Protein AF-A0A9N9R8H6-F1 (afdb_monomer_lite)

pLDDT: mean 84.89, std 12.15, range [28.02, 97.56]

Secondary structure (DSSP, 8-state):
-HHHHHHTHHHHHHHHHHTT-THHHHHT-HHHHHHHHHHHHHHHHHHHHHHHTT-TT--HHHHHHHHHHHHHHHHHHHHHHTSSS---TTSHHHHHHHTSGGGHHHHH-HHHHHHHHHHHHHHHHHHHHHS-S-TT-HHHHHHH-TTS--GGGS-HHHHHHHHHHHH-HHHHHHHHHS-HHHHTS-SS------S-GGG-SSSTT-HHHHHHHHHHHHT-HHHH-GGGPPPPPSS--SEESEEEE--BHHHHHHHHHHHTSTT--EEEE-SSBSPPGGGSSGGGTTTTTT-TTTB--EEPPP-SS-GGGTTS--EE--B-BTBGGGGGS--B--PPPHHHHHHHHHTT-TT-SHHHHHHHHHHHEEES-BTTTB-TTT--S-SSEEEE--S---HHHHHHHHHHHHTT--B-S-TT-TTS-SSB-PPPEE---S---TTT-TTEEEE-S-EEEEEEEETTEEEEEEEE-TTS-EEEEEESS-EE---------------STTSPTTSHHHHHHHHHHS----S----TT-BTTTB-TTSBBTT-BTEE--SGGG-SSPPSS-THHHHHHHHHHHHHHHHHHH-

Structure (mmCIF, N/CA/C/O backbone):
data_AF-A0A9N9R8H6-F1
#
_entry.id   AF-A0A9N9R8H6-F1
#
loop_
_atom_site.group_PDB
_atom_site.id
_atom_site.type_symbol
_atom_site.label_atom_id
_atom_site.label_alt_id
_atom_site.label_comp_id
_atom_site.label_asym_id
_atom_site.label_entity_id
_atom_site.label_seq_id
_atom_site.pdbx_PDB_ins_code
_atom_site.Cartn_x
_atom_site.Cartn_y
_atom_site.Cartn_z
_atom_site.occupancy
_atom_site.B_iso_or_equiv
_atom_site.auth_seq_id
_atom_site.auth_comp_id
_atom_site.auth_asym_id
_atom_site.auth_atom_id
_atom_site.pdbx_PDB_model_num
ATOM 1 N N . MET A 1 1 ? 1.503 6.471 40.725 1.00 71.81 1 MET A N 1
ATOM 2 C CA . MET A 1 1 ? 2.178 5.646 41.760 1.00 71.81 1 MET A CA 1
ATOM 3 C C . MET A 1 1 ? 2.589 6.494 42.964 1.00 71.81 1 MET A C 1
ATOM 5 O O . MET A 1 1 ? 2.166 6.166 44.062 1.00 71.81 1 MET A O 1
ATOM 9 N N . LEU A 1 2 ? 3.323 7.601 42.773 1.00 79.44 2 LEU A N 1
ATOM 10 C CA . LEU A 1 2 ? 3.749 8.506 43.859 1.00 79.44 2 LEU A CA 1
ATOM 11 C C . LEU A 1 2 ? 2.586 9.116 44.660 1.00 79.44 2 LEU A C 1
ATOM 13 O O . LEU A 1 2 ? 2.641 9.131 45.886 1.00 79.44 2 LEU A O 1
ATOM 17 N N . THR A 1 3 ? 1.502 9.520 43.989 1.00 86.31 3 THR A N 1
ATOM 18 C CA . THR A 1 3 ? 0.266 10.006 44.633 1.00 86.31 3 THR A CA 1
ATOM 19 C C . THR A 1 3 ? -0.274 9.005 45.637 1.00 86.31 3 THR A C 1
ATOM 21 O O . THR A 1 3 ? -0.453 9.317 46.811 1.00 86.31 3 THR A O 1
ATOM 24 N N . ARG A 1 4 ? -0.415 7.754 45.192 1.00 87.06 4 ARG A N 1
ATOM 25 C CA . ARG A 1 4 ? -0.934 6.674 46.020 1.00 87.06 4 ARG A CA 1
ATOM 26 C C . ARG A 1 4 ? 0.000 6.315 47.175 1.00 87.06 4 ARG A C 1
ATOM 28 O O . ARG A 1 4 ? -0.475 5.980 48.252 1.00 87.06 4 ARG A O 1
ATOM 35 N N . LEU A 1 5 ? 1.313 6.403 46.955 1.00 87.94 5 LEU A N 1
ATOM 36 C CA . LEU A 1 5 ? 2.320 6.163 47.988 1.00 87.94 5 LEU A CA 1
ATOM 37 C C . LEU A 1 5 ? 2.247 7.211 49.110 1.00 87.94 5 LEU A C 1
ATOM 39 O O . LEU A 1 5 ? 2.384 6.857 50.275 1.00 87.94 5 LEU A O 1
ATOM 43 N N . PHE A 1 6 ? 2.004 8.481 48.774 1.00 91.38 6 PHE A N 1
ATOM 44 C CA . PHE A 1 6 ? 1.828 9.543 49.768 1.00 91.38 6 PHE A CA 1
ATOM 45 C C . PHE A 1 6 ? 0.499 9.437 50.530 1.00 91.38 6 PHE A C 1
ATOM 47 O O . PHE A 1 6 ? 0.455 9.665 51.740 1.00 91.38 6 PHE A O 1
ATOM 54 N N . GLU A 1 7 ? -0.589 9.103 49.831 1.00 90.88 7 GLU A N 1
ATOM 55 C CA . GLU A 1 7 ? -1.904 8.892 50.450 1.00 90.88 7 GLU A CA 1
ATOM 56 C C . GLU A 1 7 ? -1.880 7.752 51.466 1.00 90.88 7 GLU A C 1
ATOM 58 O O . GLU A 1 7 ? -2.464 7.886 52.533 1.00 90.88 7 GLU A O 1
ATOM 63 N N . LEU A 1 8 ? -1.181 6.661 51.139 1.00 92.31 8 LEU A N 1
ATOM 64 C CA . LEU A 1 8 ? -1.062 5.472 51.983 1.00 92.31 8 LEU A CA 1
ATOM 65 C C . LEU A 1 8 ? 0.174 5.502 52.893 1.00 92.31 8 LEU A C 1
ATOM 67 O O . LEU A 1 8 ? 0.662 4.453 53.310 1.00 92.31 8 LEU A O 1
ATOM 71 N N . ARG A 1 9 ? 0.763 6.676 53.148 1.00 90.31 9 ARG A N 1
ATOM 72 C CA . ARG A 1 9 ? 2.044 6.775 53.869 1.00 90.31 9 ARG A CA 1
ATOM 73 C C . ARG A 1 9 ? 1.982 6.171 55.273 1.00 90.31 9 ARG A C 1
ATOM 75 O O . ARG A 1 9 ? 2.971 5.595 55.724 1.00 90.31 9 ARG A O 1
ATOM 82 N N . ASP A 1 10 ? 0.843 6.260 55.949 1.00 90.44 10 ASP A N 1
ATOM 83 C CA . ASP A 1 10 ? 0.690 5.740 57.306 1.00 90.44 10 ASP A CA 1
ATOM 84 C C . ASP A 1 10 ? 0.573 4.210 57.281 1.00 90.44 10 ASP A C 1
ATOM 86 O O . ASP A 1 10 ? 1.257 3.517 58.037 1.00 90.44 10 ASP A O 1
ATOM 90 N N . GLU A 1 11 ? -0.189 3.659 56.334 1.00 93.56 11 GLU A N 1
ATOM 91 C CA . GLU A 1 11 ? -0.302 2.218 56.103 1.00 93.56 11 GLU A CA 1
ATOM 92 C C . GLU A 1 11 ? 1.021 1.605 55.630 1.00 93.56 11 GLU A C 1
ATOM 94 O O . GLU A 1 11 ? 1.398 0.519 56.073 1.00 93.56 11 GLU A O 1
ATOM 99 N N . VAL A 1 12 ? 1.757 2.301 54.760 1.00 91.50 12 VAL A N 1
ATOM 100 C CA . VAL A 1 12 ? 3.089 1.890 54.295 1.00 91.50 12 VAL A CA 1
ATOM 101 C C . VAL A 1 12 ? 4.084 1.919 55.448 1.00 91.50 12 VAL A C 1
ATOM 103 O O . VAL A 1 12 ? 4.871 0.987 55.597 1.00 91.50 12 VAL A O 1
ATOM 106 N N . THR A 1 13 ? 4.020 2.937 56.308 1.00 91.19 13 THR A N 1
ATOM 107 C CA . THR A 1 13 ? 4.851 3.001 57.515 1.00 91.19 13 THR A CA 1
ATOM 108 C C . THR A 1 13 ? 4.564 1.812 58.431 1.00 91.19 13 THR A C 1
ATOM 110 O O . THR A 1 13 ? 5.495 1.101 58.805 1.00 91.19 13 THR A O 1
ATOM 113 N N . LEU A 1 14 ? 3.290 1.536 58.722 1.00 92.00 14 LEU A N 1
ATOM 114 C CA . LEU A 1 14 ? 2.869 0.398 59.545 1.00 92.00 14 LEU A CA 1
ATOM 115 C C . LEU A 1 14 ? 3.304 -0.946 58.938 1.00 92.00 14 LEU A C 1
ATOM 117 O O . LEU A 1 14 ? 3.723 -1.866 59.642 1.00 92.00 14 LEU A O 1
ATOM 121 N N . PHE A 1 15 ? 3.230 -1.071 57.613 1.00 94.06 15 PHE A N 1
ATOM 122 C CA . PHE A 1 15 ? 3.723 -2.244 56.903 1.00 94.06 15 PHE A CA 1
ATOM 123 C C . PHE A 1 15 ? 5.238 -2.418 57.083 1.00 94.06 15 PHE A C 1
ATOM 125 O O . PHE A 1 15 ? 5.680 -3.506 57.453 1.00 94.06 15 PHE A O 1
ATOM 132 N N . LEU A 1 16 ? 6.033 -1.363 56.876 1.00 93.62 16 LEU A N 1
ATOM 133 C CA . LEU A 1 16 ? 7.493 -1.410 57.024 1.00 93.62 16 LEU A CA 1
ATOM 134 C C . LEU A 1 16 ? 7.923 -1.722 58.465 1.00 93.62 16 LEU A C 1
ATOM 136 O O . LEU A 1 16 ? 8.882 -2.474 58.659 1.00 93.62 16 LEU A O 1
ATOM 140 N N . GLU A 1 17 ? 7.196 -1.206 59.460 1.00 92.69 17 GLU A N 1
ATOM 141 C CA . GLU A 1 17 ? 7.375 -1.556 60.874 1.00 92.69 17 GLU A CA 1
ATOM 142 C C . GLU A 1 17 ? 7.153 -3.053 61.111 1.00 92.69 17 GLU A C 1
ATOM 144 O O . GLU A 1 17 ? 8.009 -3.728 61.689 1.00 92.69 17 GLU A O 1
ATOM 149 N N . ASN A 1 18 ? 6.037 -3.593 60.613 1.00 93.25 18 ASN A N 1
ATOM 150 C CA . ASN A 1 18 ? 5.702 -5.010 60.755 1.00 93.25 18 ASN A CA 1
ATOM 151 C C . ASN A 1 18 ? 6.715 -5.925 60.052 1.00 93.25 18 ASN A C 1
ATOM 153 O O . ASN A 1 18 ? 7.017 -7.009 60.554 1.00 93.25 18 ASN A O 1
ATOM 157 N N . GLN A 1 19 ? 7.270 -5.487 58.920 1.00 94.19 19 GLN A N 1
ATOM 158 C CA . GLN A 1 19 ? 8.320 -6.211 58.197 1.00 94.19 19 GLN A CA 1
ATOM 159 C C . GLN A 1 19 ? 9.720 -6.036 58.804 1.00 94.19 19 GLN A C 1
ATOM 161 O O . GLN A 1 19 ? 10.665 -6.651 58.315 1.00 94.19 19 GLN A O 1
ATOM 166 N N . LYS A 1 20 ? 9.881 -5.211 59.852 1.00 92.50 20 LYS A N 1
ATOM 167 C CA . LYS A 1 20 ? 11.186 -4.844 60.434 1.00 92.50 20 LYS A CA 1
ATOM 168 C C . LYS A 1 20 ? 12.176 -4.337 59.375 1.00 92.50 20 LYS A C 1
ATOM 170 O O . LYS A 1 20 ? 13.367 -4.633 59.437 1.00 92.50 20 LYS A O 1
ATOM 175 N N . SER A 1 21 ? 11.671 -3.604 58.384 1.00 91.94 21 SER A N 1
ATOM 176 C CA . SER A 1 21 ? 12.486 -3.092 57.284 1.00 91.94 21 SER A CA 1
ATOM 177 C C . SER A 1 21 ? 13.377 -1.944 57.756 1.00 91.94 21 SER A C 1
ATOM 179 O O . SER A 1 21 ? 12.913 -1.029 58.438 1.00 91.94 21 SER A O 1
ATOM 181 N N . GLU A 1 22 ? 14.638 -1.940 57.323 1.00 89.38 22 GLU A N 1
ATOM 182 C CA . GLU A 1 22 ? 15.577 -0.835 57.569 1.00 89.38 22 GLU A CA 1
ATOM 183 C C . GLU A 1 22 ? 15.087 0.492 56.956 1.00 89.38 22 GLU A C 1
ATOM 185 O O . GLU A 1 22 ? 15.358 1.566 57.493 1.00 89.38 22 GLU A O 1
ATOM 190 N N . LEU A 1 23 ? 14.256 0.417 55.908 1.00 88.94 23 LEU A N 1
ATOM 191 C CA . LEU A 1 23 ? 13.640 1.569 55.242 1.00 88.94 23 LEU A CA 1
ATOM 192 C C . LEU A 1 23 ? 12.591 2.281 56.108 1.00 88.94 23 LEU A C 1
ATOM 194 O O . LEU A 1 23 ? 12.215 3.410 55.805 1.00 88.94 23 LEU A O 1
ATOM 198 N N . CYS A 1 24 ? 12.105 1.659 57.190 1.00 90.69 24 CYS A N 1
ATOM 199 C CA . CYS A 1 24 ? 11.072 2.249 58.044 1.00 90.69 24 CYS A CA 1
ATOM 200 C C . CYS A 1 24 ? 11.520 3.583 58.663 1.00 90.69 24 CYS A C 1
ATOM 202 O O . CYS A 1 24 ? 10.729 4.523 58.755 1.00 90.69 24 CYS A O 1
ATOM 204 N N . ASN A 1 25 ? 12.778 3.672 59.104 1.00 88.25 25 ASN A N 1
ATOM 205 C CA . ASN A 1 25 ? 13.303 4.884 59.735 1.00 88.25 25 ASN A CA 1
ATOM 206 C C . ASN A 1 25 ? 13.496 6.007 58.712 1.00 88.25 25 ASN A C 1
ATOM 208 O O . ASN A 1 25 ? 13.176 7.160 58.995 1.00 88.25 25 ASN A O 1
ATOM 212 N N . GLU A 1 26 ? 13.962 5.657 57.513 1.00 89.25 26 GLU A N 1
ATOM 213 C CA . GLU A 1 26 ? 14.124 6.596 56.407 1.00 89.25 26 GLU A CA 1
ATOM 214 C C . GLU A 1 26 ? 12.766 7.123 55.931 1.00 89.25 26 GLU A C 1
ATOM 216 O O . GLU A 1 26 ? 12.573 8.334 55.844 1.00 89.25 26 GLU A O 1
ATOM 221 N N . PHE A 1 27 ? 11.781 6.242 55.735 1.00 90.62 27 PHE A N 1
ATOM 222 C CA . PHE A 1 27 ? 10.443 6.629 55.292 1.00 90.62 27 PHE A CA 1
ATOM 223 C C . PHE A 1 27 ? 9.730 7.543 56.300 1.00 90.62 27 PHE A C 1
ATOM 225 O O . PHE A 1 27 ? 9.033 8.471 55.905 1.00 90.62 27 PHE A O 1
ATOM 232 N N . LYS A 1 28 ? 9.943 7.352 57.609 1.00 88.75 28 LYS A N 1
ATOM 233 C CA . LYS A 1 28 ? 9.403 8.233 58.665 1.00 88.75 28 LYS A CA 1
ATOM 234 C C . LYS A 1 28 ? 10.091 9.595 58.764 1.00 88.75 28 LYS A C 1
ATOM 236 O O . LYS A 1 28 ? 9.591 10.461 59.494 1.00 88.75 28 LYS A O 1
ATOM 241 N N . SER A 1 29 ? 11.232 9.784 58.105 1.00 91.38 29 SER A N 1
ATOM 242 C CA . SER A 1 29 ? 11.991 11.026 58.190 1.00 91.38 29 SER A CA 1
ATOM 243 C C . SER A 1 29 ? 11.143 12.215 57.718 1.00 91.38 29 SER A C 1
ATOM 245 O O . SER A 1 29 ? 10.580 12.156 56.619 1.00 91.38 29 SER A O 1
ATOM 247 N N . PRO A 1 30 ? 11.081 13.324 58.486 1.00 91.31 30 PRO A N 1
ATOM 248 C CA . PRO A 1 30 ? 10.398 14.542 58.061 1.00 91.31 30 PRO A CA 1
ATOM 249 C C . PRO A 1 30 ? 10.830 15.032 56.673 1.00 91.31 30 PRO A C 1
ATOM 251 O O . PRO A 1 30 ? 9.989 15.431 55.873 1.00 91.31 30 PRO A O 1
ATOM 254 N N . SER A 1 31 ? 12.122 14.924 56.344 1.00 89.62 31 SER A N 1
ATOM 255 C CA . SER A 1 31 ? 12.652 15.324 55.034 1.00 89.62 31 SER A CA 1
ATOM 256 C C . SER A 1 31 ? 12.155 14.442 53.884 1.00 89.62 31 SER A C 1
ATOM 258 O O . SER A 1 31 ? 11.850 14.953 52.807 1.00 89.62 31 SER A O 1
ATOM 260 N N . VAL A 1 32 ? 12.025 13.130 54.109 1.00 90.69 32 VAL A N 1
ATOM 261 C CA . VAL A 1 32 ? 11.535 12.172 53.103 1.00 90.69 32 VAL A CA 1
ATOM 262 C C . VAL A 1 32 ? 10.042 12.366 52.860 1.00 90.69 32 VAL A C 1
ATOM 264 O O . VAL A 1 32 ? 9.606 12.364 51.713 1.00 90.69 32 VAL A O 1
ATOM 267 N N . GLN A 1 33 ? 9.265 12.614 53.914 1.00 92.75 33 GLN A N 1
ATOM 268 C CA . GLN A 1 33 ? 7.831 12.893 53.805 1.00 92.75 33 GLN A CA 1
ATOM 269 C C . GLN A 1 33 ? 7.548 14.201 53.054 1.00 92.75 33 GLN A C 1
ATOM 271 O O . GLN A 1 33 ? 6.690 14.230 52.172 1.00 92.75 33 GLN A O 1
ATOM 276 N N . VAL A 1 34 ? 8.320 15.259 53.329 1.00 93.56 34 VAL A N 1
ATOM 277 C CA . VAL A 1 34 ? 8.248 16.535 52.595 1.00 93.56 34 VAL A CA 1
ATOM 278 C C . VAL A 1 34 ? 8.619 16.350 51.119 1.00 93.56 34 VAL A C 1
ATOM 280 O O . VAL A 1 34 ? 7.901 16.828 50.238 1.00 93.56 34 VAL A O 1
ATOM 283 N N . ALA A 1 35 ? 9.690 15.605 50.820 1.00 92.25 35 ALA A N 1
ATOM 284 C CA . ALA A 1 35 ? 10.080 15.302 49.443 1.00 92.25 35 ALA A CA 1
ATOM 285 C C . ALA A 1 35 ? 9.014 14.473 48.705 1.00 92.25 35 ALA A C 1
ATOM 287 O O . ALA A 1 35 ? 8.682 14.775 47.558 1.00 92.25 35 ALA A O 1
ATOM 288 N N . LEU A 1 36 ? 8.441 13.462 49.365 1.00 93.38 36 LEU A N 1
ATOM 289 C CA . LEU A 1 36 ? 7.380 12.626 48.808 1.00 93.38 36 LEU A CA 1
ATOM 290 C C . LEU A 1 36 ? 6.115 13.444 48.511 1.00 93.38 36 LEU A C 1
ATOM 292 O O . LEU A 1 36 ? 5.527 13.274 47.443 1.00 93.38 36 LEU A O 1
ATOM 296 N N . ALA A 1 37 ? 5.725 14.355 49.409 1.00 94.94 37 ALA A N 1
ATOM 297 C CA . ALA A 1 37 ? 4.593 15.258 49.205 1.00 94.94 37 ALA A CA 1
ATOM 298 C C . ALA A 1 37 ? 4.795 16.150 47.972 1.00 94.94 37 ALA A C 1
ATOM 300 O O . ALA A 1 37 ? 3.940 16.200 47.088 1.00 94.94 37 ALA A O 1
ATOM 301 N N . TYR A 1 38 ? 5.964 16.789 47.874 1.00 95.81 38 TYR A N 1
ATOM 302 C CA . TYR A 1 38 ? 6.322 17.642 46.744 1.00 95.81 38 TYR A CA 1
ATOM 303 C C . TYR A 1 38 ? 6.338 16.878 45.410 1.00 95.81 38 TYR A C 1
ATOM 305 O O . TYR A 1 38 ? 5.698 17.298 44.444 1.00 95.81 38 TYR A O 1
ATOM 313 N N . LEU A 1 39 ? 7.031 15.735 45.347 1.00 95.19 39 LEU A N 1
ATOM 314 C CA . LEU A 1 39 ? 7.111 14.923 44.127 1.00 95.19 39 LEU A CA 1
ATOM 315 C C . LEU A 1 39 ? 5.740 14.385 43.707 1.00 95.19 39 LEU A C 1
ATOM 317 O O . LEU A 1 39 ? 5.453 14.283 42.517 1.00 95.19 39 LEU A O 1
ATOM 321 N N . SER A 1 40 ? 4.881 14.080 44.677 1.00 95.38 40 SER A N 1
ATOM 322 C CA . SER A 1 40 ? 3.497 13.680 44.443 1.00 95.38 40 SER A CA 1
ATOM 323 C C . SER A 1 40 ? 2.656 14.807 43.826 1.00 95.38 40 SER A C 1
ATOM 325 O O . SER A 1 40 ? 1.884 14.559 42.901 1.00 95.38 40 SER A O 1
ATOM 327 N N . ASP A 1 41 ? 2.817 16.056 44.269 1.00 97.06 41 ASP A N 1
ATOM 328 C CA . ASP A 1 41 ? 2.126 17.209 43.667 1.00 97.06 41 ASP A CA 1
ATOM 329 C C . ASP A 1 41 ? 2.635 17.540 42.252 1.00 97.06 41 ASP A C 1
ATOM 331 O O . ASP A 1 41 ? 1.841 17.855 41.358 1.00 97.06 41 ASP A O 1
ATOM 335 N N . ILE A 1 42 ? 3.945 17.412 42.010 1.00 96.00 42 ILE A N 1
ATOM 336 C CA . ILE A 1 42 ? 4.517 17.532 40.660 1.00 96.00 42 ILE A CA 1
ATOM 337 C C . ILE A 1 42 ? 3.976 16.432 39.743 1.00 96.00 42 ILE A C 1
ATOM 339 O O . ILE A 1 42 ? 3.574 16.720 38.615 1.00 96.00 42 ILE A O 1
ATOM 343 N N . PHE A 1 43 ? 3.918 15.190 40.228 1.00 93.12 43 PHE A N 1
ATOM 344 C CA . PHE A 1 43 ? 3.390 14.061 39.466 1.00 93.12 43 PHE A CA 1
ATOM 345 C C . PHE A 1 43 ? 1.928 14.283 39.052 1.00 93.12 43 PHE A C 1
ATOM 347 O O . PHE A 1 43 ? 1.592 14.096 37.884 1.00 93.12 43 PHE A O 1
ATOM 354 N N . ASP A 1 44 ? 1.070 14.746 39.964 1.00 93.69 44 ASP A N 1
ATOM 355 C CA . ASP A 1 44 ? -0.334 15.044 39.647 1.00 93.69 44 ASP A CA 1
ATOM 356 C C . ASP A 1 44 ? -0.473 16.170 38.616 1.00 93.69 44 ASP A C 1
ATOM 358 O O . ASP A 1 44 ? -1.324 16.114 37.722 1.00 93.69 44 ASP A O 1
ATOM 362 N N . SER A 1 45 ? 0.391 17.180 38.709 1.00 94.62 45 SER A N 1
ATOM 363 C CA . SER A 1 45 ? 0.417 18.301 37.771 1.00 94.62 45 SER A CA 1
ATOM 364 C C . SER A 1 45 ? 0.845 17.856 36.366 1.00 94.62 45 SER A C 1
ATOM 366 O O . SER A 1 45 ? 0.221 18.256 35.381 1.00 94.62 45 SER A O 1
ATOM 368 N N . LEU A 1 46 ? 1.852 16.980 36.268 1.00 91.38 46 LEU A N 1
ATOM 369 C CA . LEU A 1 46 ? 2.289 16.367 35.008 1.00 91.38 46 LEU A CA 1
ATOM 370 C C . LEU A 1 46 ? 1.220 15.439 34.424 1.00 91.38 46 LEU A C 1
ATOM 372 O O . LEU A 1 46 ? 0.949 15.495 33.228 1.00 91.38 46 LEU A O 1
ATOM 376 N N . ASN A 1 47 ? 0.562 14.631 35.256 1.00 88.38 47 ASN A N 1
ATOM 377 C CA . ASN A 1 47 ? -0.525 13.765 34.807 1.00 88.38 47 ASN A CA 1
ATOM 378 C C . ASN A 1 47 ? -1.719 14.581 34.285 1.00 88.38 47 ASN A C 1
ATOM 380 O O . ASN A 1 47 ? -2.309 14.244 33.262 1.00 88.38 47 ASN A O 1
ATOM 384 N N . SER A 1 48 ? -2.039 15.697 34.943 1.00 89.50 48 SER A N 1
ATOM 385 C CA . SER A 1 48 ? -3.084 16.623 34.493 1.00 89.50 48 SER A CA 1
ATOM 386 C C . SER A 1 48 ? -2.742 17.277 33.155 1.00 89.50 48 SER A C 1
ATOM 388 O O . SER A 1 48 ? -3.626 17.454 32.319 1.00 89.50 48 SER A O 1
ATOM 390 N N . LEU A 1 49 ? -1.472 17.638 32.934 1.00 89.06 49 LEU A N 1
ATOM 391 C CA . LEU A 1 49 ? -1.009 18.096 31.625 1.00 89.06 49 LEU A CA 1
ATOM 392 C C . LEU A 1 49 ? -1.156 16.979 30.586 1.00 89.06 49 LEU A C 1
ATOM 394 O O . LEU A 1 49 ? -1.753 17.211 29.543 1.00 89.06 49 LEU A O 1
ATOM 398 N N . ASN A 1 50 ? -0.692 15.767 30.889 1.00 84.00 50 ASN A N 1
ATOM 399 C CA . ASN A 1 50 ? -0.789 14.624 29.985 1.00 84.00 50 ASN A CA 1
ATOM 400 C C . ASN A 1 50 ? -2.240 14.329 29.562 1.00 84.00 50 ASN A C 1
ATOM 402 O O . ASN A 1 50 ? -2.503 14.169 28.378 1.00 84.00 50 ASN A O 1
ATOM 406 N N . LEU A 1 51 ? -3.197 14.341 30.497 1.00 81.06 51 LEU A N 1
ATOM 407 C CA . LEU A 1 51 ? -4.617 14.145 30.179 1.00 81.06 51 LEU A CA 1
ATOM 408 C C . LEU A 1 51 ? -5.172 15.233 29.252 1.00 81.06 51 LEU A C 1
ATOM 410 O O . LEU A 1 51 ? -5.955 14.930 28.356 1.00 81.06 51 LEU A O 1
ATOM 414 N N . LYS A 1 52 ? -4.749 16.492 29.428 1.00 79.00 52 LYS A N 1
ATOM 415 C CA . LYS A 1 52 ? -5.121 17.576 28.506 1.00 79.00 52 LYS A CA 1
ATOM 416 C C . LYS A 1 52 ? -4.592 17.318 27.097 1.00 79.00 52 LYS A C 1
ATOM 418 O O . LYS A 1 52 ? -5.313 17.548 26.138 1.00 79.00 52 LYS A O 1
ATOM 423 N N . LEU A 1 53 ? -3.373 16.801 26.976 1.00 76.56 53 LEU A N 1
ATOM 424 C CA . LEU A 1 53 ? -2.745 16.498 25.686 1.00 76.56 53 LEU A CA 1
ATOM 425 C C . LEU A 1 53 ? -3.329 15.254 24.980 1.00 76.56 53 LEU A C 1
ATOM 427 O O . LEU A 1 53 ? -2.924 14.951 23.864 1.00 76.56 53 LEU A O 1
ATOM 431 N N . GLN A 1 54 ? -4.253 14.521 25.608 1.00 72.69 54 GLN A N 1
ATOM 432 C CA . GLN A 1 54 ? -4.842 13.281 25.077 1.00 72.69 54 GLN A CA 1
ATOM 433 C C . GLN A 1 54 ? -6.341 13.406 24.729 1.00 72.69 54 GLN A C 1
ATOM 435 O O . GLN A 1 54 ? -6.974 12.407 24.391 1.00 72.69 54 GLN A O 1
ATOM 440 N N . GLY A 1 55 ? -6.941 14.598 24.844 1.00 69.19 55 GLY A N 1
ATOM 441 C CA . GLY A 1 55 ? -8.376 14.803 24.597 1.00 69.19 55 GLY A CA 1
ATOM 442 C C . GLY A 1 55 ? -8.787 14.639 23.125 1.00 69.19 55 GLY A C 1
ATOM 443 O O . GLY A 1 55 ? -7.993 14.889 22.225 1.00 69.19 55 GLY A O 1
ATOM 444 N N . GLY A 1 56 ? -10.049 14.271 22.872 1.00 50.81 56 GLY A N 1
ATOM 445 C CA . GLY A 1 56 ? -10.587 14.110 21.508 1.00 50.81 56 GLY A CA 1
ATOM 446 C C . GLY A 1 56 ? -10.603 15.397 20.669 1.00 50.81 56 GLY A C 1
ATOM 447 O O . GLY A 1 56 ? -10.487 15.324 19.453 1.00 50.81 56 GLY A O 1
ATOM 448 N N . ASP A 1 57 ? -10.655 16.565 21.320 1.00 57.59 57 ASP A N 1
ATOM 449 C CA . ASP A 1 57 ? -10.586 17.889 20.675 1.00 57.59 57 ASP A CA 1
ATOM 450 C C . ASP A 1 57 ? -9.153 18.464 20.637 1.00 57.59 57 ASP A C 1
ATOM 452 O O . ASP A 1 57 ? -8.945 19.653 20.375 1.00 57.59 57 ASP A O 1
ATOM 456 N N . SER A 1 58 ? -8.146 17.651 20.974 1.00 58.75 58 SER A N 1
ATOM 457 C CA . SER A 1 58 ? -6.776 18.123 21.148 1.00 58.75 58 SER A CA 1
ATOM 458 C C . SER A 1 58 ? -6.087 18.372 19.807 1.00 58.75 58 SER A C 1
ATOM 460 O O . SER A 1 58 ? -6.055 17.516 18.927 1.00 58.75 58 SER A O 1
ATOM 462 N N . ASN A 1 59 ? -5.502 19.558 19.650 1.00 64.44 59 ASN A N 1
ATOM 463 C CA . ASN A 1 59 ? -4.775 19.962 18.449 1.00 64.44 59 ASN A CA 1
ATOM 464 C C . ASN A 1 59 ? -3.478 20.694 18.820 1.00 64.44 59 ASN A C 1
ATOM 466 O O . ASN A 1 59 ? -3.236 21.017 19.985 1.00 64.44 59 ASN A O 1
ATOM 470 N N . ILE A 1 60 ? -2.638 20.980 17.823 1.00 63.50 60 ILE A N 1
ATOM 471 C CA . ILE A 1 60 ? -1.331 21.621 18.033 1.00 63.50 60 ILE A CA 1
ATOM 472 C C . ILE A 1 60 ? -1.431 22.983 18.741 1.00 63.50 60 ILE A C 1
ATOM 474 O O . ILE A 1 60 ? -0.538 23.347 19.507 1.00 63.50 60 ILE A O 1
ATOM 478 N N . ILE A 1 61 ? -2.533 23.714 18.537 1.00 68.38 61 ILE A N 1
ATOM 479 C CA . ILE A 1 61 ? -2.776 25.006 19.184 1.00 68.38 61 ILE A CA 1
ATOM 480 C C . ILE A 1 61 ? -3.007 24.797 20.675 1.00 68.38 61 ILE A C 1
ATOM 482 O O . ILE A 1 61 ? -2.305 25.372 21.507 1.00 68.38 61 ILE A O 1
ATOM 486 N N . TYR A 1 62 ? -3.919 23.886 21.000 1.00 72.06 62 TYR A N 1
ATOM 487 C CA . TYR A 1 62 ? -4.230 23.520 22.371 1.00 72.06 62 TYR A CA 1
ATOM 488 C C . TYR A 1 62 ? -3.019 22.930 23.110 1.00 72.06 62 TYR A C 1
ATOM 490 O O . TYR A 1 62 ? -2.746 23.306 24.251 1.00 72.06 62 TYR A O 1
ATOM 498 N N . HIS A 1 63 ? -2.251 22.051 22.456 1.00 75.94 63 HIS A N 1
ATOM 499 C CA . HIS A 1 63 ? -1.031 21.467 23.018 1.00 75.94 63 HIS A CA 1
ATOM 500 C C . HIS A 1 63 ? -0.009 22.537 23.389 1.00 75.94 63 HIS A C 1
ATOM 502 O O . HIS A 1 63 ? 0.489 22.549 24.517 1.00 75.94 63 HIS A O 1
ATOM 508 N N . ARG A 1 64 ? 0.276 23.457 22.459 1.00 77.06 64 ARG A N 1
ATOM 509 C CA . ARG A 1 64 ? 1.209 24.559 22.693 1.00 77.06 64 ARG A CA 1
ATOM 510 C C . ARG A 1 64 ? 0.769 25.393 23.888 1.00 77.06 64 ARG A C 1
ATOM 512 O O . ARG A 1 64 ? 1.574 25.647 24.781 1.00 77.06 64 ARG A O 1
ATOM 519 N N . ASP A 1 65 ? -0.495 25.799 23.921 1.00 80.88 65 ASP A N 1
ATOM 520 C CA . ASP A 1 65 ? -1.013 26.660 24.982 1.00 80.88 65 ASP A CA 1
ATOM 521 C C . ASP A 1 65 ? -0.964 25.954 26.344 1.00 80.88 65 ASP A C 1
ATOM 523 O O . ASP A 1 65 ? -0.568 26.559 27.346 1.00 80.88 65 ASP A O 1
ATOM 527 N N . ALA A 1 66 ? -1.284 24.657 26.390 1.00 84.50 66 ALA A N 1
ATOM 528 C CA . ALA A 1 66 ? -1.204 23.847 27.601 1.00 84.50 66 ALA A CA 1
ATOM 529 C C . ALA A 1 66 ? 0.239 23.695 28.114 1.00 84.50 66 ALA A C 1
ATOM 531 O O . ALA A 1 66 ? 0.477 23.878 29.312 1.00 84.50 66 ALA A O 1
ATOM 532 N N . ILE A 1 67 ? 1.195 23.409 27.222 1.00 86.94 67 ILE A N 1
ATOM 533 C CA . ILE A 1 67 ? 2.622 23.268 27.550 1.00 86.94 67 ILE A CA 1
ATOM 534 C C . ILE A 1 67 ? 3.200 24.612 27.997 1.00 86.94 67 ILE A C 1
ATOM 536 O O . ILE A 1 67 ? 3.792 24.686 29.071 1.00 86.94 67 ILE A O 1
ATOM 540 N N . LYS A 1 68 ? 2.959 25.693 27.243 1.00 86.12 68 LYS A N 1
ATOM 541 C CA . LYS A 1 68 ? 3.399 27.051 27.595 1.00 86.12 68 LYS A CA 1
ATOM 542 C C . LYS A 1 68 ? 2.877 27.463 28.969 1.00 86.12 68 LYS A C 1
ATOM 544 O O . LYS A 1 68 ? 3.650 27.876 29.831 1.00 86.12 68 LYS A O 1
ATOM 549 N N . THR A 1 69 ? 1.579 27.271 29.204 1.00 89.69 69 THR A N 1
ATOM 550 C CA . THR A 1 69 ? 0.950 27.556 30.500 1.00 89.69 69 THR A CA 1
ATOM 551 C C . THR A 1 69 ? 1.597 26.747 31.626 1.00 89.69 69 THR A C 1
ATOM 553 O O . THR A 1 69 ? 1.755 27.246 32.739 1.00 89.69 69 THR A O 1
ATOM 556 N N . PHE A 1 70 ? 1.954 25.485 31.377 1.00 94.12 70 PHE A N 1
ATOM 557 C CA . PHE A 1 70 ? 2.617 24.644 32.371 1.00 94.12 70 PHE A CA 1
ATOM 558 C C . PHE A 1 70 ? 4.042 25.122 32.677 1.00 94.12 70 PHE A C 1
ATOM 560 O O . PHE A 1 70 ? 4.395 25.257 33.847 1.00 94.12 70 PHE A O 1
ATOM 567 N N . THR A 1 71 ? 4.828 25.465 31.657 1.00 92.81 71 THR A N 1
ATOM 568 C CA . THR A 1 71 ? 6.177 26.027 31.821 1.00 92.81 71 THR A CA 1
ATOM 569 C C . THR A 1 71 ? 6.146 27.339 32.614 1.00 92.81 71 THR A C 1
ATOM 571 O O . THR A 1 71 ? 6.918 27.517 33.557 1.00 92.81 71 THR A O 1
ATOM 574 N N . GLU A 1 72 ? 5.201 28.237 32.318 1.00 92.94 72 GLU A N 1
ATOM 575 C CA . GLU A 1 72 ? 5.013 29.485 33.075 1.00 92.94 72 GLU A CA 1
ATOM 576 C C . GLU A 1 72 ? 4.595 29.230 34.535 1.00 92.94 72 GLU A C 1
ATOM 578 O O . GLU A 1 72 ? 5.015 29.955 35.446 1.00 92.94 72 GLU A O 1
ATOM 583 N N . LYS A 1 73 ? 3.812 28.171 34.791 1.00 95.31 73 LYS A N 1
ATOM 584 C CA . LYS A 1 73 ? 3.473 27.736 36.154 1.00 95.31 73 LYS A CA 1
ATOM 585 C C . LYS A 1 73 ? 4.696 27.249 36.924 1.00 95.31 73 LYS A C 1
ATOM 587 O O . LYS A 1 73 ? 4.846 27.658 38.070 1.00 95.31 73 LYS A O 1
ATOM 592 N N . LEU A 1 74 ? 5.586 26.457 36.320 1.00 96.12 74 LEU A N 1
ATOM 593 C CA . LEU A 1 74 ? 6.829 26.015 36.973 1.00 96.12 74 LEU A CA 1
ATOM 594 C C . LEU A 1 74 ? 7.679 27.212 37.424 1.00 96.12 74 LEU A C 1
ATOM 596 O O . LEU A 1 74 ? 8.107 27.276 38.578 1.00 96.12 74 LEU A O 1
ATOM 600 N N . GLN A 1 75 ? 7.836 28.210 36.549 1.00 94.81 75 GLN A N 1
ATOM 601 C CA . GLN A 1 75 ? 8.544 29.453 36.865 1.00 94.81 75 GLN A CA 1
ATOM 602 C C . GLN A 1 75 ? 7.852 30.257 37.972 1.00 94.81 75 GLN A C 1
ATOM 604 O O . GLN A 1 75 ? 8.512 30.847 38.831 1.00 94.81 75 GLN A O 1
ATOM 609 N N . LEU A 1 76 ? 6.516 30.318 37.959 1.00 96.00 76 LEU A N 1
ATOM 610 C CA . LEU A 1 76 ? 5.748 30.953 39.026 1.00 96.00 76 LEU A CA 1
ATOM 611 C C . LEU A 1 76 ? 5.971 30.242 40.363 1.00 96.00 76 LEU A C 1
ATOM 613 O O . LEU A 1 76 ? 6.207 30.914 41.366 1.00 96.00 76 LEU A O 1
ATOM 617 N N . TRP A 1 77 ? 5.913 28.912 40.381 1.00 97.31 77 TRP A N 1
ATOM 618 C CA . TRP A 1 77 ? 6.104 28.113 41.586 1.00 97.31 77 TRP A CA 1
ATOM 619 C C . TRP A 1 77 ? 7.510 28.282 42.164 1.00 97.31 77 TRP A C 1
ATOM 621 O O . TRP A 1 77 ? 7.627 28.452 43.375 1.00 97.31 77 TRP A O 1
ATOM 631 N N . ASP A 1 78 ? 8.550 28.352 41.324 1.00 96.25 78 ASP A N 1
ATOM 632 C CA . ASP A 1 78 ? 9.927 28.634 41.765 1.00 96.25 78 ASP A CA 1
ATOM 633 C C . ASP A 1 78 ? 10.004 29.959 42.538 1.00 96.25 78 ASP A C 1
ATOM 635 O O . ASP A 1 78 ? 10.479 30.016 43.676 1.00 96.25 78 ASP A O 1
ATOM 639 N N . ARG A 1 79 ? 9.423 31.026 41.970 1.00 95.88 79 ARG A N 1
ATOM 640 C CA . ARG A 1 79 ? 9.359 32.345 42.623 1.00 95.88 79 ARG A CA 1
ATOM 641 C C . ARG A 1 79 ? 8.585 32.320 43.941 1.00 95.88 79 ARG A C 1
ATOM 643 O O . ARG A 1 79 ? 8.912 33.084 44.843 1.00 95.88 79 ARG A O 1
ATOM 650 N N . LYS A 1 80 ? 7.541 31.493 44.056 1.00 94.94 80 LYS A N 1
ATOM 651 C CA . LYS A 1 80 ? 6.708 31.396 45.269 1.00 94.94 80 LYS A CA 1
ATOM 652 C C . LYS A 1 80 ? 7.379 30.602 46.387 1.00 94.94 80 LYS A C 1
ATOM 654 O O . LYS A 1 80 ? 7.258 30.995 47.544 1.00 94.94 80 LYS A O 1
ATOM 659 N N . VAL A 1 81 ? 8.124 29.550 46.052 1.00 92.81 81 VAL A N 1
ATOM 660 C CA . VAL A 1 81 ? 8.917 28.777 47.020 1.00 92.81 81 VAL A CA 1
ATOM 661 C C . VAL A 1 81 ? 10.038 29.635 47.616 1.00 92.81 81 VAL A C 1
ATOM 663 O O . VAL A 1 81 ? 10.261 29.601 48.825 1.00 92.81 81 VAL A O 1
ATOM 666 N N . LEU A 1 82 ? 10.696 30.453 46.789 1.00 91.19 82 LEU A N 1
ATOM 667 C CA . LEU A 1 82 ? 11.790 31.339 47.207 1.00 91.19 82 LEU A CA 1
ATOM 668 C C . LEU A 1 82 ? 11.344 32.658 47.865 1.00 91.19 82 LEU A C 1
ATOM 670 O O . LEU A 1 82 ? 12.196 33.429 48.300 1.00 91.19 82 LEU A O 1
ATOM 674 N N . ALA A 1 83 ? 10.043 32.952 47.911 1.00 89.94 83 ALA A N 1
ATOM 675 C CA . ALA A 1 83 ? 9.535 34.156 48.565 1.00 89.94 83 ALA A CA 1
ATOM 676 C C . ALA A 1 83 ? 9.727 34.096 50.091 1.00 89.94 83 ALA A C 1
ATOM 678 O O . ALA A 1 83 ? 9.863 33.017 50.661 1.00 89.94 83 ALA A O 1
ATOM 679 N N . GLU A 1 84 ? 9.686 35.255 50.755 1.00 87.88 84 GLU A N 1
ATOM 680 C CA . GLU A 1 84 ? 9.681 35.347 52.219 1.00 87.88 84 GLU A CA 1
ATOM 681 C C . GLU A 1 84 ? 8.415 36.095 52.694 1.00 87.88 84 GLU A C 1
ATOM 683 O O . GLU A 1 84 ? 8.286 37.293 52.420 1.00 87.88 84 GLU A O 1
ATOM 688 N N . PRO A 1 85 ? 7.461 35.414 53.369 1.00 85.88 85 PRO A N 1
ATOM 689 C CA . PRO A 1 85 ? 7.463 33.978 53.679 1.00 85.88 85 PRO A CA 1
ATOM 690 C C . PRO A 1 85 ? 7.231 33.098 52.433 1.00 85.88 85 PRO A C 1
ATOM 692 O O . PRO A 1 85 ? 6.537 33.501 51.494 1.00 85.88 85 PRO A O 1
ATOM 695 N N . SER A 1 86 ? 7.792 31.883 52.439 1.00 88.69 86 SER A N 1
ATOM 696 C CA . SER A 1 86 ? 7.614 30.901 51.356 1.00 88.69 86 SER A CA 1
ATOM 697 C C . SER A 1 86 ? 6.148 30.505 51.208 1.00 88.69 86 SER A C 1
ATOM 699 O O . SER A 1 86 ? 5.441 30.335 52.199 1.00 88.69 86 SER A O 1
ATOM 701 N N . ASN A 1 87 ? 5.691 30.320 49.968 1.00 90.50 87 ASN A N 1
ATOM 702 C CA . ASN A 1 87 ? 4.304 29.969 49.679 1.00 90.50 87 ASN A CA 1
ATOM 703 C C . ASN A 1 87 ? 4.207 28.654 48.896 1.00 90.50 87 ASN A C 1
ATOM 705 O O . ASN A 1 87 ? 4.597 28.582 47.729 1.00 90.50 87 ASN A O 1
ATOM 709 N N . TYR A 1 88 ? 3.625 27.640 49.541 1.00 92.81 88 TYR A N 1
ATOM 710 C CA . TYR A 1 88 ? 3.447 26.295 48.992 1.00 92.81 88 TYR A CA 1
ATOM 711 C C . TYR A 1 88 ? 2.011 25.993 48.540 1.00 92.81 88 TYR A C 1
ATOM 713 O O . TYR A 1 88 ? 1.729 24.853 48.204 1.00 92.81 88 TYR A O 1
ATOM 721 N N . VAL A 1 89 ? 1.106 26.981 48.467 1.00 93.50 89 VAL A N 1
ATOM 722 C CA . VAL A 1 89 ? -0.330 26.772 48.157 1.00 93.50 89 VAL A CA 1
ATOM 723 C C . VAL A 1 89 ? -0.584 26.039 46.832 1.00 93.50 89 VAL A C 1
ATOM 725 O O . VAL A 1 89 ? -1.628 25.427 46.631 1.00 93.50 89 VAL A O 1
ATOM 728 N N . HIS A 1 90 ? 0.377 26.096 45.908 1.00 93.50 90 HIS A N 1
ATOM 729 C CA . HIS A 1 90 ? 0.319 25.415 44.614 1.00 93.50 90 HIS A CA 1
ATOM 730 C C . HIS A 1 90 ? 0.662 23.918 44.682 1.00 93.50 90 HIS A C 1
ATOM 732 O O . HIS A 1 90 ? 0.522 23.221 43.681 1.00 93.50 90 HIS A O 1
ATOM 738 N N . PHE A 1 91 ? 1.080 23.436 45.850 1.00 96.31 91 PHE A N 1
ATOM 739 C CA . PHE A 1 91 ? 1.434 22.056 46.147 1.00 96.31 91 PHE A CA 1
ATOM 740 C C . PHE A 1 91 ? 0.546 21.578 47.307 1.00 96.31 91 PHE A C 1
ATOM 742 O O . PHE A 1 91 ? 0.944 21.703 48.462 1.00 96.31 91 PHE A O 1
ATOM 749 N N . PRO A 1 92 ? -0.689 21.105 47.055 1.00 95.81 92 PRO A N 1
ATOM 750 C CA . PRO A 1 92 ? -1.665 20.847 48.117 1.00 95.81 92 PRO A CA 1
ATOM 751 C C . PRO A 1 92 ? -1.183 19.876 49.202 1.00 95.81 92 PRO A C 1
ATOM 753 O O . PRO A 1 92 ? -1.445 20.095 50.386 1.00 95.81 92 PRO A O 1
ATOM 756 N N . LYS A 1 93 ? -0.453 18.821 48.822 1.00 95.31 93 LYS A N 1
ATOM 757 C CA . LYS A 1 93 ? 0.073 17.833 49.771 1.00 95.31 93 LYS A CA 1
ATOM 758 C C . LYS A 1 93 ? 1.231 18.422 50.558 1.00 95.31 93 LYS A C 1
ATOM 760 O O . LYS A 1 93 ? 1.249 18.316 51.780 1.00 95.31 93 LYS A O 1
ATOM 765 N N . LEU A 1 94 ? 2.158 19.101 49.889 1.00 94.69 94 LEU A N 1
ATOM 766 C CA . LEU A 1 94 ? 3.260 19.788 50.563 1.00 94.69 94 LEU A CA 1
ATOM 767 C C . LEU A 1 94 ? 2.749 20.880 51.519 1.00 94.69 94 LEU A C 1
ATOM 769 O O . LEU A 1 94 ? 3.230 20.990 52.643 1.00 94.69 94 LEU A O 1
ATOM 773 N N . TYR A 1 95 ? 1.743 21.645 51.092 1.00 94.25 95 TYR A N 1
ATOM 774 C CA . TYR A 1 95 ? 1.097 22.684 51.885 1.00 94.25 95 TYR A CA 1
ATOM 775 C C . TYR A 1 95 ? 0.451 22.103 53.144 1.00 94.25 95 TYR A C 1
ATOM 777 O O . TYR A 1 95 ? 0.659 22.645 54.226 1.00 94.25 95 TYR A O 1
ATOM 785 N N . SER A 1 96 ? -0.232 20.955 53.045 1.00 92.69 96 SER A N 1
ATOM 786 C CA . SER A 1 96 ? -0.792 20.292 54.232 1.00 92.69 96 SER A CA 1
ATOM 787 C C . SER A 1 96 ? 0.266 19.926 55.278 1.00 92.69 96 SER A C 1
ATOM 789 O O . SER A 1 96 ? 0.028 20.127 56.465 1.00 92.69 96 SER A O 1
ATOM 791 N N . LEU A 1 97 ? 1.461 19.489 54.855 1.00 92.38 97 LEU A N 1
ATOM 792 C CA . LEU A 1 97 ? 2.554 19.191 55.785 1.00 92.38 97 LEU A CA 1
ATOM 793 C C . LEU A 1 97 ? 3.176 20.457 56.387 1.00 92.38 97 LEU A C 1
ATOM 795 O O . LEU A 1 97 ? 3.733 20.398 57.480 1.00 92.38 97 LEU A O 1
ATOM 799 N N . SER A 1 98 ? 3.100 21.599 55.695 1.00 87.38 98 SER A N 1
ATOM 800 C CA . SER A 1 98 ? 3.655 22.868 56.191 1.00 87.38 98 SER A CA 1
ATOM 801 C C . SER A 1 98 ? 2.892 23.455 57.381 1.00 87.38 98 SER A C 1
ATOM 803 O O . SER A 1 98 ? 3.454 24.243 58.134 1.00 87.38 98 SER A O 1
ATOM 805 N N . GLU A 1 99 ? 1.647 23.021 57.590 1.00 86.12 99 GLU A N 1
ATOM 806 C CA . GLU A 1 99 ? 0.807 23.409 58.730 1.00 86.12 99 GLU A CA 1
ATOM 807 C C . GLU A 1 99 ? 1.027 22.498 59.959 1.00 86.12 99 GLU A C 1
ATOM 809 O O . GLU A 1 99 ? 0.562 22.786 61.063 1.00 86.12 99 GLU A O 1
ATOM 814 N N . GLU A 1 100 ? 1.750 21.386 59.798 1.00 89.12 100 GLU A N 1
ATOM 815 C CA . GLU A 1 100 ? 2.008 20.417 60.860 1.00 89.12 100 GLU A CA 1
ATOM 816 C C . GLU A 1 100 ? 3.313 20.736 61.613 1.00 89.12 100 GLU A C 1
ATOM 818 O O . GLU A 1 100 ? 4.406 20.771 61.041 1.00 89.12 100 GLU A O 1
ATOM 823 N N . THR A 1 101 ? 3.238 20.871 62.945 1.00 86.75 101 THR A N 1
ATOM 824 C CA . THR A 1 101 ? 4.388 21.243 63.799 1.00 86.75 101 THR A CA 1
ATOM 825 C C . THR A 1 101 ? 5.599 20.319 63.624 1.00 86.75 101 THR A C 1
ATOM 827 O O . THR A 1 101 ? 6.737 20.768 63.733 1.00 86.75 101 THR A O 1
ATOM 830 N N . ARG A 1 102 ? 5.370 19.038 63.304 1.00 87.50 102 ARG A N 1
ATOM 831 C CA . ARG A 1 102 ? 6.416 18.022 63.094 1.00 87.50 102 ARG A CA 1
ATOM 832 C C . ARG A 1 102 ? 7.361 18.341 61.926 1.00 87.50 102 ARG A C 1
ATOM 834 O O . ARG A 1 102 ? 8.488 17.851 61.934 1.00 87.50 102 ARG A O 1
ATOM 841 N N . PHE A 1 103 ? 6.927 19.115 60.932 1.00 89.69 103 PHE A N 1
ATOM 842 C CA . PHE A 1 103 ? 7.721 19.399 59.730 1.00 89.69 103 PHE A CA 1
ATOM 843 C C . PHE A 1 103 ? 8.270 20.831 59.687 1.00 89.69 103 PHE A C 1
ATOM 845 O O . PHE A 1 103 ? 9.015 21.158 58.765 1.00 89.69 103 PHE A O 1
ATOM 852 N N . MET A 1 104 ? 7.960 21.672 60.683 1.00 84.81 104 MET A N 1
ATOM 853 C CA . MET A 1 104 ? 8.342 23.093 60.710 1.00 84.81 104 MET A CA 1
ATOM 854 C C . MET A 1 104 ? 9.844 23.323 60.505 1.00 84.81 104 MET A C 1
ATOM 856 O O . MET A 1 104 ? 10.222 24.187 59.716 1.00 84.81 104 MET A O 1
ATOM 860 N N . ASP A 1 105 ? 10.693 22.512 61.138 1.00 86.00 105 ASP A N 1
ATOM 861 C CA . ASP A 1 105 ? 12.153 22.621 61.012 1.00 86.00 105 ASP A CA 1
ATOM 862 C C . ASP A 1 105 ? 12.633 22.365 59.572 1.00 86.00 105 ASP A C 1
ATOM 864 O O . ASP A 1 105 ? 13.576 22.997 59.102 1.00 86.00 105 ASP A O 1
ATOM 868 N N . VAL A 1 106 ? 11.947 21.484 58.834 1.00 88.12 106 VAL A N 1
ATOM 869 C CA . VAL A 1 106 ? 12.257 21.172 57.429 1.00 88.12 106 VAL A CA 1
ATOM 870 C C . VAL A 1 106 ? 11.847 22.321 56.505 1.00 88.12 106 VAL A C 1
ATOM 872 O O . VAL A 1 106 ? 12.536 22.611 55.533 1.00 88.12 106 VAL A O 1
ATOM 875 N N . PHE A 1 107 ? 10.747 23.014 56.807 1.00 85.81 107 PHE A N 1
ATOM 876 C CA . PHE A 1 107 ? 10.312 24.180 56.030 1.00 85.81 107 PHE A CA 1
ATOM 877 C C . PHE A 1 107 ? 11.112 25.454 56.344 1.00 85.81 107 PHE A C 1
ATOM 879 O O . PHE A 1 107 ? 11.178 26.357 55.504 1.00 85.81 107 PHE A O 1
ATOM 886 N N . GLN A 1 108 ? 11.732 25.527 57.527 1.00 82.75 108 GLN A N 1
ATOM 887 C CA . GLN A 1 108 ? 12.678 26.583 57.902 1.00 82.75 108 GLN A CA 1
ATOM 888 C C . GLN A 1 108 ? 14.093 26.339 57.351 1.00 82.75 108 GLN A C 1
ATOM 890 O O . GLN A 1 108 ? 14.875 27.284 57.240 1.00 82.75 108 GLN A O 1
ATOM 895 N N . ASP A 1 109 ? 14.416 25.103 56.961 1.00 84.00 109 ASP A N 1
ATOM 896 C CA . ASP A 1 109 ? 15.689 24.750 56.341 1.00 84.00 109 ASP A CA 1
ATOM 897 C C . ASP A 1 109 ? 15.834 25.354 54.929 1.00 84.00 109 ASP A C 1
ATOM 899 O O . ASP A 1 109 ? 15.093 25.048 53.988 1.00 84.00 109 ASP A O 1
ATOM 903 N N . ALA A 1 110 ? 16.852 26.202 54.768 1.00 84.06 110 ALA A N 1
ATOM 904 C CA . ALA A 1 110 ? 17.178 26.846 53.500 1.00 84.06 110 ALA A CA 1
ATOM 905 C C . ALA A 1 110 ? 17.558 25.835 52.400 1.00 84.06 110 ALA A C 1
ATOM 907 O O . ALA A 1 110 ? 17.325 26.097 51.216 1.00 84.06 110 ALA A O 1
ATOM 908 N N . GLU A 1 111 ? 18.114 24.677 52.768 1.00 87.38 111 GLU A N 1
ATOM 909 C CA . GLU A 1 111 ? 18.530 23.652 51.809 1.00 87.38 111 GLU A CA 1
ATOM 910 C C . GLU A 1 111 ? 17.322 22.956 51.163 1.00 87.38 111 GLU A C 1
ATOM 912 O O . GLU A 1 111 ? 17.317 22.696 49.957 1.00 87.38 111 GLU A O 1
ATOM 917 N N . THR A 1 112 ? 16.249 22.731 51.923 1.00 85.94 112 THR A N 1
ATOM 918 C CA . THR A 1 112 ? 14.990 22.183 51.400 1.00 85.94 112 THR A CA 1
ATOM 919 C C . THR A 1 112 ? 14.354 23.114 50.363 1.00 85.94 112 THR A C 1
ATOM 921 O O . THR A 1 112 ? 14.021 22.665 49.259 1.00 85.94 112 THR A O 1
ATOM 924 N N . LYS A 1 113 ? 14.271 24.424 50.649 1.00 88.62 113 LYS A N 1
ATOM 925 C CA . LYS A 1 113 ? 13.774 25.428 49.684 1.00 88.62 113 LYS A CA 1
ATOM 926 C C . LYS A 1 113 ? 14.589 25.406 48.386 1.00 88.62 113 LYS A C 1
ATOM 928 O O . LYS A 1 113 ? 14.032 25.415 47.285 1.00 88.62 113 LYS A O 1
ATOM 933 N N . LYS A 1 114 ? 15.917 25.326 48.512 1.00 90.88 114 LYS A N 1
ATOM 934 C CA . LYS A 1 114 ? 16.853 25.296 47.382 1.00 90.88 114 LYS A CA 1
ATOM 935 C C . LYS A 1 114 ? 16.699 24.039 46.523 1.00 90.88 114 LYS A C 1
ATOM 937 O O . LYS A 1 114 ? 16.738 24.143 45.300 1.00 90.88 114 LYS A O 1
ATOM 942 N N . LYS A 1 115 ? 16.481 22.866 47.125 1.00 92.88 115 LYS A N 1
ATOM 943 C CA . LYS A 1 115 ? 16.246 21.609 46.389 1.00 92.88 115 LYS A CA 1
ATOM 944 C C . LYS A 1 115 ? 14.969 21.654 45.552 1.00 92.88 115 LYS A C 1
ATOM 946 O O . LYS A 1 115 ? 15.005 21.283 44.381 1.00 92.88 115 LYS A O 1
ATOM 951 N N . ILE A 1 116 ? 13.873 22.154 46.126 1.00 94.38 116 ILE A N 1
ATOM 952 C CA . ILE A 1 116 ? 12.600 22.324 45.410 1.00 94.38 116 ILE A CA 1
ATOM 953 C C . ILE A 1 116 ? 12.774 23.311 44.248 1.00 94.38 116 ILE A C 1
ATOM 955 O O . ILE A 1 116 ? 12.398 23.002 43.119 1.00 94.38 116 ILE A O 1
ATOM 959 N N . SER A 1 117 ? 13.400 24.463 44.508 1.00 94.94 117 SER A N 1
ATOM 960 C CA . SER A 1 117 ? 13.697 25.474 43.485 1.00 94.94 117 SER A CA 1
ATOM 961 C C . SER A 1 117 ? 14.543 24.912 42.334 1.00 94.94 117 SER A C 1
ATOM 963 O O . SER A 1 117 ? 14.181 25.045 41.165 1.00 94.94 117 SER A O 1
ATOM 965 N N . ASN A 1 118 ? 15.628 24.200 42.647 1.00 96.19 118 ASN A N 1
ATOM 966 C CA . ASN A 1 118 ? 16.489 23.579 41.640 1.00 96.19 118 ASN A CA 1
ATOM 967 C C . ASN A 1 118 ? 15.737 22.559 40.776 1.00 96.19 118 ASN A C 1
ATOM 969 O O . ASN A 1 118 ? 15.933 22.534 39.563 1.00 96.19 118 ASN A O 1
ATOM 973 N N . HIS A 1 119 ? 14.863 21.742 41.371 1.00 96.94 119 HIS A N 1
ATOM 974 C CA . HIS A 1 119 ? 14.058 20.790 40.609 1.00 96.94 119 HIS A CA 1
ATOM 975 C C . HIS A 1 119 ? 13.048 21.495 39.690 1.00 96.94 119 HIS A C 1
ATOM 977 O O . HIS A 1 119 ? 12.938 21.133 38.522 1.00 96.94 119 HIS A O 1
ATOM 983 N N . LEU A 1 120 ? 12.366 22.546 40.166 1.00 97.19 120 LEU A N 1
ATOM 984 C CA . LEU A 1 120 ? 11.448 23.346 39.341 1.00 97.19 120 LEU A CA 1
ATOM 985 C C . LEU A 1 120 ? 12.157 24.012 38.157 1.00 97.19 120 LEU A C 1
ATOM 987 O O . LEU A 1 120 ? 11.609 24.040 37.053 1.00 97.19 120 LEU A O 1
ATOM 991 N N . ARG A 1 121 ? 13.379 24.512 38.362 1.00 96.00 121 ARG A N 1
ATOM 992 C CA . ARG A 1 121 ? 14.206 25.063 37.279 1.00 96.00 121 ARG A CA 1
ATOM 993 C C . ARG A 1 121 ? 14.637 23.994 36.291 1.00 96.00 121 ARG A C 1
ATOM 995 O O . ARG A 1 121 ? 14.442 24.190 35.104 1.00 96.00 121 ARG A O 1
ATOM 1002 N N . CYS A 1 122 ? 15.105 22.844 36.770 1.00 96.31 122 CYS A N 1
ATOM 1003 C CA . CYS A 1 122 ? 15.459 21.721 35.904 1.00 96.31 122 CYS A CA 1
ATOM 1004 C C . CYS A 1 122 ? 14.270 21.279 35.038 1.00 96.31 122 CYS A C 1
ATOM 1006 O O . CYS A 1 122 ? 14.421 21.116 33.833 1.00 96.31 122 CYS A O 1
ATOM 1008 N N . LEU A 1 123 ? 13.068 21.179 35.616 1.00 93.62 123 LEU A N 1
ATOM 1009 C CA . LEU A 1 123 ? 11.852 20.907 34.848 1.00 93.62 123 LEU A CA 1
ATOM 1010 C C . LEU A 1 123 ? 11.549 22.022 33.840 1.00 93.62 123 LEU A C 1
ATOM 1012 O O . LEU A 1 123 ? 11.208 21.733 32.700 1.00 93.62 123 LEU A O 1
ATOM 1016 N N . THR A 1 124 ? 11.682 23.288 34.235 1.00 93.94 124 THR A N 1
ATOM 1017 C CA . THR A 1 124 ? 11.476 24.430 33.329 1.00 93.94 124 THR A CA 1
ATOM 1018 C C . THR A 1 124 ? 12.440 24.374 32.143 1.00 93.94 124 THR A C 1
ATOM 1020 O O . THR A 1 124 ? 12.018 24.597 31.008 1.00 93.94 124 THR A O 1
ATOM 1023 N N . ASP A 1 125 ? 13.708 24.055 32.393 1.00 89.62 125 ASP A N 1
ATOM 1024 C CA . ASP A 1 125 ? 14.758 23.962 31.381 1.00 89.62 125 ASP A CA 1
ATOM 1025 C C . ASP A 1 125 ? 14.520 2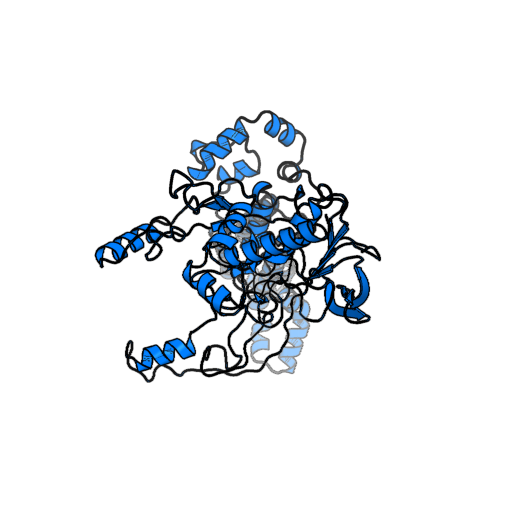2.773 30.445 1.00 89.62 125 ASP A C 1
ATOM 1027 O O . ASP A 1 125 ? 14.599 22.936 29.231 1.00 89.62 125 ASP A O 1
ATOM 1031 N N . GLU A 1 126 ? 14.147 21.604 30.975 1.00 88.12 126 GLU A N 1
ATOM 1032 C CA . GLU A 1 126 ? 13.781 20.433 30.168 1.00 88.12 126 GLU A CA 1
ATOM 1033 C C . GLU A 1 126 ? 12.567 20.730 29.278 1.00 88.12 126 GLU A C 1
ATOM 1035 O O . GLU A 1 126 ? 12.606 20.491 28.071 1.00 88.12 126 GLU A O 1
ATOM 1040 N N . PHE A 1 127 ? 11.511 21.335 29.831 1.00 86.25 127 PHE A N 1
ATOM 1041 C CA . PHE A 1 127 ? 10.353 21.753 29.039 1.00 86.25 127 PHE A CA 1
ATOM 1042 C C . PHE A 1 127 ? 10.735 22.791 27.981 1.00 86.25 127 PHE A C 1
ATOM 1044 O O . PHE A 1 127 ? 10.306 22.675 26.841 1.00 86.25 127 PHE A O 1
ATOM 1051 N N . SER A 1 128 ? 11.578 23.766 28.317 1.00 82.50 128 SER A N 1
ATOM 1052 C CA . SER A 1 128 ? 12.051 24.773 27.358 1.00 82.50 128 SER A CA 1
ATOM 1053 C C . SER A 1 128 ? 12.972 24.174 26.291 1.00 82.50 128 SER A C 1
ATOM 1055 O O . SER A 1 128 ? 13.048 24.694 25.185 1.00 82.50 128 SER A O 1
ATOM 1057 N N . ARG A 1 129 ? 13.673 23.079 26.594 1.00 80.31 129 ARG A N 1
ATOM 1058 C CA . ARG A 1 129 ? 14.538 22.368 25.651 1.00 80.31 129 ARG A CA 1
ATOM 1059 C C . ARG A 1 129 ? 13.737 21.531 24.658 1.00 80.31 129 ARG A C 1
ATOM 1061 O O . ARG A 1 129 ? 14.033 21.570 23.469 1.00 80.31 129 ARG A O 1
ATOM 1068 N N . TYR A 1 130 ? 12.750 20.775 25.136 1.00 76.56 130 TYR A N 1
ATOM 1069 C CA . TYR A 1 130 ? 11.886 19.962 24.271 1.00 76.56 130 TYR A CA 1
ATOM 1070 C C . TYR A 1 130 ? 10.818 20.791 23.554 1.00 76.56 130 TYR A C 1
ATOM 1072 O O . TYR A 1 130 ? 10.376 20.417 22.470 1.00 76.56 130 TYR A O 1
ATOM 1080 N N . PHE A 1 131 ? 10.422 21.920 24.142 1.00 75.12 131 PHE A N 1
ATOM 1081 C CA . PHE A 1 131 ? 9.396 22.822 23.627 1.00 75.12 131 PHE A CA 1
ATOM 1082 C C . PHE A 1 131 ? 9.915 24.269 23.652 1.00 75.12 131 PHE A C 1
ATOM 1084 O O . PHE A 1 131 ? 9.459 25.074 24.471 1.00 75.12 131 PHE A O 1
ATOM 1091 N N . PRO A 1 132 ? 10.888 24.616 22.791 1.00 67.50 132 PRO A N 1
ATOM 1092 C CA . PRO A 1 132 ? 11.486 25.946 22.780 1.00 67.50 132 PRO A CA 1
ATOM 1093 C C . PRO A 1 132 ? 10.439 27.045 22.606 1.00 67.50 132 PRO A C 1
ATOM 1095 O O . PRO A 1 132 ? 9.510 26.927 21.814 1.00 67.50 132 PRO A O 1
ATOM 1098 N N . ASN A 1 133 ? 10.628 28.158 23.324 1.00 57.59 133 ASN A N 1
ATOM 1099 C CA . ASN A 1 133 ? 9.811 29.378 23.235 1.00 57.59 133 ASN A CA 1
ATOM 1100 C C . ASN A 1 133 ? 9.870 30.071 21.859 1.00 57.59 133 ASN A C 1
ATOM 1102 O O . ASN A 1 133 ? 9.340 31.170 21.713 1.00 57.59 133 ASN A O 1
ATOM 1106 N N . SER A 1 134 ? 10.456 29.441 20.840 1.00 51.12 134 SER A N 1
ATOM 1107 C CA . SER A 1 134 ? 10.432 29.902 19.453 1.00 51.12 134 SER A CA 1
ATOM 1108 C C . SER A 1 134 ? 9.032 29.880 18.831 1.00 51.12 134 SER A C 1
ATOM 1110 O O . SER A 1 134 ? 8.917 30.102 17.643 1.00 51.12 134 SER A O 1
ATOM 1112 N N . TYR A 1 135 ? 7.950 29.705 19.597 1.00 50.97 135 TYR A N 1
ATOM 1113 C CA . TYR A 1 135 ? 6.554 29.842 19.154 1.00 50.97 135 TYR A CA 1
ATOM 1114 C C . TYR A 1 135 ? 6.108 31.285 18.832 1.00 50.97 135 TYR A C 1
ATOM 1116 O O . TYR A 1 135 ? 4.918 31.595 18.918 1.00 50.97 135 TYR A O 1
ATOM 1124 N N . ASP A 1 136 ? 7.046 32.153 18.456 1.00 53.09 136 ASP A N 1
ATOM 1125 C CA . ASP A 1 136 ? 6.778 33.261 17.533 1.00 53.09 136 ASP A CA 1
ATOM 1126 C C . ASP A 1 136 ? 7.288 32.916 16.120 1.00 53.09 136 ASP A C 1
ATOM 1128 O O . ASP A 1 136 ? 7.542 33.798 15.308 1.00 53.09 136 ASP A O 1
ATOM 1132 N N . ASP A 1 137 ? 7.466 31.618 15.842 1.00 64.94 137 ASP A N 1
ATOM 1133 C CA . ASP A 1 137 ? 7.776 31.089 14.524 1.00 64.94 137 ASP A CA 1
ATOM 1134 C C . ASP A 1 137 ? 6.628 31.459 13.597 1.00 64.94 137 ASP A C 1
ATOM 1136 O O . ASP A 1 137 ? 5.465 31.094 13.826 1.00 64.94 137 ASP A O 1
ATOM 1140 N N . ASP A 1 138 ? 6.952 32.167 12.526 1.00 63.16 138 ASP A N 1
ATOM 1141 C CA . ASP A 1 138 ? 5.996 32.493 11.481 1.00 63.16 138 ASP A CA 1
ATOM 1142 C C . ASP A 1 138 ? 5.358 31.215 10.895 1.00 63.16 138 ASP A C 1
ATOM 1144 O O . ASP A 1 138 ? 4.216 31.249 10.450 1.00 63.16 138 ASP A O 1
ATOM 1148 N N . ILE A 1 139 ? 6.003 30.047 11.031 1.00 65.06 139 ILE A N 1
ATOM 1149 C CA . ILE A 1 139 ? 5.433 28.724 10.710 1.00 65.06 139 ILE A CA 1
ATOM 1150 C C . ILE A 1 139 ? 4.168 28.430 11.528 1.00 65.06 139 ILE A C 1
ATOM 1152 O O . ILE A 1 139 ? 3.189 27.895 11.011 1.00 65.06 139 ILE A O 1
ATOM 1156 N N . TYR A 1 140 ? 4.160 28.772 12.815 1.00 67.25 140 TYR A N 1
ATOM 1157 C CA . TYR A 1 140 ? 2.980 28.580 13.650 1.00 67.25 140 TYR A CA 1
ATOM 1158 C C . TYR A 1 140 ? 1.909 29.624 13.325 1.00 67.25 140 TYR A C 1
ATOM 1160 O O . TYR A 1 140 ? 0.726 29.288 13.252 1.00 67.25 140 TYR A O 1
ATOM 1168 N N . ARG A 1 141 ? 2.314 30.876 13.062 1.00 71.50 141 ARG A N 1
ATOM 1169 C CA . ARG A 1 141 ? 1.384 31.903 12.568 1.00 71.50 141 ARG A CA 1
ATOM 1170 C C . ARG A 1 141 ? 0.756 31.503 11.242 1.00 71.50 141 ARG A C 1
ATOM 1172 O O . ARG A 1 141 ? -0.423 31.759 11.066 1.00 71.50 141 ARG A O 1
ATOM 1179 N N . LEU A 1 142 ? 1.464 30.790 10.372 1.00 71.94 142 LEU A N 1
ATOM 1180 C CA . LEU A 1 142 ? 0.891 30.236 9.147 1.00 71.94 142 LEU A CA 1
ATOM 1181 C C . LEU A 1 142 ? -0.302 29.304 9.435 1.00 71.94 142 LEU A C 1
ATOM 1183 O O . LEU A 1 142 ? -1.259 29.282 8.672 1.00 71.94 142 LEU A O 1
ATOM 1187 N N . ALA A 1 143 ? -0.296 28.578 10.557 1.00 67.38 143 ALA A N 1
ATOM 1188 C CA . ALA A 1 143 ? -1.406 27.712 10.958 1.00 67.38 143 ALA A CA 1
ATOM 1189 C C . ALA A 1 143 ? -2.526 28.448 11.722 1.00 67.38 143 ALA A C 1
ATOM 1191 O O . ALA A 1 143 ? -3.674 28.003 11.708 1.00 67.38 143 ALA A O 1
ATOM 1192 N N . THR A 1 144 ? -2.224 29.549 12.417 1.00 68.56 144 THR A N 1
ATOM 1193 C CA . THR A 1 144 ? -3.203 30.236 13.284 1.00 68.56 144 THR A CA 1
ATOM 1194 C C . THR A 1 144 ? -3.710 31.571 12.770 1.00 68.56 144 THR A C 1
ATOM 1196 O O . THR A 1 144 ? -4.723 32.039 13.271 1.00 68.56 144 THR A O 1
ATOM 1199 N N . ASP A 1 145 ? -2.993 32.201 11.848 1.00 75.44 145 ASP A N 1
ATOM 1200 C CA . ASP A 1 145 ? -3.334 33.454 11.172 1.00 75.44 145 ASP A CA 1
ATOM 1201 C C . ASP A 1 145 ? -2.449 33.626 9.912 1.00 75.44 145 ASP A C 1
ATOM 1203 O O . ASP A 1 145 ? -1.531 34.459 9.884 1.00 75.44 145 ASP A O 1
ATOM 1207 N N . PRO A 1 146 ? -2.680 32.818 8.858 1.00 76.69 146 PRO A N 1
ATOM 1208 C CA . PRO A 1 146 ? -1.834 32.825 7.663 1.00 76.69 146 PRO A CA 1
ATOM 1209 C C . PRO A 1 146 ? -1.823 34.166 6.915 1.00 76.69 146 PRO A C 1
ATOM 1211 O O . PRO A 1 146 ? -0.947 34.403 6.087 1.00 76.69 146 PRO A O 1
ATOM 1214 N N . PHE A 1 147 ? -2.765 35.069 7.198 1.00 84.31 147 PHE A N 1
ATOM 1215 C CA . PHE A 1 147 ? -2.899 36.346 6.494 1.00 84.31 147 PHE A CA 1
ATOM 1216 C C . PHE A 1 147 ? -1.998 37.450 7.064 1.00 84.31 147 PHE A C 1
ATOM 1218 O O . PHE A 1 147 ? -1.729 38.436 6.372 1.00 84.31 147 PHE A O 1
ATOM 1225 N N . HIS A 1 148 ? -1.491 37.279 8.289 1.00 83.62 148 HIS A N 1
ATOM 1226 C CA . HIS A 1 148 ? -0.605 38.242 8.956 1.00 83.62 148 HIS A CA 1
ATOM 1227 C C . HIS A 1 148 ? 0.816 37.712 9.185 1.00 83.62 148 HIS A C 1
ATOM 1229 O O . HIS A 1 148 ? 1.622 38.372 9.840 1.00 83.62 148 HIS A O 1
ATOM 1235 N N . VAL A 1 149 ? 1.147 36.553 8.610 1.00 80.69 149 VAL A N 1
ATOM 1236 C CA . VAL A 1 149 ? 2.493 35.980 8.662 1.00 80.69 149 VAL A CA 1
ATOM 1237 C C . VAL A 1 149 ? 3.505 36.853 7.905 1.00 80.69 149 VAL A C 1
ATOM 1239 O O . VAL A 1 149 ? 3.207 37.404 6.827 1.00 80.69 149 VAL A O 1
ATOM 1242 N N . ASN A 1 150 ? 4.708 36.991 8.467 1.00 85.31 150 ASN A N 1
ATOM 1243 C CA . ASN A 1 150 ? 5.845 37.506 7.717 1.00 85.31 150 ASN A CA 1
ATOM 1244 C C . ASN A 1 150 ? 6.403 36.365 6.855 1.00 85.31 150 ASN A C 1
ATOM 1246 O O . ASN A 1 150 ? 6.794 35.329 7.374 1.00 85.31 150 ASN A O 1
ATOM 1250 N N . VAL A 1 151 ? 6.372 36.520 5.531 1.00 83.19 151 VAL A N 1
ATOM 1251 C CA . VAL A 1 151 ? 6.777 35.443 4.612 1.00 83.19 151 VAL A CA 1
ATOM 1252 C C . VAL A 1 151 ? 8.296 35.277 4.613 1.00 83.19 151 VAL A C 1
ATOM 1254 O O . VAL A 1 151 ? 8.781 34.154 4.565 1.00 83.19 151 VAL A O 1
ATOM 1257 N N . ASP A 1 152 ? 9.048 36.371 4.752 1.00 85.94 152 ASP A N 1
ATOM 1258 C CA . ASP A 1 152 ? 10.515 36.374 4.636 1.00 85.94 152 ASP A CA 1
ATOM 1259 C C . ASP A 1 152 ? 11.220 35.612 5.773 1.00 85.94 152 ASP A C 1
ATOM 1261 O O . ASP A 1 152 ? 12.406 35.300 5.695 1.00 85.94 152 ASP A O 1
ATOM 1265 N N . THR A 1 153 ? 10.499 35.331 6.853 1.00 80.88 153 THR A N 1
ATOM 1266 C CA . THR A 1 153 ? 10.968 34.590 8.029 1.00 80.88 153 THR A CA 1
ATOM 1267 C C . THR A 1 153 ? 10.567 33.114 7.995 1.00 80.88 153 THR A C 1
ATOM 1269 O O . THR A 1 153 ? 11.016 32.348 8.847 1.00 80.88 153 THR A O 1
ATOM 1272 N N . LEU A 1 154 ? 9.759 32.689 7.015 1.00 74.06 154 LEU A N 1
ATOM 1273 C CA . LEU A 1 154 ? 9.425 31.283 6.793 1.00 74.06 154 LEU A CA 1
ATOM 1274 C C . LEU A 1 154 ? 10.577 30.543 6.091 1.00 74.06 154 LEU A C 1
ATOM 1276 O O . LEU A 1 154 ? 11.323 31.156 5.322 1.00 74.06 154 LEU A O 1
ATOM 1280 N N . PRO A 1 155 ? 10.699 29.213 6.276 1.00 72.75 155 PRO A N 1
ATOM 1281 C CA . PRO A 1 155 ? 11.558 28.378 5.437 1.00 72.75 155 PRO A CA 1
ATOM 1282 C C . PRO A 1 155 ? 11.271 28.615 3.950 1.00 72.75 155 PRO A C 1
ATOM 1284 O O . PRO A 1 155 ? 10.102 28.673 3.573 1.00 72.75 155 PRO A O 1
ATOM 1287 N N . GLU A 1 156 ? 12.310 28.695 3.110 1.00 74.50 156 GLU A N 1
ATOM 1288 C CA . GLU A 1 156 ? 12.183 28.974 1.664 1.00 74.50 156 GLU A CA 1
ATOM 1289 C C . GLU A 1 156 ? 11.143 28.074 0.975 1.00 74.50 156 GLU A C 1
ATOM 1291 O O . GLU A 1 156 ? 10.367 28.539 0.147 1.00 74.50 156 GLU A O 1
ATOM 1296 N N . THR A 1 157 ? 11.043 26.809 1.396 1.00 65.88 157 THR A N 1
ATOM 1297 C CA . THR A 1 157 ? 10.087 25.823 0.866 1.00 65.88 157 THR A CA 1
ATOM 1298 C C . THR A 1 157 ? 8.614 26.145 1.132 1.00 65.88 157 THR A C 1
ATOM 1300 O O . THR A 1 157 ? 7.747 25.516 0.536 1.00 65.88 157 THR A O 1
ATOM 1303 N N . LEU A 1 158 ? 8.310 27.072 2.043 1.00 66.19 158 LEU A N 1
ATOM 1304 C CA . LEU A 1 158 ? 6.946 27.455 2.423 1.00 66.19 158 LEU A CA 1
ATOM 1305 C C . LEU A 1 158 ? 6.572 28.870 1.970 1.00 66.19 158 LEU A C 1
ATOM 1307 O O . LEU A 1 158 ? 5.410 29.251 2.094 1.00 66.19 158 LEU A O 1
ATOM 1311 N N . GLN A 1 159 ? 7.528 29.661 1.475 1.00 82.06 159 GLN A N 1
ATOM 1312 C CA . GLN A 1 159 ? 7.307 31.081 1.190 1.00 82.06 159 GLN A CA 1
ATOM 1313 C C . GLN A 1 159 ? 6.298 31.301 0.055 1.00 82.06 159 GLN A C 1
ATOM 1315 O O . GLN A 1 159 ? 5.417 32.151 0.179 1.00 82.06 159 GLN A O 1
ATOM 1320 N N . GLU A 1 160 ? 6.379 30.506 -1.015 1.00 78.88 160 GLU A N 1
ATOM 1321 C CA . GLU A 1 160 ? 5.442 30.585 -2.144 1.00 78.88 160 GLU A CA 1
ATOM 1322 C C . GLU A 1 160 ? 4.019 30.177 -1.729 1.00 78.88 160 GLU A C 1
ATOM 1324 O O . GLU A 1 160 ? 3.080 30.947 -1.929 1.00 78.88 160 GLU A O 1
ATOM 1329 N N . GLU A 1 161 ? 3.859 29.037 -1.041 1.00 72.44 161 GLU A N 1
ATOM 1330 C CA . GLU A 1 161 ? 2.551 28.599 -0.521 1.00 72.44 161 GLU A CA 1
ATOM 1331 C C . GLU A 1 161 ? 1.946 29.636 0.442 1.00 72.44 161 GLU A C 1
ATOM 1333 O O . GLU A 1 161 ? 0.743 29.905 0.417 1.00 72.44 161 GLU A O 1
ATOM 1338 N N . ALA A 1 162 ? 2.775 30.252 1.290 1.00 78.44 162 ALA A N 1
ATOM 1339 C CA . ALA A 1 162 ? 2.329 31.289 2.210 1.00 78.44 162 ALA A CA 1
ATOM 1340 C C . ALA A 1 162 ? 1.863 32.557 1.479 1.00 78.44 162 ALA A C 1
ATOM 1342 O O . ALA A 1 162 ? 0.886 33.174 1.907 1.00 78.44 162 ALA A O 1
ATOM 1343 N N . LEU A 1 163 ? 2.510 32.940 0.371 1.00 82.00 163 LEU A N 1
ATOM 1344 C CA . LEU A 1 163 ? 2.067 34.057 -0.472 1.00 82.00 163 LEU A CA 1
ATOM 1345 C C . LEU A 1 163 ? 0.730 33.766 -1.154 1.00 82.00 163 LEU A C 1
ATOM 1347 O O . LEU A 1 163 ? -0.123 34.657 -1.203 1.00 82.00 163 LEU A O 1
ATOM 1351 N N . ASP A 1 164 ? 0.528 32.540 -1.633 1.00 78.94 164 ASP A N 1
ATOM 1352 C CA . ASP A 1 164 ? -0.729 32.119 -2.254 1.00 78.94 164 ASP A CA 1
ATOM 1353 C C . ASP A 1 164 ? -1.893 32.182 -1.259 1.00 78.94 164 ASP A C 1
ATOM 1355 O O . ASP A 1 164 ? -2.944 32.762 -1.552 1.00 78.94 164 ASP A O 1
ATOM 1359 N N . ILE A 1 165 ? -1.695 31.654 -0.046 1.00 76.31 165 ILE A N 1
ATOM 1360 C CA . ILE A 1 165 ? -2.715 31.698 1.010 1.00 76.31 165 ILE A CA 1
ATOM 1361 C C . ILE A 1 165 ? -2.974 33.148 1.433 1.00 76.31 165 ILE A C 1
ATOM 1363 O O . ILE A 1 165 ? -4.127 33.578 1.454 1.00 76.31 165 ILE A O 1
ATOM 1367 N N . LYS A 1 166 ? -1.921 33.928 1.710 1.00 81.94 166 LYS A N 1
ATOM 1368 C CA . LYS A 1 166 ? -2.021 35.321 2.179 1.00 81.94 166 LYS A CA 1
ATOM 1369 C C . LYS A 1 166 ? -2.789 36.225 1.213 1.00 81.94 166 LYS A C 1
ATOM 1371 O O . LYS A 1 166 ? -3.499 37.127 1.658 1.00 81.94 166 LYS A O 1
ATOM 1376 N N . ASN A 1 167 ? -2.665 35.986 -0.094 1.00 83.06 167 ASN A N 1
ATOM 1377 C CA . ASN A 1 167 ? -3.339 36.773 -1.129 1.00 83.06 167 ASN A CA 1
ATOM 1378 C C . ASN A 1 167 ? -4.694 36.187 -1.575 1.00 83.06 167 ASN A C 1
ATOM 1380 O O . ASN A 1 167 ? -5.412 36.820 -2.357 1.00 83.06 167 ASN A O 1
ATOM 1384 N N . SER A 1 168 ? -5.094 35.018 -1.068 1.00 83.31 168 SER A N 1
ATOM 1385 C CA . SER A 1 168 ? -6.380 34.404 -1.398 1.00 83.31 168 SER A CA 1
ATOM 1386 C C . SER A 1 168 ? -7.535 35.093 -0.667 1.00 83.31 168 SER A C 1
ATOM 1388 O O . SER A 1 168 ? -7.773 34.902 0.526 1.00 83.31 168 SER A O 1
ATOM 1390 N N . SER A 1 169 ? -8.310 35.886 -1.412 1.00 80.94 169 SER A N 1
ATOM 1391 C CA . SER A 1 169 ? -9.495 36.576 -0.878 1.00 80.94 169 SER A CA 1
ATOM 1392 C C . SER A 1 169 ? -10.598 35.605 -0.436 1.00 80.94 169 SER A C 1
ATOM 1394 O O . SER A 1 169 ? -11.323 35.899 0.511 1.00 80.94 169 SER A O 1
ATOM 1396 N N . ALA A 1 170 ? -10.711 34.448 -1.099 1.00 72.81 170 ALA A N 1
ATOM 1397 C CA . ALA A 1 170 ? -11.653 33.394 -0.726 1.00 72.81 170 ALA A CA 1
ATOM 1398 C C . ALA A 1 170 ? -11.242 32.727 0.595 1.00 72.81 170 ALA A C 1
ATOM 1400 O O . ALA A 1 170 ? -12.043 32.670 1.523 1.00 72.81 170 ALA A O 1
ATOM 1401 N N . ALA A 1 171 ? -9.967 32.342 0.723 1.00 71.50 171 ALA A N 1
ATOM 1402 C CA . ALA A 1 171 ? -9.454 31.753 1.957 1.00 71.50 171 ALA A CA 1
ATOM 1403 C C . ALA A 1 171 ? -9.592 32.723 3.141 1.00 71.50 171 ALA A C 1
ATOM 1405 O O . ALA A 1 171 ? -9.984 32.318 4.230 1.00 71.50 171 ALA A O 1
ATOM 1406 N N . LYS A 1 172 ? -9.336 34.021 2.93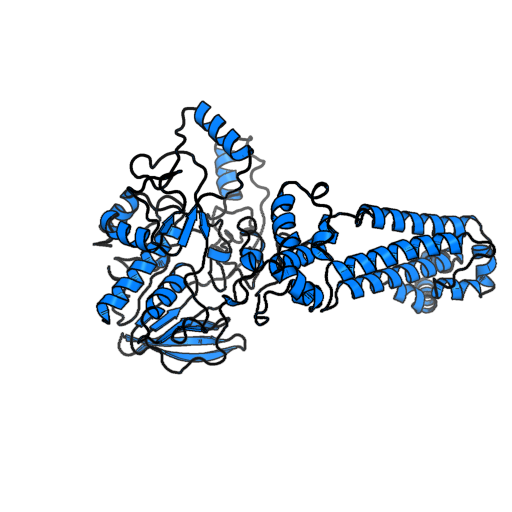2 1.00 80.75 172 LYS A N 1
ATOM 1407 C CA . LYS A 1 172 ? -9.507 35.031 3.985 1.00 80.75 172 LYS A CA 1
ATOM 1408 C C . LYS A 1 172 ? -10.953 35.130 4.470 1.00 80.75 172 LYS A C 1
ATOM 1410 O O . LYS A 1 172 ? -11.197 35.186 5.671 1.00 80.75 172 LYS A O 1
ATOM 1415 N N . TYR A 1 173 ? -11.907 35.121 3.541 1.00 77.56 173 TYR A N 1
ATOM 1416 C CA . TYR A 1 173 ? -13.332 35.156 3.862 1.00 77.56 173 TYR A CA 1
ATOM 1417 C C . TYR A 1 173 ? -13.779 33.932 4.672 1.00 77.56 173 TYR A C 1
ATOM 1419 O O . TYR A 1 173 ? -14.527 34.082 5.639 1.00 77.56 173 TYR A O 1
ATOM 1427 N N . ASP A 1 174 ? -13.314 32.739 4.297 1.00 72.12 174 ASP A N 1
ATOM 1428 C CA . ASP A 1 174 ? -13.647 31.503 5.006 1.00 72.12 174 ASP A CA 1
ATOM 1429 C C . ASP A 1 174 ? -13.006 31.474 6.400 1.00 72.12 174 ASP A C 1
ATOM 1431 O O . ASP A 1 174 ? -13.681 31.168 7.383 1.00 72.12 174 ASP A O 1
ATOM 1435 N N . PHE A 1 175 ? -11.744 31.899 6.517 1.00 77.69 175 PHE A N 1
ATOM 1436 C CA . PHE A 1 175 ? -11.029 31.983 7.793 1.00 77.69 175 PHE A CA 1
ATOM 1437 C C . PHE A 1 175 ? -11.704 32.932 8.794 1.00 77.69 175 PHE A C 1
ATOM 1439 O O . PHE A 1 175 ? -11.795 32.624 9.977 1.00 77.69 175 PHE A O 1
ATOM 1446 N N . GLU A 1 176 ? -12.230 34.072 8.333 1.00 80.25 176 GLU A N 1
ATOM 1447 C CA . GLU A 1 176 ? -12.941 35.038 9.187 1.00 80.25 176 GLU A CA 1
ATOM 1448 C C . GLU A 1 176 ? -14.310 34.528 9.681 1.00 80.25 176 GLU A C 1
ATOM 1450 O O . GLU A 1 176 ? -14.870 35.075 10.636 1.00 80.25 176 GLU A O 1
ATOM 1455 N N . LYS A 1 177 ? -14.874 33.496 9.041 1.00 76.81 177 LYS A N 1
ATOM 1456 C CA . LYS A 1 177 ? -16.223 32.975 9.326 1.00 76.81 177 LYS A CA 1
ATOM 1457 C C . LYS A 1 177 ? -16.248 31.607 9.991 1.00 76.81 177 LYS A C 1
ATOM 1459 O O . LYS A 1 177 ? -17.296 31.204 10.498 1.00 76.81 177 LYS A O 1
ATOM 1464 N N . MET A 1 178 ? -15.130 30.899 9.971 1.00 71.88 178 MET A N 1
ATOM 1465 C CA . MET A 1 178 ? -14.991 29.545 10.485 1.00 71.88 178 MET A CA 1
ATOM 1466 C C . MET A 1 178 ? -14.061 29.546 11.700 1.00 71.88 178 MET A C 1
ATOM 1468 O O . MET A 1 178 ? -13.220 30.427 11.862 1.00 71.88 178 MET A O 1
ATOM 1472 N N . SER A 1 179 ? -14.192 28.557 12.585 1.00 64.88 179 SER A N 1
ATOM 1473 C CA . SER A 1 179 ? -13.124 28.320 13.558 1.00 64.88 179 SER A CA 1
ATOM 1474 C C . SER A 1 179 ? -11.860 27.874 12.810 1.00 64.88 179 SER A C 1
ATOM 1476 O O . SER A 1 179 ? -11.986 27.218 11.775 1.00 64.88 179 SER A O 1
ATOM 1478 N N . PRO A 1 180 ? -10.644 28.128 13.330 1.00 62.72 180 PRO A N 1
ATOM 1479 C CA . PRO A 1 180 ? -9.415 27.640 12.701 1.00 62.72 180 PRO A CA 1
ATOM 1480 C C . PRO A 1 180 ? -9.454 26.133 12.413 1.00 62.72 180 PRO A C 1
ATOM 1482 O O . PRO A 1 180 ? -9.019 25.693 11.360 1.00 62.72 180 PRO A O 1
ATOM 1485 N N . SER A 1 181 ? -10.061 25.341 13.303 1.00 58.28 181 SER A N 1
ATOM 1486 C CA . SER A 1 181 ? -10.259 23.900 13.098 1.00 58.28 181 SER A CA 1
ATOM 1487 C C . SER A 1 181 ? -11.123 23.550 11.883 1.00 58.28 181 SER A C 1
ATOM 1489 O O . SER A 1 181 ? -10.860 22.542 11.247 1.00 58.28 181 SER A O 1
ATOM 1491 N N . LEU A 1 182 ? -12.135 24.364 11.572 1.00 62.59 182 LEU A N 1
ATOM 1492 C CA . LEU A 1 182 ? -13.068 24.147 10.465 1.00 62.59 182 LEU A CA 1
ATOM 1493 C C . LEU A 1 182 ? -12.544 24.760 9.155 1.00 62.59 182 LEU A C 1
ATOM 1495 O O . LEU A 1 182 ? -12.861 24.279 8.078 1.00 62.59 182 LEU A O 1
ATOM 1499 N N . PHE A 1 183 ? -11.713 25.800 9.241 1.00 66.19 183 PHE A N 1
ATOM 1500 C CA . PHE A 1 183 ? -11.019 26.368 8.084 1.00 66.19 183 PHE A CA 1
ATOM 1501 C C . PHE A 1 183 ? -9.991 25.396 7.487 1.00 66.19 183 PHE A C 1
ATOM 1503 O O . PHE A 1 183 ? -9.860 25.299 6.271 1.00 66.19 183 PHE A O 1
ATOM 1510 N N . TRP A 1 184 ? -9.274 24.666 8.345 1.00 64.38 184 TRP A N 1
ATOM 1511 C CA . TRP A 1 184 ? -8.347 23.612 7.922 1.00 64.38 184 TRP A CA 1
ATOM 1512 C C . TRP A 1 184 ? -9.043 22.273 7.626 1.00 64.38 184 TRP A C 1
ATOM 1514 O O . TRP A 1 184 ? -8.371 21.305 7.274 1.00 64.38 184 TRP A O 1
ATOM 1524 N N . ASP A 1 185 ? -10.368 22.209 7.777 1.00 63.12 185 ASP A N 1
ATOM 1525 C CA . ASP A 1 185 ? -11.172 21.033 7.459 1.00 63.12 185 ASP A CA 1
ATOM 1526 C C . ASP A 1 185 ? -11.520 21.020 5.962 1.00 63.12 185 ASP A C 1
ATOM 1528 O O . ASP A 1 185 ? -11.848 22.041 5.359 1.00 63.12 185 ASP A O 1
ATOM 1532 N N . CYS A 1 186 ? -11.479 19.845 5.342 1.00 63.66 186 CYS A N 1
ATOM 1533 C CA . CYS A 1 186 ? -11.661 19.679 3.899 1.00 63.66 186 CYS A CA 1
ATOM 1534 C C . CYS A 1 186 ? -13.130 19.758 3.445 1.00 63.66 186 CYS A C 1
ATOM 1536 O O . CYS A 1 186 ? -13.425 19.434 2.296 1.00 63.66 186 CYS A O 1
ATOM 1538 N N . GLN A 1 187 ? -14.046 20.155 4.339 1.00 66.38 187 GLN A N 1
ATOM 1539 C CA . GLN A 1 187 ? -15.495 20.255 4.114 1.00 66.38 187 GLN A CA 1
ATOM 1540 C C . GLN A 1 187 ? -16.142 18.966 3.578 1.00 66.38 187 GLN A C 1
ATOM 1542 O O . GLN A 1 187 ? -17.119 19.008 2.829 1.00 66.38 187 GLN A O 1
ATOM 1547 N N . CYS A 1 188 ? -15.617 17.811 3.982 1.00 66.94 188 CYS A N 1
ATOM 1548 C CA . CYS A 1 188 ? -16.150 16.498 3.632 1.00 66.94 188 CYS A CA 1
ATOM 1549 C C . CYS A 1 188 ? -16.476 15.703 4.900 1.00 66.94 188 CYS A C 1
ATOM 1551 O O . CYS A 1 188 ? -15.945 16.016 5.966 1.00 66.94 188 CYS A O 1
ATOM 1553 N N . PRO A 1 189 ? -17.381 14.710 4.827 1.00 64.19 189 PRO A N 1
ATOM 1554 C CA . PRO A 1 189 ? -17.729 13.907 5.990 1.00 64.19 189 PRO A CA 1
ATOM 1555 C C . PRO A 1 189 ? -16.477 13.277 6.604 1.00 64.19 189 PRO A C 1
ATOM 1557 O O . PRO A 1 189 ? -15.609 12.784 5.882 1.00 64.19 189 PRO A O 1
ATOM 1560 N N . LEU A 1 190 ? -16.402 13.267 7.936 1.00 60.31 190 LEU A N 1
ATOM 1561 C CA . LEU A 1 190 ? -15.432 12.439 8.643 1.00 60.31 190 LEU A CA 1
ATOM 1562 C C . LEU A 1 190 ? -15.759 10.974 8.333 1.00 60.31 190 LEU A C 1
ATOM 1564 O O . LEU A 1 190 ? -16.780 10.448 8.776 1.00 60.31 190 LEU A O 1
ATOM 1568 N N . VAL A 1 191 ? -14.903 10.343 7.542 1.00 68.25 191 VAL A N 1
ATOM 1569 C CA . VAL A 1 191 ? -14.980 8.932 7.149 1.00 68.25 191 VAL A CA 1
ATOM 1570 C C . VAL A 1 191 ? -13.985 8.109 7.963 1.00 68.25 191 VAL A C 1
ATOM 1572 O O . VAL A 1 191 ? -13.084 8.665 8.581 1.00 68.25 191 VAL A O 1
ATOM 1575 N N . ASP A 1 192 ? -14.124 6.782 7.977 1.00 66.12 192 ASP A N 1
ATOM 1576 C CA . ASP A 1 192 ? -13.140 5.915 8.634 1.00 66.12 192 ASP A CA 1
ATOM 1577 C C . ASP A 1 192 ? -11.766 6.035 7.940 1.00 66.12 192 ASP A C 1
ATOM 1579 O O . ASP A 1 192 ? -11.574 5.716 6.757 1.00 66.12 192 ASP A O 1
ATOM 1583 N N . GLU A 1 193 ? -10.793 6.544 8.693 1.00 70.00 193 GLU A N 1
ATOM 1584 C CA . GLU A 1 193 ? -9.444 6.845 8.216 1.00 70.00 193 GLU A CA 1
ATOM 1585 C C . GLU A 1 193 ? -8.479 5.665 8.359 1.00 70.00 193 GLU A C 1
ATOM 1587 O O . GLU A 1 193 ? -7.304 5.781 8.004 1.00 70.00 193 GLU A O 1
ATOM 1592 N N . GLY A 1 194 ? -8.970 4.521 8.843 1.00 81.06 194 GLY A N 1
ATOM 1593 C CA . GLY A 1 194 ? -8.171 3.331 9.073 1.00 81.06 194 GLY A CA 1
ATOM 1594 C C . GLY A 1 194 ? -7.301 3.462 10.318 1.00 81.06 194 GLY A C 1
ATOM 1595 O O . GLY A 1 194 ? -7.654 4.096 11.312 1.00 81.06 194 GLY A O 1
ATOM 1596 N N . ILE A 1 195 ? -6.149 2.799 10.305 1.00 84.44 195 ILE A N 1
ATOM 1597 C CA . ILE A 1 195 ? -5.299 2.714 11.493 1.00 84.44 195 ILE A CA 1
ATOM 1598 C C . ILE A 1 195 ? -4.508 4.001 11.692 1.00 84.44 195 ILE A C 1
ATOM 1600 O O . ILE A 1 195 ? -3.770 4.434 10.811 1.00 84.44 195 ILE A O 1
ATOM 1604 N N . SER A 1 196 ? -4.590 4.548 12.904 1.00 84.19 196 SER A N 1
ATOM 1605 C CA . SER A 1 196 ? -3.772 5.687 13.317 1.00 84.19 196 SER A CA 1
ATOM 1606 C C . SER A 1 196 ? -2.272 5.367 13.269 1.00 84.19 196 SER A C 1
ATOM 1608 O O . SER A 1 196 ? -1.834 4.277 13.657 1.00 84.19 196 SER A O 1
ATOM 1610 N N . LEU A 1 197 ? -1.483 6.361 12.857 1.00 81.31 197 LEU A N 1
ATOM 1611 C CA . LEU A 1 197 ? -0.026 6.312 12.725 1.00 81.31 197 LEU A CA 1
ATOM 1612 C C . LEU A 1 197 ? 0.670 5.964 14.049 1.00 81.31 197 LEU A C 1
ATOM 1614 O O . LEU A 1 197 ? 1.737 5.352 14.055 1.00 81.31 197 LEU A O 1
ATOM 1618 N N . VAL A 1 198 ? 0.035 6.282 15.183 1.00 77.50 198 VAL A N 1
ATOM 1619 C CA . VAL A 1 198 ? 0.533 5.941 16.527 1.00 77.50 198 VAL A CA 1
ATOM 1620 C C . VAL A 1 198 ? 0.633 4.435 16.765 1.00 77.50 198 VAL A C 1
ATOM 1622 O O . VAL A 1 198 ? 1.381 4.005 17.637 1.00 77.50 198 VAL A O 1
ATOM 1625 N N . ASN A 1 199 ? -0.095 3.628 15.988 1.00 80.19 199 ASN A N 1
ATOM 1626 C CA . ASN A 1 199 ? -0.048 2.170 16.066 1.00 80.19 199 ASN A CA 1
ATOM 1627 C C . ASN A 1 199 ? 1.048 1.572 15.167 1.00 80.19 199 ASN A C 1
ATOM 1629 O O . ASN A 1 199 ? 1.017 0.374 14.880 1.00 80.19 199 ASN A O 1
ATOM 1633 N N . SER A 1 200 ? 1.998 2.383 14.687 1.00 81.75 200 SER A N 1
ATOM 1634 C CA . SER A 1 200 ? 3.174 1.885 13.976 1.00 81.75 200 SER A CA 1
ATOM 1635 C C . SER A 1 200 ? 4.026 0.996 14.893 1.00 81.75 200 SER A C 1
ATOM 1637 O O . SER A 1 200 ? 4.519 1.475 15.920 1.00 81.75 200 SER A O 1
ATOM 1639 N N . PRO A 1 201 ? 4.284 -0.270 14.519 1.00 76.94 201 PRO A N 1
ATOM 1640 C CA . PRO A 1 201 ? 5.177 -1.139 15.283 1.00 76.94 201 PRO A CA 1
ATOM 1641 C C . PRO A 1 201 ? 6.646 -0.696 15.215 1.00 76.94 201 PRO A C 1
ATOM 1643 O O . PRO A 1 201 ? 7.424 -1.001 16.116 1.00 76.94 201 PRO A O 1
ATOM 1646 N N . ILE A 1 202 ? 7.025 0.034 14.161 1.00 73.62 202 ILE A N 1
ATOM 1647 C CA . ILE A 1 202 ? 8.407 0.464 13.906 1.00 73.62 202 ILE A CA 1
ATOM 1648 C C . ILE A 1 202 ? 8.757 1.740 14.682 1.00 73.62 202 ILE A C 1
ATOM 1650 O O . ILE A 1 202 ? 9.894 1.913 15.114 1.00 73.62 202 ILE A O 1
ATOM 1654 N N . CYS A 1 203 ? 7.787 2.631 14.893 1.00 64.81 203 CYS A N 1
ATOM 1655 C CA . CYS A 1 203 ? 8.012 3.948 15.498 1.00 64.81 203 CYS A CA 1
ATOM 1656 C C . CYS A 1 203 ? 7.442 4.090 16.920 1.00 64.81 203 CYS A C 1
ATOM 1658 O O . CYS A 1 203 ? 7.092 5.187 17.352 1.00 64.81 203 CYS A O 1
ATOM 1660 N N . SER A 1 204 ? 7.375 2.994 17.674 1.00 55.25 204 SER A N 1
ATOM 1661 C CA . SER A 1 204 ? 6.657 2.877 18.954 1.00 55.25 204 SER A CA 1
ATOM 1662 C C . SER A 1 204 ? 7.154 3.774 20.108 1.00 55.25 204 SER A C 1
ATOM 1664 O O . SER A 1 204 ? 6.523 3.819 21.163 1.00 55.25 204 SER A O 1
ATOM 1666 N N . GLY A 1 205 ? 8.241 4.534 19.922 1.00 56.47 205 GLY A N 1
ATOM 1667 C CA . GLY A 1 205 ? 8.784 5.490 20.898 1.00 56.47 205 GLY A CA 1
ATOM 1668 C C . GLY A 1 205 ? 8.428 6.968 20.672 1.00 56.47 205 GLY A C 1
ATOM 1669 O O . GLY A 1 205 ? 8.828 7.806 21.476 1.00 56.47 205 GLY A O 1
ATOM 1670 N N . THR A 1 206 ? 7.706 7.323 19.601 1.00 65.31 206 THR A N 1
ATOM 1671 C CA . THR A 1 206 ? 7.486 8.727 19.191 1.00 65.31 206 THR A CA 1
ATOM 1672 C C . THR A 1 206 ? 6.006 9.109 19.107 1.00 65.31 206 THR A C 1
ATOM 1674 O O . THR A 1 206 ? 5.597 9.855 18.221 1.00 65.31 206 THR A O 1
ATOM 1677 N N . ILE A 1 207 ? 5.189 8.640 20.058 1.00 64.69 207 ILE A N 1
ATOM 1678 C CA . ILE A 1 207 ? 3.720 8.803 20.055 1.00 64.69 207 ILE A CA 1
ATOM 1679 C C . ILE A 1 207 ? 3.292 10.252 19.782 1.00 64.69 207 ILE A C 1
ATOM 1681 O O . ILE A 1 207 ? 2.486 10.486 18.890 1.00 64.69 207 ILE A O 1
ATOM 1685 N N . TYR A 1 208 ? 3.857 11.233 20.494 1.00 58.69 208 TYR A N 1
ATOM 1686 C CA . TYR A 1 208 ? 3.488 12.642 20.311 1.00 58.69 208 TYR A CA 1
ATOM 1687 C C . TYR A 1 208 ? 3.796 13.152 18.896 1.00 58.69 208 TYR A C 1
ATOM 1689 O O . TYR A 1 208 ? 2.961 13.805 18.276 1.00 58.69 208 TYR A O 1
ATOM 1697 N N . PHE A 1 209 ? 4.970 12.810 18.361 1.00 71.38 209 PHE A N 1
ATOM 1698 C CA . PHE A 1 209 ? 5.328 13.149 16.986 1.00 71.38 209 PHE A CA 1
ATOM 1699 C C . PHE A 1 209 ? 4.387 12.470 15.989 1.00 71.38 209 PHE A C 1
ATOM 1701 O O . PHE A 1 209 ? 3.935 13.127 15.061 1.00 71.38 209 PHE A O 1
ATOM 1708 N N . MET A 1 210 ? 4.033 11.199 16.205 1.00 75.19 210 MET A N 1
ATOM 1709 C CA . MET A 1 210 ? 3.116 10.475 15.323 1.00 75.19 210 MET A CA 1
ATOM 1710 C C . MET A 1 210 ? 1.696 11.039 15.357 1.00 75.19 210 MET A C 1
ATOM 1712 O O . MET A 1 210 ? 1.078 11.143 14.304 1.00 75.19 210 MET A O 1
ATOM 1716 N N . VAL A 1 211 ? 1.209 11.489 16.517 1.00 69.31 211 VAL A N 1
ATOM 1717 C CA . VAL A 1 211 ? -0.068 12.216 16.622 1.00 69.31 211 VAL A CA 1
ATOM 1718 C C . VAL A 1 211 ? -0.011 13.533 15.847 1.00 69.31 211 VAL A C 1
ATOM 1720 O O . VAL A 1 211 ? -0.918 13.830 15.074 1.00 69.31 211 VAL A O 1
ATOM 1723 N N . LEU A 1 212 ? 1.053 14.324 16.028 1.00 66.25 212 LEU A N 1
ATOM 1724 C CA . LEU A 1 212 ? 1.211 15.599 15.323 1.00 66.25 212 LEU A CA 1
ATOM 1725 C C . LEU A 1 212 ? 1.334 15.412 13.810 1.00 66.25 212 LEU A C 1
ATOM 1727 O O . LEU A 1 212 ? 0.731 16.159 13.047 1.00 66.25 212 LEU A O 1
ATOM 1731 N N . LEU A 1 213 ? 2.107 14.418 13.385 1.00 76.00 213 LEU A N 1
ATOM 1732 C CA . LEU A 1 213 ? 2.306 14.081 11.986 1.00 76.00 213 LEU A CA 1
ATOM 1733 C C . LEU A 1 213 ? 1.009 13.577 11.358 1.00 76.00 213 LEU A C 1
ATOM 1735 O O . LEU A 1 213 ? 0.654 14.011 10.271 1.00 76.00 213 LEU A O 1
ATOM 1739 N N . GLU A 1 214 ? 0.261 12.721 12.049 1.00 79.88 214 GLU A N 1
ATOM 1740 C CA . GLU A 1 214 ? -1.054 12.283 11.593 1.00 79.88 214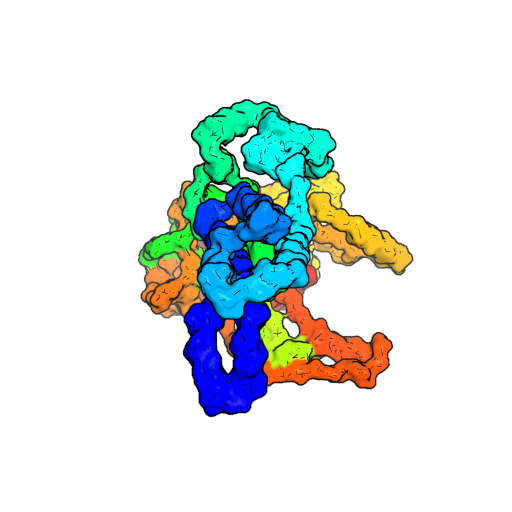 GLU A CA 1
ATOM 1741 C C . GLU A 1 214 ? -2.027 13.462 11.455 1.00 79.88 214 GLU A C 1
ATOM 1743 O O . GLU A 1 214 ? -2.664 13.598 10.414 1.00 79.88 214 GLU A O 1
ATOM 1748 N N . ALA A 1 215 ? -2.094 14.359 12.445 1.00 71.50 215 ALA A N 1
ATOM 1749 C CA . ALA A 1 215 ? -2.909 15.571 12.360 1.00 71.50 215 ALA A CA 1
ATOM 1750 C C . ALA A 1 215 ? -2.477 16.477 11.192 1.00 71.50 215 ALA A C 1
ATOM 1752 O O . ALA A 1 215 ? -3.324 17.008 10.475 1.00 71.50 215 ALA A O 1
ATOM 1753 N N . PHE A 1 216 ? -1.168 16.613 10.961 1.00 78.31 216 PHE A N 1
ATOM 1754 C CA . PHE A 1 216 ? -0.623 17.350 9.823 1.00 78.31 216 PHE A CA 1
ATOM 1755 C C . PHE A 1 216 ? -1.042 16.731 8.485 1.00 78.31 216 PHE A C 1
ATOM 1757 O O . PHE A 1 216 ? -1.488 17.454 7.598 1.00 78.31 216 PHE A O 1
ATOM 1764 N N . LEU A 1 217 ? -0.935 15.406 8.335 1.00 80.81 217 LEU A N 1
ATOM 1765 C CA . LEU A 1 217 ? -1.342 14.708 7.112 1.00 80.81 217 LEU A CA 1
ATOM 1766 C C . LEU A 1 217 ? -2.852 14.842 6.867 1.00 80.81 217 LEU A C 1
ATOM 1768 O O . LEU A 1 217 ? -3.261 15.066 5.730 1.00 80.81 217 LEU A O 1
ATOM 1772 N N . LYS A 1 218 ? -3.668 14.768 7.927 1.00 76.25 218 LYS A N 1
ATOM 1773 C CA . LYS A 1 218 ? -5.128 14.944 7.854 1.00 76.25 218 LYS A CA 1
ATOM 1774 C C . LYS A 1 218 ? -5.536 16.356 7.446 1.00 76.25 218 LYS A C 1
ATOM 1776 O O . LYS A 1 218 ? -6.410 16.510 6.604 1.00 76.25 218 LYS A O 1
ATOM 1781 N N . GLY A 1 219 ? -4.853 17.378 7.962 1.00 72.75 219 GLY A N 1
ATOM 1782 C CA . GLY A 1 219 ? -5.099 18.776 7.585 1.00 72.75 219 GLY A CA 1
ATOM 1783 C C . GLY A 1 219 ? -4.708 19.126 6.141 1.00 72.75 219 GLY A C 1
ATOM 1784 O O . GLY A 1 219 ? -4.950 20.241 5.687 1.00 72.75 219 GLY A O 1
ATOM 1785 N N . ARG A 1 220 ? -4.083 18.207 5.392 1.00 77.50 220 ARG A N 1
ATOM 1786 C CA . ARG A 1 220 ? -3.696 18.414 3.990 1.00 77.50 220 ARG A CA 1
ATOM 1787 C C . ARG A 1 220 ? -4.659 17.658 3.078 1.00 77.50 220 ARG A C 1
ATOM 1789 O O . ARG A 1 220 ? -4.427 16.497 2.762 1.00 77.50 220 ARG A O 1
ATOM 1796 N N . CYS A 1 221 ? -5.688 18.331 2.563 1.00 76.06 221 CYS A N 1
ATOM 1797 C CA . CYS A 1 221 ? -6.724 17.696 1.731 1.00 76.06 221 CYS A CA 1
ATOM 1798 C C . CYS A 1 221 ? -6.185 16.950 0.500 1.00 76.06 221 CYS A C 1
ATOM 1800 O O . CYS A 1 221 ? -6.731 15.914 0.138 1.00 76.06 221 CYS A O 1
ATOM 1802 N N . LYS A 1 222 ? -5.080 17.413 -0.105 1.00 75.81 222 LYS A N 1
ATOM 1803 C CA . LYS A 1 222 ? -4.408 16.702 -1.211 1.00 75.81 222 LYS A CA 1
ATOM 1804 C C . LYS A 1 222 ? -3.823 15.345 -0.795 1.00 75.81 222 LYS A C 1
ATOM 1806 O O . LYS A 1 222 ? -3.699 14.462 -1.629 1.00 75.81 222 LYS A O 1
ATOM 1811 N N . ILE A 1 223 ? -3.445 15.193 0.476 1.00 78.44 223 ILE A N 1
ATOM 1812 C CA . ILE A 1 223 ? -2.908 13.947 1.036 1.00 78.44 223 ILE A CA 1
ATOM 1813 C C . ILE A 1 223 ? -4.031 13.114 1.640 1.00 78.44 223 ILE A C 1
ATOM 1815 O O . ILE A 1 223 ? -4.025 11.907 1.452 1.00 78.44 223 ILE A O 1
ATOM 1819 N N . ALA A 1 224 ? -4.981 13.722 2.355 1.00 78.88 224 ALA A N 1
ATOM 1820 C CA . ALA A 1 224 ? -6.066 13.020 3.044 1.00 78.88 224 ALA A CA 1
ATOM 1821 C C . ALA A 1 224 ? -7.232 12.611 2.135 1.00 78.88 224 ALA A C 1
ATOM 1823 O O . ALA A 1 224 ? -7.912 11.627 2.425 1.00 78.88 224 ALA A O 1
ATOM 1824 N N . THR A 1 225 ? -7.432 13.339 1.031 1.00 81.75 225 THR A N 1
ATOM 1825 C CA . THR A 1 225 ? -8.488 13.154 0.018 1.00 81.75 225 THR A CA 1
ATOM 1826 C C . THR A 1 225 ? -9.834 12.694 0.610 1.00 81.75 225 THR A C 1
ATOM 1828 O O . THR A 1 225 ? -10.403 11.712 0.128 1.00 81.75 225 THR A O 1
ATOM 1831 N N . PRO A 1 226 ? -10.355 13.334 1.678 1.00 78.62 226 PRO A N 1
ATOM 1832 C CA . PRO A 1 226 ? -11.439 12.762 2.485 1.00 78.62 226 PRO A CA 1
ATOM 1833 C C . PRO A 1 226 ? -12.721 12.512 1.684 1.00 78.62 226 PRO A C 1
ATOM 1835 O O . PRO A 1 226 ? -13.425 11.545 1.941 1.00 78.62 226 PRO A O 1
ATOM 1838 N N . CYS A 1 227 ? -12.976 13.323 0.657 1.00 79.50 227 CYS A N 1
ATOM 1839 C CA . CYS A 1 227 ? -14.128 13.196 -0.238 1.00 79.50 227 CYS A CA 1
ATOM 1840 C C . CYS A 1 227 ? -14.018 12.019 -1.227 1.00 79.50 227 CYS A C 1
ATOM 1842 O O . CYS A 1 227 ? -15.019 11.589 -1.791 1.00 79.50 227 CYS A O 1
ATOM 1844 N N . GLU A 1 228 ? -12.802 11.522 -1.460 1.00 83.44 228 GLU A N 1
ATOM 1845 C CA . GLU A 1 228 ? -12.499 10.449 -2.416 1.00 83.44 228 GLU A CA 1
ATOM 1846 C C . GLU A 1 228 ? -12.288 9.097 -1.720 1.00 83.44 228 GLU A C 1
ATOM 1848 O O . GLU A 1 228 ? -12.000 8.089 -2.368 1.00 83.44 228 GLU A O 1
ATOM 1853 N N . ARG A 1 229 ? -12.400 9.056 -0.386 1.00 85.38 229 ARG A N 1
ATOM 1854 C CA . ARG A 1 229 ? -12.199 7.827 0.379 1.00 85.38 229 ARG A CA 1
ATOM 1855 C C . ARG A 1 229 ? -13.339 6.846 0.124 1.00 85.38 229 ARG A C 1
ATOM 1857 O O . ARG A 1 229 ? -14.511 7.203 0.045 1.00 85.38 229 ARG A O 1
ATOM 1864 N N . ILE A 1 230 ? -12.968 5.577 0.008 1.00 89.00 230 ILE A N 1
ATOM 1865 C CA . ILE A 1 230 ? -13.916 4.483 -0.169 1.00 89.00 230 ILE A CA 1
ATOM 1866 C C . ILE A 1 230 ? -14.513 4.111 1.184 1.00 89.00 230 ILE A C 1
ATOM 1868 O O . ILE A 1 230 ? -13.790 3.748 2.112 1.00 89.00 230 ILE A O 1
ATOM 1872 N N . GLU A 1 231 ? -15.837 4.141 1.262 1.00 87.75 231 GLU A N 1
ATOM 1873 C CA . GLU A 1 231 ? -16.591 3.692 2.426 1.00 87.75 231 GLU A CA 1
ATOM 1874 C C . GLU A 1 231 ? -17.046 2.238 2.266 1.00 87.75 231 GLU A C 1
ATOM 1876 O O . GLU A 1 231 ? -17.335 1.758 1.165 1.00 87.75 231 GLU A O 1
ATOM 1881 N N . SER A 1 232 ? -17.112 1.527 3.391 1.00 92.06 232 SER A N 1
ATOM 1882 C CA . SER A 1 232 ? -17.666 0.177 3.437 1.00 92.06 232 SER A CA 1
ATOM 1883 C C . SER A 1 232 ? -19.188 0.242 3.404 1.00 92.06 232 SER A C 1
ATOM 1885 O O . SER A 1 232 ? -19.796 0.949 4.202 1.00 92.06 232 SER A O 1
ATOM 1887 N N . VAL A 1 233 ? -19.827 -0.541 2.536 1.00 92.44 233 VAL A N 1
ATOM 1888 C CA . VAL A 1 233 ? -21.288 -0.638 2.535 1.00 92.44 233 VAL A CA 1
ATOM 1889 C C . VAL A 1 233 ? -21.783 -1.388 3.777 1.00 92.44 233 VAL A C 1
ATOM 1891 O O . VAL A 1 233 ? -21.331 -2.497 4.093 1.00 92.44 233 VAL A O 1
ATOM 1894 N N . ASP A 1 234 ? -22.780 -0.826 4.461 1.00 87.31 234 ASP A N 1
ATOM 1895 C CA . ASP A 1 234 ? -23.397 -1.467 5.629 1.00 87.31 234 ASP A CA 1
ATOM 1896 C C . ASP A 1 234 ? -24.022 -2.816 5.266 1.00 87.31 234 ASP A C 1
ATOM 1898 O O . ASP A 1 234 ? -23.808 -3.830 5.937 1.00 87.31 234 ASP A O 1
ATOM 1902 N N . LYS A 1 235 ? -24.789 -2.832 4.170 1.00 87.44 235 LYS A N 1
ATOM 1903 C CA . LYS A 1 235 ? -25.520 -4.002 3.683 1.00 87.44 235 LYS A CA 1
ATOM 1904 C C . LYS A 1 235 ? -25.109 -4.331 2.262 1.00 87.44 235 LYS A C 1
ATOM 1906 O O . LYS A 1 235 ? -25.216 -3.504 1.364 1.00 87.44 235 LYS A O 1
ATOM 1911 N N . VAL A 1 236 ? -24.713 -5.582 2.072 1.00 92.38 236 VAL A N 1
ATOM 1912 C CA . VAL A 1 236 ? -24.436 -6.147 0.757 1.00 92.38 236 VAL A CA 1
ATOM 1913 C C . VAL A 1 236 ? -25.734 -6.693 0.172 1.00 92.38 236 VAL A C 1
ATOM 1915 O O . VAL A 1 236 ? -26.516 -7.355 0.861 1.00 92.38 236 VAL A O 1
ATOM 1918 N N . GLU A 1 237 ? -25.988 -6.418 -1.103 1.00 91.94 237 GLU A N 1
ATOM 1919 C CA . GLU A 1 237 ? -27.163 -6.972 -1.765 1.00 91.94 237 GLU A CA 1
ATOM 1920 C C . GLU A 1 237 ? -27.045 -8.490 -1.987 1.00 91.94 237 GLU A C 1
ATOM 1922 O O . GLU A 1 237 ? -25.946 -9.027 -2.134 1.00 91.94 237 GLU A O 1
ATOM 1927 N N . PRO A 1 238 ? -28.166 -9.230 -2.069 1.00 88.94 238 PRO A N 1
ATOM 1928 C CA . PRO A 1 238 ? -28.112 -10.683 -2.238 1.00 88.94 238 PRO A CA 1
ATOM 1929 C C . PRO A 1 238 ? -27.469 -11.150 -3.554 1.00 88.94 238 PRO A C 1
ATOM 1931 O O . PRO A 1 238 ? -27.104 -12.327 -3.670 1.00 88.94 238 PRO A O 1
ATOM 1934 N N . MET A 1 239 ? -27.398 -10.271 -4.561 1.00 93.06 239 MET A N 1
ATOM 1935 C CA . MET A 1 239 ? -26.971 -10.606 -5.916 1.00 93.06 239 MET A CA 1
ATOM 1936 C C . MET A 1 239 ? -26.211 -9.459 -6.580 1.00 93.06 239 MET A C 1
ATOM 1938 O O . MET A 1 239 ? -26.674 -8.321 -6.579 1.00 93.06 239 MET A O 1
ATOM 1942 N N . TYR A 1 240 ? -25.084 -9.804 -7.196 1.00 96.12 240 TYR A N 1
ATOM 1943 C CA . TYR A 1 240 ? -24.266 -8.924 -8.028 1.00 96.12 240 TYR A CA 1
ATOM 1944 C C . TYR A 1 240 ? -23.976 -9.597 -9.365 1.00 96.12 240 TYR A C 1
ATOM 1946 O O . TYR A 1 240 ? -24.080 -10.821 -9.483 1.00 96.12 240 TYR A O 1
ATOM 1954 N N . ASP A 1 241 ? -23.598 -8.813 -10.370 1.00 95.06 241 ASP A N 1
ATOM 1955 C CA . ASP A 1 241 ? -23.106 -9.371 -11.625 1.00 95.06 241 ASP A CA 1
ATOM 1956 C C . ASP A 1 241 ? -21.728 -9.979 -11.421 1.00 95.06 241 ASP A C 1
ATOM 1958 O O . ASP A 1 241 ? -21.517 -11.150 -11.735 1.00 95.06 241 ASP A O 1
ATOM 1962 N N . PHE A 1 242 ? -20.835 -9.210 -10.803 1.00 95.56 242 PHE A N 1
ATOM 1963 C CA . PHE A 1 242 ? -19.463 -9.614 -10.541 1.00 95.56 242 PHE A CA 1
ATOM 1964 C C . PHE A 1 242 ? -19.124 -9.464 -9.063 1.00 95.56 242 PHE A C 1
ATOM 1966 O O . PHE A 1 242 ? -19.467 -8.460 -8.436 1.00 95.56 242 PHE A O 1
ATOM 1973 N N . ILE A 1 243 ? -18.425 -10.460 -8.517 1.00 94.88 243 ILE A N 1
ATOM 1974 C CA . ILE A 1 243 ? -17.841 -10.390 -7.173 1.00 94.88 243 ILE A CA 1
ATOM 1975 C C . ILE A 1 243 ? -16.323 -10.501 -7.298 1.00 94.88 243 ILE A C 1
ATOM 1977 O O . ILE A 1 243 ? -15.800 -11.545 -7.697 1.00 94.88 243 ILE A O 1
ATOM 1981 N N . VAL A 1 244 ? -15.620 -9.440 -6.918 1.00 94.94 244 VAL A N 1
ATOM 1982 C CA . VAL A 1 244 ? -14.161 -9.396 -6.820 1.00 94.94 244 VAL A CA 1
ATOM 1983 C C . VAL A 1 244 ? -13.760 -9.645 -5.369 1.00 94.94 244 VAL A C 1
ATOM 1985 O O . VAL A 1 244 ? -14.289 -9.002 -4.468 1.00 94.94 244 VAL A O 1
ATOM 1988 N N . VAL A 1 245 ? -12.849 -10.589 -5.123 1.00 93.62 245 VAL A N 1
ATOM 1989 C CA . VAL A 1 245 ? -12.356 -10.911 -3.774 1.00 93.62 245 VAL A CA 1
ATOM 1990 C C . VAL A 1 245 ? -10.905 -10.463 -3.623 1.00 93.62 245 VAL A C 1
ATOM 1992 O O . VAL A 1 245 ? -10.022 -10.967 -4.313 1.00 93.62 245 VAL A O 1
ATOM 1995 N N . GLY A 1 246 ? -10.677 -9.568 -2.668 1.00 91.56 246 GLY A N 1
ATOM 1996 C CA . GLY A 1 246 ? -9.423 -8.888 -2.369 1.00 91.56 246 GLY A CA 1
ATOM 1997 C C . GLY A 1 246 ? -9.338 -7.537 -3.075 1.00 91.56 246 GLY A C 1
ATOM 1998 O O . GLY A 1 246 ? -9.408 -7.477 -4.297 1.00 91.56 246 GLY A O 1
ATOM 1999 N N . ALA A 1 247 ? -9.123 -6.460 -2.322 1.00 92.00 247 ALA A N 1
ATOM 2000 C CA . ALA A 1 247 ? -8.925 -5.101 -2.830 1.00 92.00 247 ALA A CA 1
ATOM 2001 C C . ALA A 1 247 ? -7.438 -4.730 -2.962 1.00 92.00 247 ALA A C 1
ATOM 2003 O O . ALA A 1 247 ? -7.054 -3.573 -2.807 1.00 92.00 247 ALA A O 1
ATOM 2004 N N . GLY A 1 248 ? -6.583 -5.713 -3.260 1.00 90.81 248 GLY A N 1
ATOM 2005 C CA . GLY A 1 248 ? -5.179 -5.476 -3.606 1.00 90.81 248 GLY A CA 1
ATOM 2006 C C . GLY A 1 248 ? -5.004 -4.762 -4.951 1.00 90.81 248 GLY A C 1
ATOM 2007 O O . GLY A 1 248 ? -5.990 -4.411 -5.601 1.00 90.81 248 GLY A O 1
ATOM 2008 N N . SER A 1 249 ? -3.753 -4.626 -5.411 1.00 90.75 249 SER A N 1
ATOM 2009 C CA . SER A 1 249 ? -3.401 -3.971 -6.686 1.00 90.75 249 SER A CA 1
ATOM 2010 C C . SER A 1 249 ? -4.305 -4.409 -7.848 1.00 90.75 249 SER A C 1
ATOM 2012 O O . SER A 1 249 ? -4.933 -3.583 -8.501 1.00 90.75 249 SER A O 1
ATOM 2014 N N . ALA A 1 250 ? -4.432 -5.723 -8.062 1.00 92.88 250 ALA A N 1
ATOM 2015 C CA . ALA A 1 250 ? -5.230 -6.262 -9.156 1.00 92.88 250 ALA A CA 1
ATOM 2016 C C . ALA A 1 250 ? -6.743 -6.157 -8.926 1.00 92.88 250 ALA A C 1
ATOM 2018 O O . ALA A 1 250 ? -7.483 -5.750 -9.818 1.00 92.88 250 ALA A O 1
ATOM 2019 N N . GLY A 1 251 ? -7.221 -6.522 -7.734 1.00 92.81 251 GLY A N 1
ATOM 2020 C CA . GLY A 1 251 ? -8.657 -6.534 -7.450 1.00 92.81 251 GLY A CA 1
ATOM 2021 C C . GLY A 1 251 ? -9.283 -5.143 -7.519 1.00 92.81 251 GLY A C 1
ATOM 2022 O O . GLY A 1 251 ? -10.384 -4.995 -8.047 1.00 92.81 251 GLY A O 1
ATOM 2023 N N . SER A 1 252 ? -8.543 -4.118 -7.089 1.00 93.19 252 SER A N 1
ATOM 2024 C CA . SER A 1 252 ? -8.952 -2.719 -7.223 1.00 93.19 252 SER A CA 1
ATOM 2025 C C . SER A 1 252 ? -9.088 -2.290 -8.688 1.00 93.19 252 SER A C 1
ATOM 2027 O O . SER A 1 252 ? -10.086 -1.667 -9.045 1.00 93.19 252 SER A O 1
ATOM 2029 N N . ILE A 1 253 ? -8.145 -2.684 -9.554 1.00 94.00 253 ILE A N 1
ATOM 2030 C CA . ILE A 1 253 ? -8.222 -2.426 -11.002 1.00 94.00 253 ILE A CA 1
ATOM 2031 C C . ILE A 1 253 ? -9.428 -3.135 -11.609 1.00 94.00 253 ILE A C 1
ATOM 2033 O O . ILE A 1 253 ? -10.247 -2.492 -12.258 1.00 94.00 253 ILE A O 1
ATOM 2037 N N . VAL A 1 254 ? -9.588 -4.441 -11.372 1.00 94.62 254 VAL A N 1
ATOM 2038 C CA . VAL A 1 254 ? -10.692 -5.195 -11.979 1.00 94.62 254 VAL A CA 1
ATOM 2039 C C . VAL A 1 254 ? -12.047 -4.642 -11.534 1.00 94.62 254 VAL A C 1
ATOM 2041 O O . VAL A 1 254 ? -12.918 -4.416 -12.372 1.00 94.62 254 VAL A O 1
ATOM 2044 N N . ALA A 1 255 ? -12.234 -4.369 -10.240 1.00 94.56 255 ALA A N 1
ATOM 2045 C CA . ALA A 1 255 ? -13.482 -3.801 -9.734 1.00 94.56 255 ALA A CA 1
ATOM 2046 C C . ALA A 1 255 ? -13.743 -2.381 -10.275 1.00 94.56 255 ALA A C 1
ATOM 2048 O O . ALA A 1 255 ? -14.867 -2.074 -10.681 1.00 94.56 255 ALA A O 1
ATOM 2049 N N . GLY A 1 256 ? -12.707 -1.538 -10.338 1.00 93.81 256 GLY A N 1
ATOM 2050 C CA . GLY A 1 256 ? -12.784 -0.196 -10.916 1.00 93.81 256 GLY A CA 1
ATOM 2051 C C . GLY A 1 256 ? -13.165 -0.234 -12.396 1.00 93.81 256 GLY A C 1
ATOM 2052 O O . GLY A 1 256 ? -14.156 0.372 -12.793 1.00 93.81 256 GLY A O 1
ATOM 2053 N N . ARG A 1 257 ? -12.472 -1.046 -13.202 1.00 94.31 257 ARG A N 1
ATOM 2054 C CA . ARG A 1 257 ? -12.743 -1.192 -14.639 1.00 94.31 257 ARG A CA 1
ATOM 2055 C C . ARG A 1 257 ? -14.116 -1.785 -14.925 1.00 94.31 257 ARG A C 1
ATOM 2057 O O . ARG A 1 257 ? -14.782 -1.335 -15.851 1.00 94.31 257 ARG A O 1
ATOM 2064 N N . LEU A 1 258 ? -14.564 -2.791 -14.174 1.00 94.94 258 LEU A N 1
ATOM 2065 C CA . LEU A 1 258 ? -15.901 -3.365 -14.372 1.00 94.94 258 LEU A CA 1
ATOM 2066 C C . LEU A 1 258 ? -17.010 -2.375 -14.004 1.00 94.94 258 LEU A C 1
ATOM 2068 O O . LEU A 1 258 ? -18.050 -2.378 -14.660 1.00 94.94 258 LEU A O 1
ATOM 2072 N N . SER A 1 259 ? -16.787 -1.518 -13.002 1.00 95.62 259 SER A N 1
ATOM 2073 C CA . SER A 1 259 ? -17.762 -0.497 -12.603 1.00 95.62 259 SER A CA 1
ATOM 2074 C C . SER A 1 259 ? -17.819 0.714 -13.541 1.00 95.62 259 SER A C 1
ATOM 2076 O O . SER A 1 259 ? -18.777 1.478 -13.472 1.00 95.62 259 SER A O 1
ATOM 2078 N N . GLU A 1 260 ? -16.883 0.851 -14.491 1.00 93.94 260 GLU A N 1
ATOM 2079 C CA . GLU A 1 260 ? -17.000 1.810 -15.604 1.00 93.94 260 GLU A CA 1
ATOM 2080 C C . GLU A 1 260 ? -18.227 1.559 -16.489 1.00 93.94 260 GLU A C 1
ATOM 2082 O O . GLU A 1 260 ? -18.672 2.461 -17.194 1.00 93.94 260 GLU A O 1
ATOM 2087 N N . ILE A 1 261 ? -18.766 0.339 -16.461 1.00 94.69 261 ILE A N 1
ATOM 2088 C CA . ILE A 1 261 ? -19.955 -0.050 -17.207 1.00 94.69 261 ILE A CA 1
ATOM 2089 C C . ILE A 1 261 ? -21.161 0.012 -16.264 1.00 94.69 261 ILE A C 1
ATOM 2091 O O . ILE A 1 261 ? -21.389 -0.899 -15.469 1.00 94.69 261 ILE A O 1
ATOM 2095 N N . ASP A 1 262 ? -21.984 1.053 -16.400 1.00 92.94 262 ASP A N 1
ATOM 2096 C CA . ASP A 1 262 ? -23.109 1.339 -15.491 1.00 92.94 262 ASP A CA 1
ATOM 2097 C C . ASP A 1 262 ? -24.135 0.194 -15.374 1.00 92.94 262 ASP A C 1
ATOM 2099 O O . ASP A 1 262 ? -24.799 0.046 -14.349 1.00 92.94 262 ASP A O 1
ATOM 2103 N N . LYS A 1 263 ? -24.258 -0.654 -16.411 1.00 94.06 263 LYS A N 1
ATOM 2104 C CA . LYS A 1 263 ? -25.142 -1.838 -16.395 1.00 94.06 263 LYS A CA 1
ATOM 2105 C C . LYS A 1 263 ? -24.640 -2.967 -15.488 1.00 94.06 263 LYS A C 1
ATOM 2107 O O . LYS A 1 263 ? -25.403 -3.894 -15.235 1.00 94.06 263 LYS A O 1
ATOM 2112 N N . TYR A 1 264 ? -23.373 -2.954 -15.073 1.00 95.88 264 TYR A N 1
ATOM 2113 C CA . TYR A 1 264 ? -22.783 -3.999 -14.240 1.00 95.88 264 TYR A CA 1
ATOM 2114 C C . TYR A 1 264 ? -22.845 -3.618 -12.773 1.00 95.88 264 TYR A C 1
ATOM 2116 O O . TYR A 1 264 ? -22.344 -2.571 -12.372 1.00 95.88 264 TYR A O 1
ATOM 2124 N N . LYS A 1 265 ? -23.399 -4.517 -11.960 1.00 96.25 265 LYS A N 1
ATOM 2125 C CA . LYS A 1 265 ? -23.363 -4.416 -10.506 1.00 96.25 265 LYS A CA 1
ATOM 2126 C C . LYS A 1 265 ? -22.148 -5.159 -9.959 1.00 96.25 265 LYS A C 1
ATOM 2128 O O . LYS A 1 265 ? -22.079 -6.388 -10.060 1.00 96.25 265 LYS A O 1
ATOM 2133 N N . VAL A 1 266 ? -21.208 -4.437 -9.358 1.00 96.94 266 VAL A N 1
ATOM 2134 C CA . VAL A 1 266 ? -19.921 -4.987 -8.910 1.00 96.94 266 VAL A CA 1
ATOM 2135 C C . VAL A 1 266 ? -19.822 -4.932 -7.390 1.00 96.94 266 VAL A C 1
ATOM 2137 O O . VAL A 1 266 ? -20.077 -3.894 -6.784 1.00 96.94 266 VAL A O 1
ATOM 2140 N N . LEU A 1 267 ? -19.436 -6.049 -6.773 1.00 97.00 267 LEU A N 1
ATOM 2141 C CA . LEU A 1 267 ? -19.096 -6.122 -5.354 1.00 97.00 267 LEU A CA 1
ATOM 2142 C C . LEU A 1 267 ? -17.602 -6.394 -5.183 1.00 97.00 267 LEU A C 1
ATOM 2144 O O . LEU A 1 267 ? -17.104 -7.395 -5.695 1.00 97.00 267 LEU A O 1
ATOM 2148 N N . LEU A 1 268 ? -16.920 -5.555 -4.407 1.00 96.25 268 LEU A N 1
ATOM 2149 C CA . LEU A 1 268 ? -15.543 -5.753 -3.967 1.00 96.25 268 LEU A CA 1
ATOM 2150 C C . LEU A 1 268 ? -15.488 -6.165 -2.483 1.00 96.25 268 LEU A C 1
ATOM 2152 O O . LEU A 1 268 ? -15.869 -5.419 -1.588 1.00 96.25 268 LEU A O 1
ATOM 2156 N N . ILE A 1 269 ? -15.007 -7.388 -2.294 1.00 93.69 269 ILE A N 1
ATOM 2157 C CA . ILE A 1 269 ? -14.621 -8.167 -1.111 1.00 93.69 269 ILE A CA 1
ATOM 2158 C C . ILE A 1 269 ? -13.297 -7.842 -0.396 1.00 93.69 269 ILE A C 1
ATOM 2160 O O . ILE A 1 269 ? -12.325 -8.454 -0.820 1.00 93.69 269 ILE A O 1
ATOM 2164 N N . GLU A 1 270 ? -13.170 -7.019 0.651 1.00 94.69 270 GLU A N 1
ATOM 2165 C CA . GLU A 1 270 ? -11.870 -6.853 1.350 1.00 94.69 270 GLU A CA 1
ATOM 2166 C C . GLU A 1 270 ? -11.905 -7.290 2.817 1.00 94.69 270 GLU A C 1
A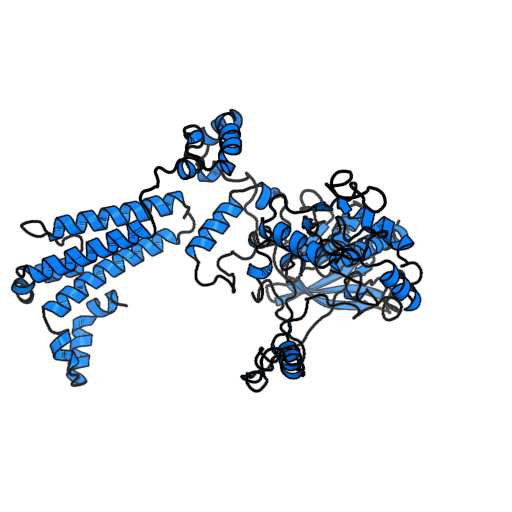TOM 2168 O O . GLU A 1 270 ? -12.793 -6.920 3.578 1.00 94.69 270 GLU A O 1
ATOM 2173 N N . ALA A 1 271 ? -10.904 -8.078 3.219 1.00 91.75 271 ALA A N 1
ATOM 2174 C CA . ALA A 1 271 ? -10.798 -8.625 4.566 1.00 91.75 271 ALA A CA 1
ATOM 2175 C C . ALA A 1 271 ? -10.279 -7.613 5.597 1.00 91.75 271 ALA A C 1
ATOM 2177 O O . ALA A 1 271 ? -10.568 -7.769 6.782 1.00 91.75 271 ALA A O 1
ATOM 2178 N N . GLY A 1 272 ? -9.484 -6.630 5.174 1.00 90.25 272 GLY A N 1
ATOM 2179 C CA . GLY A 1 272 ? -9.018 -5.530 6.013 1.00 90.25 272 GLY A CA 1
ATOM 2180 C C . GLY A 1 272 ? -9.866 -4.261 5.913 1.00 90.25 272 GLY A C 1
ATOM 2181 O O . GLY A 1 272 ? -10.887 -4.215 5.223 1.00 90.25 272 GLY A O 1
ATOM 2182 N N . GLY A 1 273 ? -9.409 -3.233 6.625 1.00 91.69 273 GLY A N 1
ATOM 2183 C CA . GLY A 1 273 ? -10.072 -1.935 6.726 1.00 91.69 273 GLY A CA 1
ATOM 2184 C C . GLY A 1 273 ? -9.726 -0.965 5.588 1.00 91.69 273 GLY A C 1
ATOM 2185 O O . GLY A 1 273 ? -9.118 -1.360 4.585 1.00 91.69 273 GLY A O 1
ATOM 2186 N N . PRO A 1 274 ? -10.113 0.315 5.725 1.00 91.12 274 PRO A N 1
ATOM 2187 C CA . PRO A 1 274 ? -9.820 1.342 4.730 1.00 91.12 274 PRO A CA 1
ATOM 2188 C C . PRO A 1 274 ? -8.326 1.703 4.710 1.00 91.12 274 PRO A C 1
ATOM 2190 O O . PRO A 1 274 ? -7.586 1.399 5.647 1.00 91.12 274 PRO A O 1
ATOM 2193 N N . GLU A 1 275 ? -7.886 2.375 3.643 1.00 89.44 275 GLU A N 1
ATOM 2194 C CA . GLU A 1 275 ? -6.499 2.827 3.468 1.00 89.44 275 GLU A CA 1
ATOM 2195 C C . GLU A 1 275 ? -6.087 3.824 4.576 1.00 89.44 275 GLU A C 1
ATOM 2197 O O . GLU A 1 275 ? -6.637 4.927 4.645 1.00 89.44 275 GLU A O 1
ATOM 2202 N N . PRO A 1 276 ? -5.100 3.509 5.426 1.00 88.44 276 PRO A N 1
ATOM 2203 C CA . PRO A 1 276 ? -4.628 4.435 6.450 1.00 88.44 276 PRO A CA 1
ATOM 2204 C C . PRO A 1 276 ? -3.946 5.668 5.861 1.00 88.44 276 PRO A C 1
ATOM 2206 O O . PRO A 1 276 ? -3.141 5.559 4.942 1.00 88.44 276 PRO A O 1
ATOM 2209 N N . ILE A 1 277 ? -4.138 6.841 6.467 1.00 85.75 277 ILE A N 1
ATOM 2210 C CA . ILE A 1 277 ? -3.446 8.070 6.029 1.00 85.75 277 ILE A CA 1
ATOM 2211 C C . ILE A 1 277 ? -1.911 7.933 6.037 1.00 85.75 277 ILE A C 1
ATOM 2213 O O . ILE A 1 277 ? -1.215 8.508 5.202 1.00 85.75 277 ILE A O 1
ATOM 2217 N N . GLY A 1 278 ? -1.381 7.125 6.960 1.00 84.19 278 GLY A N 1
ATOM 2218 C CA . GLY A 1 278 ? 0.054 6.926 7.145 1.00 84.19 278 GLY A CA 1
ATOM 2219 C C . GLY A 1 278 ? 0.765 6.158 6.029 1.00 84.19 278 GLY A C 1
ATOM 2220 O O . GLY A 1 278 ? 1.990 6.164 6.016 1.00 84.19 278 GLY A O 1
ATOM 2221 N N . VAL A 1 279 ? 0.034 5.504 5.117 1.00 86.31 279 VAL A N 1
ATOM 2222 C CA . VAL A 1 279 ? 0.632 4.765 3.984 1.00 86.31 279 VAL A CA 1
ATOM 2223 C C . VAL A 1 279 ? 0.833 5.631 2.741 1.00 86.31 279 VAL A C 1
ATOM 2225 O O . VAL A 1 279 ? 1.529 5.227 1.815 1.00 86.31 279 VAL A O 1
ATOM 2228 N N . ARG A 1 280 ? 0.215 6.818 2.705 1.00 83.50 280 ARG A N 1
ATOM 2229 C CA . ARG A 1 280 ? 0.218 7.691 1.527 1.00 83.50 280 ARG A CA 1
ATOM 2230 C C . ARG A 1 280 ? 1.546 8.410 1.306 1.00 83.50 280 ARG A C 1
ATOM 2232 O O . ARG A 1 280 ? 1.938 8.546 0.151 1.00 83.50 280 ARG A O 1
ATOM 2239 N N . PRO A 1 281 ? 2.271 8.857 2.352 1.00 83.75 281 PRO A N 1
ATOM 2240 C CA . PRO A 1 281 ? 3.651 9.291 2.186 1.00 83.75 281 PRO A CA 1
ATOM 2241 C C . PRO A 1 281 ? 4.527 8.094 1.771 1.00 83.75 281 PRO A C 1
ATOM 2243 O O . PRO A 1 281 ? 4.687 7.164 2.562 1.00 83.75 281 PRO A O 1
ATOM 2246 N N . PRO A 1 282 ? 5.148 8.094 0.578 1.00 78.12 282 PRO A N 1
ATOM 2247 C CA . PRO A 1 282 ? 5.842 6.910 0.059 1.00 78.12 282 PRO A CA 1
ATOM 2248 C C . PRO A 1 282 ? 6.999 6.428 0.944 1.00 78.12 282 PRO A C 1
ATOM 2250 O O . PRO A 1 282 ? 7.264 5.233 1.052 1.00 78.12 282 PRO A O 1
ATOM 2253 N N . SER A 1 283 ? 7.674 7.347 1.642 1.00 79.81 283 SER A N 1
ATOM 2254 C CA . SER A 1 283 ? 8.750 7.024 2.587 1.00 79.81 283 SER A CA 1
ATOM 2255 C C . SER A 1 283 ? 8.274 6.230 3.811 1.00 79.81 283 SER A C 1
ATOM 2257 O O . SER A 1 283 ? 9.100 5.671 4.532 1.00 79.81 283 SER A O 1
ATOM 2259 N N . PHE A 1 284 ? 6.962 6.149 4.048 1.00 82.88 284 PHE A N 1
ATOM 2260 C CA . PHE A 1 284 ? 6.353 5.495 5.206 1.00 82.88 284 PHE A CA 1
ATOM 2261 C C . PHE A 1 284 ? 5.858 4.076 4.911 1.00 82.88 284 PHE A C 1
ATOM 2263 O O . PHE A 1 284 ? 5.189 3.483 5.751 1.00 82.88 284 PHE A O 1
ATOM 2270 N N . TYR A 1 285 ? 6.222 3.479 3.774 1.00 81.94 285 TYR A N 1
ATOM 2271 C CA . TYR A 1 285 ? 5.760 2.135 3.404 1.00 81.94 285 TYR A CA 1
ATOM 2272 C C . TYR A 1 285 ? 6.066 1.041 4.446 1.00 81.94 285 TYR A C 1
ATOM 2274 O O . TYR A 1 285 ? 5.334 0.058 4.547 1.00 81.94 285 TYR A O 1
ATOM 2282 N N . ARG A 1 286 ? 7.128 1.206 5.253 1.00 84.19 286 ARG A N 1
ATOM 2283 C CA . ARG A 1 286 ? 7.457 0.275 6.347 1.00 84.19 286 ARG A CA 1
ATOM 2284 C C . ARG A 1 286 ? 6.661 0.521 7.623 1.00 84.19 286 ARG A C 1
ATOM 2286 O O . ARG A 1 286 ? 6.586 -0.372 8.454 1.00 84.19 286 ARG A O 1
ATOM 2293 N N . THR A 1 287 ? 6.048 1.688 7.796 1.00 84.75 287 THR A N 1
ATOM 2294 C CA . THR A 1 287 ? 5.430 2.136 9.056 1.00 84.75 287 THR A CA 1
ATOM 2295 C C . THR A 1 287 ? 4.462 1.119 9.653 1.00 84.75 287 THR A C 1
ATOM 2297 O O . THR A 1 287 ? 4.408 0.980 10.874 1.00 84.75 287 THR A O 1
ATOM 2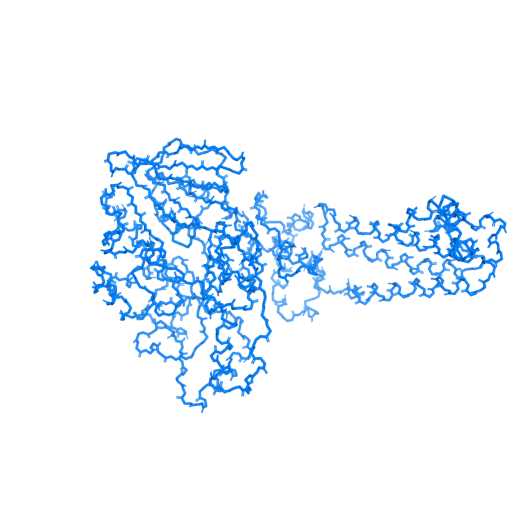300 N N . PHE A 1 288 ? 3.725 0.386 8.819 1.00 87.62 288 PHE A N 1
ATOM 2301 C CA . PHE A 1 288 ? 2.747 -0.606 9.266 1.00 87.62 288 PHE A CA 1
ATOM 2302 C C . PHE A 1 288 ? 3.157 -2.055 9.003 1.00 87.62 288 PHE A C 1
ATOM 2304 O O . PHE A 1 288 ? 2.332 -2.955 9.171 1.00 87.62 288 PHE A O 1
ATOM 2311 N N . TRP A 1 289 ? 4.413 -2.309 8.627 1.00 87.19 289 TRP A N 1
ATOM 2312 C CA . TRP A 1 289 ? 4.917 -3.678 8.601 1.00 87.19 289 TRP A CA 1
ATOM 2313 C C . TRP A 1 289 ? 4.739 -4.292 9.988 1.00 87.19 289 TRP A C 1
ATOM 2315 O O . TRP A 1 289 ? 5.029 -3.663 11.009 1.00 87.19 289 TRP A O 1
ATOM 2325 N N . TRP A 1 290 ? 4.210 -5.513 10.009 1.00 85.38 290 TRP A N 1
ATOM 2326 C CA . TRP A 1 290 ? 3.948 -6.281 11.225 1.00 85.38 290 TRP A CA 1
ATOM 2327 C C . TRP A 1 290 ? 2.857 -5.710 12.134 1.00 85.38 290 TRP A C 1
ATOM 2329 O O . TRP A 1 290 ? 2.745 -6.118 13.288 1.00 85.38 290 TRP A O 1
ATOM 2339 N N . ASN A 1 291 ? 2.023 -4.800 11.635 1.00 89.25 291 ASN A N 1
ATOM 2340 C CA . ASN A 1 291 ? 0.797 -4.428 12.323 1.00 89.25 291 ASN A CA 1
ATOM 2341 C C . ASN A 1 291 ? -0.300 -5.447 11.970 1.00 89.25 291 ASN A C 1
ATOM 2343 O O . ASN A 1 291 ? -0.745 -5.479 10.832 1.00 89.25 291 ASN A O 1
ATOM 2347 N N . GLU A 1 292 ? -0.776 -6.242 12.930 1.00 87.75 292 GLU A N 1
ATOM 2348 C CA . GLU A 1 292 ? -1.754 -7.341 12.732 1.00 87.75 292 GLU A CA 1
ATOM 2349 C C . GLU A 1 292 ? -3.067 -6.952 12.015 1.00 87.75 292 GLU A C 1
ATOM 2351 O O . GLU A 1 292 ? -3.809 -7.796 11.494 1.00 87.75 292 GLU A O 1
ATOM 2356 N N . LYS A 1 293 ? -3.398 -5.659 12.012 1.00 87.44 293 LYS A N 1
ATOM 2357 C CA . LYS A 1 293 ? -4.606 -5.143 11.373 1.00 87.44 293 LYS A CA 1
ATOM 2358 C C . LYS A 1 293 ? -4.374 -4.738 9.908 1.00 87.44 293 LYS A C 1
ATOM 2360 O O . LYS A 1 293 ? -5.343 -4.752 9.159 1.00 87.44 293 LYS A O 1
ATOM 2365 N N . LEU A 1 294 ? -3.136 -4.421 9.503 1.00 89.88 294 LEU A N 1
ATOM 2366 C CA . LEU A 1 294 ? -2.755 -4.033 8.127 1.00 89.88 294 LEU A CA 1
ATOM 2367 C C . LEU A 1 294 ? -1.810 -5.006 7.429 1.00 89.88 294 LEU A C 1
ATOM 2369 O O . LEU A 1 294 ? -1.619 -4.909 6.220 1.00 89.88 294 LEU A O 1
ATOM 2373 N N . ASP A 1 295 ? -1.218 -5.928 8.169 1.00 90.81 295 ASP A N 1
ATOM 2374 C CA . ASP A 1 295 ? -0.317 -6.953 7.684 1.00 90.81 295 ASP A CA 1
ATOM 2375 C C . ASP A 1 295 ? -0.879 -8.313 8.103 1.00 90.81 295 ASP A C 1
ATOM 2377 O O . ASP A 1 295 ? -1.232 -8.524 9.263 1.00 90.81 295 ASP A O 1
ATOM 2381 N N . TRP A 1 296 ? -0.973 -9.247 7.161 1.00 89.25 296 TRP A N 1
ATOM 2382 C CA . TRP A 1 296 ? -1.323 -10.635 7.459 1.00 89.25 296 TRP A CA 1
ATOM 2383 C C . TRP A 1 296 ? -0.249 -11.358 8.276 1.00 89.25 296 TRP A C 1
ATOM 2385 O O . TRP A 1 296 ? -0.547 -12.399 8.855 1.00 89.25 296 TRP A O 1
ATOM 2395 N N . GLN A 1 297 ? 0.980 -10.828 8.311 1.00 87.62 297 GLN A N 1
ATOM 2396 C CA . GLN A 1 297 ? 2.105 -11.356 9.089 1.00 87.62 297 GLN A CA 1
ATOM 2397 C C . GLN A 1 297 ? 2.407 -12.830 8.791 1.00 87.62 297 GLN A C 1
ATOM 2399 O O . GLN A 1 297 ? 2.780 -13.596 9.685 1.00 87.62 297 GLN A O 1
ATOM 2404 N N . TYR A 1 298 ? 2.251 -13.243 7.530 1.00 86.69 298 TYR A N 1
ATOM 2405 C CA . TYR A 1 298 ? 2.587 -14.605 7.139 1.00 86.69 298 TYR A CA 1
ATOM 2406 C C . TYR A 1 298 ? 4.060 -14.883 7.394 1.00 86.69 298 TYR A C 1
ATOM 2408 O O . TYR A 1 298 ? 4.894 -13.978 7.380 1.00 86.69 298 TYR A O 1
ATOM 2416 N N . ARG A 1 299 ? 4.386 -16.157 7.584 1.00 84.00 299 ARG A N 1
ATOM 2417 C CA . ARG A 1 299 ? 5.764 -16.628 7.623 1.00 84.00 299 ARG A CA 1
ATOM 2418 C C . ARG A 1 299 ? 5.952 -17.811 6.701 1.00 84.00 299 ARG A C 1
ATOM 2420 O O . ARG A 1 299 ? 5.011 -18.568 6.455 1.00 84.00 299 ARG A O 1
ATOM 2427 N N . THR A 1 300 ? 7.163 -17.962 6.184 1.00 82.06 300 THR A N 1
ATOM 2428 C CA . THR A 1 300 ? 7.532 -19.192 5.487 1.00 82.06 300 THR A CA 1
ATOM 2429 C C . THR A 1 300 ? 7.673 -20.328 6.490 1.00 82.06 300 THR A C 1
ATOM 2431 O O . THR A 1 300 ? 7.899 -20.108 7.680 1.00 82.06 300 THR A O 1
ATOM 2434 N N . VAL A 1 301 ? 7.606 -21.562 5.994 1.00 82.31 301 VAL A N 1
ATOM 2435 C CA . VAL A 1 301 ? 8.112 -22.705 6.760 1.00 82.31 301 VAL A CA 1
ATOM 2436 C C . VAL A 1 301 ? 9.600 -22.447 7.073 1.00 82.31 301 VAL A C 1
ATOM 2438 O O . VAL A 1 301 ? 10.291 -21.892 6.207 1.00 82.31 301 VAL A O 1
ATOM 2441 N N . PRO A 1 302 ? 10.092 -22.754 8.287 1.00 81.00 302 PRO A N 1
ATOM 2442 C CA . PRO A 1 302 ? 11.508 -22.604 8.614 1.00 81.00 302 PRO A CA 1
ATOM 2443 C C . PRO A 1 302 ? 12.387 -23.488 7.727 1.00 81.00 302 PRO A C 1
ATOM 2445 O O . PRO A 1 302 ? 12.083 -24.663 7.542 1.00 81.00 302 PRO A O 1
ATOM 2448 N N . GLU A 1 303 ? 13.480 -22.924 7.222 1.00 81.31 303 GLU A N 1
ATOM 2449 C CA . GLU A 1 303 ? 14.447 -23.579 6.333 1.00 81.31 303 GLU A CA 1
ATOM 2450 C C . GLU A 1 303 ? 15.869 -23.085 6.658 1.00 81.31 303 GLU A C 1
ATOM 2452 O O . GLU A 1 303 ? 16.084 -22.411 7.668 1.00 81.31 303 GLU A O 1
ATOM 2457 N N . ASP A 1 304 ? 16.858 -23.405 5.821 1.00 82.69 304 ASP A N 1
ATOM 2458 C CA . ASP A 1 304 ? 18.264 -23.004 5.977 1.00 82.69 304 ASP A CA 1
ATOM 2459 C C . ASP A 1 304 ? 18.563 -21.526 5.622 1.00 82.69 304 ASP A C 1
ATOM 2461 O O . ASP A 1 304 ? 19.712 -21.173 5.336 1.00 82.69 304 ASP A O 1
ATOM 2465 N N . TYR A 1 305 ? 17.541 -20.664 5.686 1.00 80.69 305 TYR A N 1
ATOM 2466 C CA . TYR A 1 305 ? 17.571 -19.229 5.396 1.00 80.69 305 TYR A CA 1
ATOM 2467 C C . TYR A 1 305 ? 16.669 -18.421 6.360 1.00 80.69 305 TYR A C 1
ATOM 2469 O O . TYR A 1 305 ? 15.823 -18.986 7.054 1.00 80.69 305 TYR A O 1
ATOM 2477 N N . CYS A 1 306 ? 16.839 -17.091 6.417 1.00 81.94 306 CYS A N 1
ATOM 2478 C CA . CYS A 1 306 ? 16.218 -16.198 7.415 1.00 81.94 306 CYS A CA 1
ATOM 2479 C C . CYS A 1 306 ? 16.506 -16.642 8.858 1.00 81.94 306 CYS A C 1
ATOM 2481 O O . CYS A 1 306 ? 15.635 -16.626 9.732 1.00 81.94 306 CYS A O 1
ATOM 2483 N N . LEU A 1 307 ? 17.725 -17.124 9.104 1.00 80.12 307 LEU A N 1
ATOM 2484 C CA . LEU A 1 307 ? 18.041 -17.812 10.354 1.00 80.12 307 LEU A CA 1
ATOM 2485 C C . LEU A 1 307 ? 18.083 -16.865 11.566 1.00 80.12 307 LEU A C 1
ATOM 2487 O O . LEU A 1 307 ? 17.919 -17.329 12.694 1.00 80.12 307 LEU A O 1
ATOM 2491 N N . ASP A 1 308 ? 18.225 -15.554 11.347 1.00 75.06 308 ASP A N 1
ATOM 2492 C CA . ASP A 1 308 ? 18.109 -14.534 12.394 1.00 75.06 308 ASP A CA 1
ATOM 2493 C C . ASP A 1 308 ? 16.680 -14.358 12.943 1.00 75.06 308 ASP A C 1
ATOM 2495 O O . ASP A 1 308 ? 16.497 -13.790 14.020 1.00 75.06 308 ASP A O 1
ATOM 2499 N N . GLN A 1 309 ? 15.671 -14.931 12.276 1.00 79.06 309 GLN A N 1
ATOM 2500 C CA . GLN A 1 309 ? 14.254 -14.853 12.650 1.00 79.06 309 GLN A CA 1
ATOM 2501 C C . GLN A 1 309 ? 13.847 -15.858 13.721 1.00 79.06 309 GLN A C 1
ATOM 2503 O O . GLN A 1 309 ? 12.682 -16.251 13.823 1.00 79.06 309 GLN A O 1
ATOM 2508 N N . GLU A 1 310 ? 14.803 -16.298 14.528 1.00 78.75 310 GLU A N 1
ATOM 2509 C CA . GLU A 1 310 ? 14.567 -17.273 15.574 1.00 78.75 310 GLU A CA 1
ATOM 2510 C C . GLU A 1 310 ? 13.879 -18.530 15.034 1.00 78.75 310 GLU A C 1
ATOM 2512 O O . GLU A 1 310 ? 12.862 -18.937 15.574 1.00 78.75 310 GLU A O 1
ATOM 2517 N N . GLY A 1 311 ? 14.349 -19.115 13.930 1.00 74.19 311 GLY A N 1
ATOM 2518 C CA . GLY A 1 311 ? 13.780 -20.364 13.408 1.00 74.19 311 GLY A CA 1
ATOM 2519 C C . GLY A 1 311 ? 12.284 -20.302 13.060 1.00 74.19 311 GLY A C 1
ATOM 2520 O O . GLY A 1 311 ? 11.680 -21.351 12.878 1.00 74.19 311 GLY A O 1
ATOM 2521 N N . LYS A 1 312 ? 11.686 -19.102 12.962 1.00 77.00 312 LYS A N 1
ATOM 2522 C CA . LYS A 1 312 ? 10.273 -18.883 12.597 1.00 77.00 312 LYS A CA 1
ATOM 2523 C C . LYS A 1 312 ? 10.033 -18.884 11.090 1.00 77.00 312 LYS A C 1
ATOM 2525 O O . LYS A 1 312 ? 8.904 -18.671 10.658 1.00 77.00 312 LYS A O 1
ATOM 2530 N N . GLY A 1 313 ? 11.091 -19.072 10.302 1.00 81.12 313 GLY A N 1
ATOM 2531 C CA . GLY A 1 313 ? 11.086 -18.785 8.876 1.00 81.12 313 GLY A CA 1
ATOM 2532 C C . GLY A 1 313 ? 11.027 -17.284 8.594 1.00 81.12 313 GLY A C 1
ATOM 2533 O O . GLY A 1 313 ? 10.896 -16.438 9.493 1.00 81.12 313 GLY A O 1
ATOM 2534 N N . CYS A 1 314 ? 11.131 -16.953 7.314 1.00 82.88 314 CYS A N 1
ATOM 2535 C CA . CYS A 1 314 ? 11.101 -15.579 6.855 1.00 82.88 314 CYS A CA 1
ATOM 2536 C C . CYS A 1 314 ? 9.753 -14.938 7.148 1.00 82.88 314 CYS A C 1
ATOM 2538 O O . CYS A 1 314 ? 8.704 -15.560 6.963 1.00 82.88 314 CYS A O 1
ATOM 2540 N N . MET A 1 315 ? 9.777 -13.676 7.556 1.00 84.06 315 MET A N 1
ATOM 2541 C CA . MET A 1 315 ? 8.561 -12.890 7.671 1.00 84.06 315 MET A CA 1
ATOM 2542 C C . MET A 1 315 ? 8.076 -12.471 6.285 1.00 84.06 315 MET A C 1
ATOM 2544 O O . MET A 1 315 ? 8.869 -12.121 5.423 1.00 84.06 315 MET A O 1
ATOM 2548 N N . TRP A 1 316 ? 6.767 -12.521 6.068 1.00 85.31 316 TRP A N 1
ATOM 2549 C CA . TRP A 1 316 ? 6.154 -12.308 4.767 1.00 85.31 316 TRP A CA 1
ATOM 2550 C C . TRP A 1 316 ? 4.999 -11.327 4.847 1.00 85.31 316 TRP A C 1
ATOM 2552 O O . TRP A 1 316 ? 3.820 -11.692 4.899 1.00 85.31 316 TRP A O 1
ATOM 2562 N N . SER A 1 317 ? 5.360 -10.047 4.857 1.00 87.44 317 SER A N 1
ATOM 2563 C CA . SER A 1 317 ? 4.387 -8.973 4.970 1.00 87.44 317 SER A CA 1
ATOM 2564 C C . SER A 1 317 ? 3.464 -8.956 3.757 1.00 87.44 317 SER A C 1
ATOM 2566 O O . SER A 1 317 ? 3.921 -8.812 2.619 1.00 87.44 317 SER A O 1
ATOM 2568 N N . ARG A 1 318 ? 2.155 -9.106 3.979 1.00 90.69 318 ARG A N 1
ATOM 2569 C CA . ARG A 1 318 ? 1.097 -8.978 2.961 1.00 90.69 318 ARG A CA 1
ATOM 2570 C C . ARG A 1 318 ? 0.079 -7.977 3.469 1.00 90.69 318 ARG A C 1
ATOM 2572 O O . ARG A 1 318 ? -0.448 -8.155 4.560 1.00 90.69 318 ARG A O 1
ATOM 2579 N N . GLY A 1 319 ? -0.230 -6.964 2.667 1.00 91.19 319 GLY A N 1
ATOM 2580 C CA . GLY A 1 319 ? -1.183 -5.945 3.089 1.00 91.19 319 GLY A CA 1
ATOM 2581 C C . GLY A 1 319 ? -2.593 -6.515 3.262 1.00 91.19 319 GLY A C 1
ATOM 2582 O O . GLY A 1 319 ? -3.051 -7.329 2.455 1.00 91.19 319 GLY A O 1
ATOM 2583 N N . LYS A 1 320 ? -3.266 -6.081 4.323 1.00 92.25 320 LYS A N 1
ATOM 2584 C CA . LYS A 1 320 ? -4.619 -6.460 4.725 1.00 92.25 320 LYS A CA 1
ATOM 2585 C C . LYS A 1 320 ? -5.455 -5.189 4.846 1.00 92.25 320 LYS A C 1
ATOM 2587 O O . LYS A 1 320 ? -5.440 -4.523 5.874 1.00 92.25 320 LYS A O 1
ATOM 2592 N N . GLY A 1 321 ? -6.163 -4.838 3.783 1.00 91.56 321 GLY A N 1
ATOM 2593 C CA . GLY A 1 321 ? -6.903 -3.583 3.685 1.00 91.56 321 GLY A CA 1
ATOM 2594 C C . GLY A 1 321 ? -7.048 -3.123 2.245 1.00 91.56 321 GLY A C 1
ATOM 2595 O O . GLY A 1 321 ? -6.512 -3.742 1.325 1.00 91.56 321 GLY A O 1
ATOM 2596 N N . LEU A 1 322 ? -7.782 -2.032 2.050 1.00 91.50 322 LEU A N 1
ATOM 2597 C CA . LEU A 1 322 ? -7.992 -1.422 0.740 1.00 91.50 322 LEU A CA 1
ATOM 2598 C C . LEU A 1 322 ? -6.651 -0.979 0.128 1.00 91.50 322 LEU A C 1
ATOM 2600 O O . LEU A 1 322 ? -5.995 -0.112 0.684 1.00 91.50 322 LEU A O 1
ATOM 2604 N N . GLY A 1 323 ? -6.238 -1.580 -0.990 1.00 88.94 323 GLY A N 1
ATOM 2605 C CA . GLY A 1 323 ? -4.899 -1.450 -1.592 1.00 88.94 323 GLY A CA 1
ATOM 2606 C C . GLY A 1 323 ? -4.042 -2.718 -1.440 1.00 88.94 323 GLY A C 1
ATOM 2607 O O . GLY A 1 323 ? -3.152 -3.004 -2.245 1.00 88.94 323 GLY A O 1
ATOM 2608 N N . GLY A 1 324 ? -4.348 -3.574 -0.462 1.00 91.62 324 GLY A N 1
ATOM 2609 C CA . GLY A 1 324 ? -3.592 -4.793 -0.178 1.00 91.62 324 GLY A CA 1
ATOM 2610 C C . GLY A 1 324 ? -2.107 -4.488 0.015 1.00 91.62 324 GLY A C 1
ATOM 2611 O O . GLY A 1 324 ? -1.742 -3.538 0.698 1.00 91.62 324 GLY A O 1
ATOM 2612 N N . THR A 1 325 ? -1.216 -5.270 -0.597 1.00 91.88 325 THR A N 1
ATOM 2613 C CA . THR A 1 325 ? 0.237 -5.068 -0.449 1.00 91.88 325 THR A CA 1
ATOM 2614 C C . THR A 1 325 ? 0.745 -3.738 -1.028 1.00 91.88 325 THR A C 1
ATOM 2616 O O . THR A 1 325 ? 1.849 -3.335 -0.668 1.00 91.88 325 THR A O 1
ATOM 2619 N N . SER A 1 326 ? -0.024 -3.007 -1.851 1.00 90.06 326 SER A N 1
ATOM 2620 C CA . SER A 1 326 ? 0.400 -1.661 -2.273 1.00 90.06 326 SER A CA 1
ATOM 2621 C C . SER A 1 326 ? 0.511 -0.685 -1.099 1.00 90.06 326 SER A C 1
ATOM 2623 O O . SER A 1 326 ? 1.323 0.226 -1.156 1.00 90.06 326 SER A O 1
ATOM 2625 N N . LEU A 1 327 ? -0.221 -0.931 -0.006 1.00 89.31 327 LEU A N 1
ATOM 2626 C CA . LEU A 1 327 ? -0.133 -0.169 1.245 1.00 89.31 327 LEU A CA 1
ATOM 2627 C C . LEU A 1 327 ? 1.241 -0.260 1.922 1.00 89.31 327 LEU A C 1
ATOM 2629 O O . LEU A 1 327 ? 1.582 0.579 2.750 1.00 89.31 327 LEU A O 1
ATOM 2633 N N . LEU A 1 328 ? 1.994 -1.321 1.625 1.00 89.88 328 LEU A N 1
ATOM 2634 C CA . LEU A 1 328 ? 3.226 -1.686 2.322 1.00 89.88 328 LEU A CA 1
ATOM 2635 C C . LEU A 1 328 ? 4.445 -1.704 1.388 1.00 89.88 328 LEU A C 1
ATOM 2637 O O . LEU A 1 328 ? 5.514 -2.154 1.806 1.00 89.88 328 LEU A O 1
ATOM 2641 N N . ASN A 1 329 ? 4.299 -1.290 0.123 1.00 88.62 329 ASN A N 1
ATOM 2642 C CA . ASN A 1 329 ? 5.362 -1.365 -0.881 1.00 88.62 329 ASN A CA 1
ATOM 2643 C C . ASN A 1 329 ? 6.058 -0.011 -1.100 1.00 88.62 329 ASN A C 1
ATOM 2645 O O . ASN A 1 329 ? 5.531 1.043 -0.773 1.00 88.62 329 ASN A O 1
ATOM 2649 N N . GLY A 1 330 ? 7.253 -0.037 -1.694 1.00 87.06 330 GLY A N 1
ATOM 2650 C CA . GLY A 1 330 ? 8.011 1.180 -2.012 1.00 87.06 330 GLY A CA 1
ATOM 2651 C C . GLY A 1 330 ? 7.549 1.922 -3.274 1.00 87.06 330 GLY A C 1
ATOM 2652 O O . GLY A 1 330 ? 8.316 2.723 -3.796 1.00 87.06 330 GLY A O 1
ATOM 2653 N N . MET A 1 331 ? 6.360 1.613 -3.809 1.00 89.62 331 MET A N 1
ATOM 2654 C CA . MET A 1 331 ? 5.742 2.257 -4.982 1.00 89.62 331 MET A CA 1
ATOM 2655 C C . MET A 1 331 ? 6.557 2.239 -6.291 1.00 89.62 331 MET A C 1
ATOM 2657 O O . MET A 1 331 ? 6.234 2.961 -7.228 1.00 89.62 331 MET A O 1
ATOM 2661 N N . MET A 1 332 ? 7.598 1.410 -6.395 1.00 90.38 332 MET A N 1
ATOM 2662 C CA . MET A 1 332 ? 8.442 1.329 -7.592 1.00 90.38 332 MET A CA 1
ATOM 2663 C C . MET A 1 332 ? 7.647 0.834 -8.809 1.00 90.38 332 MET A C 1
ATOM 2665 O O . MET A 1 332 ? 6.965 -0.192 -8.730 1.00 90.38 332 MET A O 1
ATOM 2669 N N . TYR A 1 333 ? 7.758 1.548 -9.930 1.00 92.38 333 TYR A N 1
ATOM 2670 C CA . TYR A 1 333 ? 7.146 1.174 -11.201 1.00 92.38 333 TYR A CA 1
ATOM 2671 C C . TYR A 1 333 ? 8.203 0.594 -12.143 1.00 92.38 333 TYR A C 1
ATOM 2673 O O . TYR A 1 333 ? 9.060 1.313 -12.651 1.00 92.38 333 TYR A O 1
ATOM 2681 N N . HIS A 1 334 ? 8.129 -0.715 -12.366 1.00 92.19 334 HIS A N 1
ATOM 2682 C CA . HIS A 1 334 ? 9.042 -1.459 -13.228 1.00 92.19 334 HIS A CA 1
ATOM 2683 C C . HIS A 1 334 ? 8.253 -2.555 -13.947 1.00 92.19 334 HIS A C 1
ATOM 2685 O O . HIS A 1 334 ? 7.415 -3.224 -13.337 1.00 92.19 334 HIS A O 1
ATOM 2691 N N . ARG A 1 335 ? 8.483 -2.711 -15.247 1.00 92.25 335 ARG A N 1
ATOM 2692 C CA . ARG A 1 335 ? 7.924 -3.774 -16.082 1.00 92.25 335 ARG A CA 1
ATOM 2693 C C . ARG A 1 335 ? 8.918 -4.924 -16.193 1.00 92.25 335 ARG A C 1
ATOM 2695 O O . ARG A 1 335 ? 10.120 -4.710 -16.154 1.00 92.25 335 ARG A O 1
ATOM 2702 N N . GLY A 1 336 ? 8.400 -6.135 -16.389 1.00 90.75 336 GLY A N 1
ATOM 2703 C CA . GLY A 1 336 ? 9.238 -7.274 -16.766 1.00 90.75 336 GLY A CA 1
ATOM 2704 C C . GLY A 1 336 ? 9.988 -7.048 -18.077 1.00 90.75 336 GLY A C 1
ATOM 2705 O O . GLY A 1 336 ? 9.508 -6.327 -18.956 1.00 90.75 336 GLY A O 1
ATOM 2706 N N . HIS A 1 337 ? 11.123 -7.722 -18.222 1.00 91.25 337 HIS A N 1
ATOM 2707 C CA . HIS A 1 337 ? 11.864 -7.784 -19.472 1.00 91.25 337 HIS A CA 1
ATOM 2708 C C . HIS A 1 337 ? 11.049 -8.574 -20.518 1.00 91.25 337 HIS A C 1
ATOM 2710 O O . HIS A 1 337 ? 10.373 -9.539 -20.153 1.00 91.25 337 HIS A O 1
ATOM 2716 N N . PRO A 1 338 ? 11.106 -8.247 -21.826 1.00 91.94 338 PRO A N 1
ATOM 2717 C CA . PRO A 1 338 ? 10.361 -8.967 -22.861 1.00 91.94 338 PRO A CA 1
ATOM 2718 C C . PRO A 1 338 ? 10.516 -10.494 -22.818 1.00 91.94 338 PRO A C 1
ATOM 2720 O O . PRO A 1 338 ? 9.529 -11.213 -22.968 1.00 91.94 338 PRO A O 1
ATOM 2723 N N . ALA A 1 339 ? 11.733 -10.967 -22.529 1.00 92.44 339 ALA A N 1
ATOM 2724 C CA . ALA A 1 339 ? 12.046 -12.391 -22.393 1.00 92.44 339 ALA A CA 1
ATOM 2725 C C . ALA A 1 339 ? 11.234 -13.094 -21.289 1.00 92.44 339 ALA A C 1
ATOM 2727 O O . ALA A 1 339 ? 10.873 -14.254 -21.458 1.00 92.44 339 ALA A O 1
ATOM 2728 N N . ASP A 1 340 ? 10.872 -12.395 -20.206 1.00 94.81 340 ASP A N 1
ATOM 2729 C CA . ASP A 1 340 ? 10.046 -12.978 -19.140 1.00 94.81 340 ASP A CA 1
ATOM 2730 C C . ASP A 1 340 ? 8.672 -13.407 -19.686 1.00 94.81 340 ASP A C 1
ATOM 2732 O O . ASP A 1 340 ? 8.115 -14.433 -19.298 1.00 94.81 340 ASP A O 1
ATOM 2736 N N . TYR A 1 341 ? 8.115 -12.628 -20.616 1.00 95.81 341 TYR A N 1
ATOM 2737 C CA . TYR A 1 341 ? 6.818 -12.909 -21.231 1.00 95.81 341 TYR A CA 1
ATOM 2738 C C . TYR A 1 341 ? 6.913 -13.953 -22.344 1.00 95.81 341 TYR A C 1
ATOM 2740 O O . TYR A 1 341 ? 5.961 -14.702 -22.569 1.00 95.81 341 TYR A O 1
ATOM 2748 N N . ASP A 1 342 ? 8.058 -14.044 -23.018 1.00 94.25 342 ASP A N 1
ATOM 2749 C CA . ASP A 1 342 ? 8.333 -15.155 -23.929 1.00 94.25 342 ASP A CA 1
ATOM 2750 C C . ASP A 1 342 ? 8.386 -16.481 -23.153 1.00 94.25 342 ASP A C 1
ATOM 2752 O O . ASP A 1 342 ? 7.811 -17.480 -23.595 1.00 94.25 342 ASP A O 1
ATOM 2756 N N . ASP A 1 343 ? 8.978 -16.479 -21.956 1.00 94.31 343 ASP A N 1
ATOM 2757 C CA . ASP A 1 343 ? 8.966 -17.625 -21.043 1.00 94.31 343 ASP A CA 1
ATOM 2758 C C . ASP A 1 343 ? 7.544 -17.962 -20.568 1.00 94.31 343 ASP A C 1
ATOM 2760 O O . ASP A 1 343 ? 7.185 -19.138 -20.473 1.00 94.31 343 ASP A O 1
ATOM 2764 N N . TRP A 1 344 ? 6.682 -16.962 -20.343 1.00 96.31 344 TRP A N 1
ATOM 2765 C CA . TRP A 1 344 ? 5.266 -17.205 -20.036 1.00 96.31 344 TRP A CA 1
ATOM 2766 C C . TRP A 1 344 ? 4.550 -17.923 -21.177 1.00 96.31 344 TRP A C 1
ATOM 2768 O O . TRP A 1 344 ? 3.822 -18.892 -20.938 1.00 96.31 344 TRP A O 1
ATOM 2778 N N . VAL A 1 345 ? 4.760 -17.481 -22.420 1.00 97.06 345 VAL A N 1
ATOM 2779 C CA . VAL A 1 345 ? 4.180 -18.129 -23.604 1.00 97.06 345 VAL A CA 1
ATOM 2780 C C . VAL A 1 345 ? 4.669 -19.574 -23.711 1.00 97.06 345 VAL A C 1
ATOM 2782 O O . VAL A 1 345 ? 3.854 -20.480 -23.899 1.00 97.06 345 VAL A O 1
ATOM 2785 N N . GLN A 1 346 ? 5.968 -19.816 -23.508 1.00 92.25 346 GLN A N 1
ATOM 2786 C CA . GLN A 1 346 ? 6.543 -21.166 -23.484 1.00 92.25 346 GLN A CA 1
ATOM 2787 C C . GLN A 1 346 ? 5.970 -22.034 -22.351 1.00 92.25 346 GLN A C 1
ATOM 2789 O O . GLN A 1 346 ? 5.760 -23.233 -22.541 1.00 92.25 346 GLN A O 1
ATOM 2794 N N . ALA A 1 347 ? 5.641 -21.436 -21.203 1.00 90.31 347 ALA A N 1
ATOM 2795 C CA . ALA A 1 347 ? 4.978 -22.095 -20.077 1.00 90.31 347 ALA A CA 1
ATOM 2796 C C . ALA A 1 347 ? 3.468 -22.350 -20.297 1.00 90.31 347 ALA A C 1
ATOM 2798 O O . ALA A 1 347 ? 2.794 -22.894 -19.418 1.00 90.31 347 ALA A O 1
ATOM 2799 N N . GLY A 1 348 ? 2.925 -21.999 -21.469 1.00 91.94 348 GLY A N 1
ATOM 2800 C CA . GLY A 1 348 ? 1.535 -22.257 -21.855 1.00 91.94 348 GLY A CA 1
ATOM 2801 C C . GLY A 1 348 ? 0.600 -21.050 -21.746 1.00 91.94 348 GLY A C 1
ATOM 2802 O O . GLY A 1 348 ? -0.615 -21.220 -21.878 1.00 91.94 348 GLY A O 1
ATOM 2803 N N . ALA A 1 349 ? 1.127 -19.842 -21.530 1.00 95.62 349 ALA A N 1
ATOM 2804 C CA . ALA A 1 349 ? 0.368 -18.593 -21.586 1.00 95.62 349 ALA A CA 1
ATOM 2805 C C . ALA A 1 349 ? 0.341 -18.011 -23.011 1.00 95.62 349 ALA A C 1
ATOM 2807 O O . ALA A 1 349 ? 0.807 -16.904 -23.263 1.00 95.62 349 ALA A O 1
ATOM 2808 N N . GLU A 1 350 ? -0.196 -18.763 -23.974 1.00 96.62 350 GLU A N 1
ATOM 2809 C CA . GLU A 1 350 ? -0.341 -18.280 -25.354 1.00 96.62 350 GLU A CA 1
ATOM 2810 C C . GLU A 1 350 ? -1.112 -16.943 -25.404 1.00 96.62 350 GLU A C 1
ATOM 2812 O O . GLU A 1 350 ? -2.140 -16.781 -24.740 1.00 96.62 350 GLU A O 1
ATOM 2817 N N . GLY A 1 351 ? -0.600 -15.977 -26.175 1.00 96.56 351 GLY A N 1
ATOM 2818 C CA . GLY A 1 351 ? -1.154 -14.620 -26.275 1.00 96.56 351 GLY A CA 1
ATOM 2819 C C . GLY A 1 351 ? -0.740 -13.663 -25.150 1.00 96.56 351 GLY A C 1
ATOM 2820 O O . GLY A 1 351 ? -1.340 -12.595 -25.015 1.00 96.56 351 GLY A O 1
ATOM 2821 N N . TRP A 1 352 ? 0.249 -14.035 -24.330 1.00 97.56 352 TRP A N 1
ATOM 2822 C CA . TRP A 1 352 ? 0.826 -13.202 -23.268 1.00 97.56 352 TRP A CA 1
ATOM 2823 C C . TRP A 1 352 ? 2.263 -12.762 -23.567 1.00 97.56 352 TRP A C 1
ATOM 2825 O O . TRP A 1 352 ? 3.014 -12.513 -22.629 1.00 97.56 352 TRP A O 1
ATOM 2835 N N . SER A 1 353 ? 2.657 -12.653 -24.842 1.00 96.75 353 SER A N 1
ATOM 2836 C CA . SER A 1 353 ? 3.978 -12.117 -25.202 1.00 96.75 353 SER A CA 1
ATOM 2837 C C . SER A 1 353 ? 4.105 -10.644 -24.798 1.00 96.75 353 SER A C 1
ATOM 2839 O O . SER A 1 353 ? 3.100 -9.969 -24.559 1.00 96.75 353 SER A O 1
ATOM 2841 N N . TRP A 1 354 ? 5.328 -10.100 -24.786 1.00 94.00 354 TRP A N 1
ATOM 2842 C CA . TRP A 1 354 ? 5.546 -8.665 -24.548 1.00 94.00 354 TRP A CA 1
ATOM 2843 C C . TRP A 1 354 ? 4.646 -7.789 -25.427 1.00 94.00 354 TRP A C 1
ATOM 2845 O O . TRP A 1 354 ? 3.975 -6.880 -24.939 1.00 94.00 354 TRP A O 1
ATOM 2855 N N . LYS A 1 355 ? 4.585 -8.109 -26.724 1.00 94.94 355 LYS A N 1
ATOM 2856 C CA . LYS A 1 355 ? 3.779 -7.373 -27.700 1.00 94.94 355 LYS A CA 1
ATOM 2857 C C . LYS A 1 355 ? 2.289 -7.411 -27.359 1.00 94.94 355 LYS A C 1
ATOM 2859 O O . LYS A 1 355 ? 1.604 -6.414 -27.558 1.00 94.94 355 LYS A O 1
ATOM 2864 N N . ASP A 1 356 ? 1.800 -8.541 -26.855 1.00 96.62 356 ASP A N 1
ATOM 2865 C CA . ASP A 1 356 ? 0.398 -8.685 -26.461 1.00 96.62 356 ASP A CA 1
ATOM 2866 C C . ASP A 1 356 ? 0.094 -7.947 -25.149 1.00 96.62 356 ASP A C 1
ATOM 2868 O O . ASP A 1 356 ? -1.035 -7.509 -24.938 1.00 96.62 356 ASP A O 1
ATOM 2872 N N . ASN A 1 357 ? 1.087 -7.814 -24.263 1.00 95.62 357 ASN A N 1
ATOM 2873 C CA . ASN A 1 357 ? 0.951 -7.164 -22.958 1.00 95.62 357 ASN A CA 1
ATOM 2874 C C . ASN A 1 357 ? 1.115 -5.638 -23.021 1.00 95.62 357 ASN A C 1
ATOM 2876 O O . ASN A 1 357 ? 0.503 -4.942 -22.211 1.00 95.62 357 ASN A O 1
ATOM 2880 N N . LEU A 1 358 ? 1.908 -5.109 -23.962 1.00 94.19 358 LEU A N 1
ATOM 2881 C CA . LEU A 1 358 ? 2.224 -3.678 -24.062 1.00 94.19 358 LEU A CA 1
ATOM 2882 C C . LEU A 1 358 ? 0.981 -2.765 -24.044 1.00 94.19 358 LEU A C 1
ATOM 2884 O O . LEU A 1 358 ? 0.960 -1.855 -23.216 1.00 94.19 358 LEU A O 1
ATOM 2888 N N . PRO A 1 359 ? -0.096 -3.027 -24.817 1.00 95.00 359 PRO A N 1
ATOM 2889 C CA . PRO A 1 359 ? -1.287 -2.175 -24.781 1.00 95.00 359 PRO A CA 1
ATOM 2890 C C . PRO A 1 359 ? -1.929 -2.082 -23.391 1.00 95.00 359 PRO A C 1
ATOM 2892 O O . PRO A 1 359 ? -2.495 -1.058 -23.029 1.00 95.00 359 PRO A O 1
ATOM 2895 N N . TYR A 1 360 ? -1.833 -3.140 -22.586 1.00 95.50 360 TYR A N 1
ATOM 2896 C CA . TYR A 1 360 ? -2.406 -3.181 -21.241 1.00 95.50 360 TYR A CA 1
ATOM 2897 C C . TYR A 1 360 ? -1.510 -2.495 -20.205 1.00 95.50 360 TYR A C 1
ATOM 2899 O O . TYR A 1 360 ? -2.020 -1.912 -19.253 1.00 95.50 360 TYR A O 1
ATOM 2907 N N . PHE A 1 361 ? -0.188 -2.489 -20.408 1.00 94.69 361 PHE A N 1
ATOM 2908 C CA . PHE A 1 361 ? 0.694 -1.590 -19.660 1.00 94.69 361 PHE A CA 1
ATOM 2909 C C . PHE A 1 361 ? 0.361 -0.121 -19.948 1.00 94.69 361 PHE A C 1
ATOM 2911 O O . PHE A 1 361 ? 0.259 0.678 -19.017 1.00 94.69 361 PHE A O 1
ATOM 2918 N N . GLU A 1 362 ? 0.138 0.220 -21.219 1.00 93.38 362 GLU A N 1
ATOM 2919 C CA . GLU A 1 362 ? -0.206 1.576 -21.664 1.00 93.38 362 GLU A CA 1
ATOM 2920 C C . GLU A 1 362 ? -1.586 2.044 -21.173 1.00 93.38 362 GLU A C 1
ATOM 2922 O O . GLU A 1 362 ? -1.766 3.236 -20.918 1.00 93.38 362 GLU A O 1
ATOM 2927 N N . MET A 1 363 ? -2.545 1.121 -21.008 1.00 92.75 363 MET A N 1
ATOM 2928 C CA . MET A 1 363 ? -3.871 1.397 -20.430 1.00 92.75 363 MET A CA 1
ATOM 2929 C C . MET A 1 363 ? -3.803 1.847 -18.970 1.00 92.75 363 MET A C 1
ATOM 2931 O O . MET A 1 363 ? -4.636 2.648 -18.537 1.00 92.75 363 MET A O 1
ATOM 2935 N N . SER A 1 364 ? -2.843 1.316 -18.209 1.00 91.56 364 SER A N 1
ATOM 2936 C CA . SER A 1 364 ? -2.632 1.695 -16.814 1.00 91.56 364 SER A CA 1
ATOM 2937 C C . SER A 1 364 ? -1.753 2.937 -16.678 1.00 91.56 364 SER A C 1
ATOM 2939 O O . SER A 1 364 ? -2.040 3.800 -15.853 1.00 91.56 364 SER A O 1
ATOM 2941 N N . GLU A 1 365 ? -0.681 3.035 -17.465 1.00 93.88 365 GLU A N 1
ATOM 2942 C CA . GLU A 1 365 ? 0.358 4.052 -17.299 1.00 93.88 365 GLU A CA 1
ATOM 2943 C C . GLU A 1 365 ? -0.065 5.450 -17.781 1.00 93.88 365 GLU A C 1
ATOM 2945 O O . GLU A 1 365 ? -0.396 5.662 -18.948 1.00 93.88 365 GLU A O 1
ATOM 2950 N N . GLY A 1 366 ? 0.028 6.424 -16.877 1.00 94.19 366 GLY A N 1
ATOM 2951 C CA . GLY A 1 366 ? -0.061 7.858 -17.136 1.00 94.19 366 GLY A CA 1
ATOM 2952 C C . GLY A 1 366 ? 1.263 8.569 -16.846 1.00 94.19 366 GLY A C 1
ATOM 2953 O O . GLY A 1 366 ? 1.325 9.427 -15.961 1.00 94.19 366 GLY A O 1
ATOM 2954 N N . ASN A 1 367 ? 2.334 8.205 -17.556 1.00 94.88 367 ASN A N 1
ATOM 2955 C CA . ASN A 1 367 ? 3.688 8.710 -17.325 1.00 94.88 367 ASN A CA 1
ATOM 2956 C C . ASN A 1 367 ? 3.765 10.228 -17.536 1.00 94.88 367 ASN A C 1
ATOM 2958 O O . ASN A 1 367 ? 3.380 10.752 -18.585 1.00 94.88 367 ASN A O 1
ATOM 2962 N N . LYS A 1 368 ? 4.255 10.947 -16.523 1.00 94.62 368 LYS A N 1
ATOM 2963 C CA . LYS A 1 368 ? 4.308 12.419 -16.512 1.00 94.62 368 LYS A CA 1
ATOM 2964 C C . LYS A 1 368 ? 5.626 12.980 -17.040 1.00 94.62 368 LYS A C 1
ATOM 2966 O O . LYS A 1 368 ? 5.754 14.194 -17.165 1.00 94.62 368 LYS A O 1
ATOM 2971 N N . GLN A 1 369 ? 6.591 12.119 -17.361 1.00 94.69 369 GLN A N 1
ATOM 2972 C CA . GLN A 1 369 ? 7.940 12.518 -17.773 1.00 94.69 369 GLN A CA 1
ATOM 2973 C C . GLN A 1 369 ? 8.280 12.104 -19.215 1.00 94.69 369 GLN A C 1
ATOM 2975 O O . GLN A 1 369 ? 9.452 12.037 -19.593 1.00 94.69 369 GLN A O 1
ATOM 2980 N N . ILE A 1 370 ? 7.262 11.846 -20.044 1.00 95.56 370 ILE A N 1
ATOM 2981 C CA . ILE A 1 370 ? 7.454 11.631 -21.483 1.00 95.56 370 ILE A CA 1
ATOM 2982 C C . ILE A 1 370 ? 8.009 12.909 -22.119 1.00 95.56 370 ILE A C 1
ATOM 2984 O O . ILE A 1 370 ? 7.435 13.989 -21.982 1.00 95.56 370 ILE A O 1
ATOM 2988 N N . GLY A 1 371 ? 9.121 12.774 -22.842 1.00 92.50 371 GLY A N 1
ATOM 2989 C CA . GLY A 1 371 ? 9.812 13.884 -23.500 1.00 92.50 371 GLY A CA 1
ATOM 2990 C C . GLY A 1 371 ? 10.729 14.696 -22.583 1.00 92.50 371 GLY A C 1
ATOM 2991 O O . GLY A 1 371 ? 11.418 15.586 -23.078 1.00 92.50 371 GLY A O 1
ATOM 2992 N N . THR A 1 372 ? 10.766 14.394 -21.280 1.00 92.56 372 THR A N 1
ATOM 2993 C CA . THR A 1 372 ? 11.711 14.997 -20.325 1.00 92.56 372 THR A CA 1
ATOM 2994 C C . THR A 1 372 ? 12.703 13.986 -19.759 1.00 92.56 372 THR A C 1
ATOM 2996 O O . THR A 1 372 ? 13.879 14.315 -19.663 1.00 92.56 372 THR A O 1
ATOM 2999 N N . LEU A 1 373 ? 12.250 12.776 -19.420 1.00 92.44 373 LEU A N 1
ATOM 3000 C CA . LEU A 1 373 ? 13.087 11.672 -18.934 1.00 92.44 373 LEU A CA 1
ATOM 3001 C C . LEU A 1 373 ? 12.964 10.432 -19.823 1.00 92.44 373 LEU A C 1
ATOM 3003 O O . LEU A 1 373 ? 13.964 9.812 -20.151 1.00 92.44 373 LEU A O 1
ATOM 3007 N N . VAL A 1 374 ? 11.737 10.071 -20.208 1.00 93.62 374 VAL A N 1
ATOM 3008 C CA . VAL A 1 374 ? 11.461 8.827 -20.942 1.00 93.62 374 VAL A CA 1
ATOM 3009 C C . VAL A 1 374 ? 10.912 9.104 -22.339 1.00 93.62 374 VAL A C 1
ATOM 3011 O O . VAL A 1 374 ? 10.344 10.166 -22.624 1.00 93.62 374 VAL A O 1
ATOM 3014 N N . SER A 1 375 ? 11.070 8.134 -23.236 1.00 90.44 375 SER A N 1
ATOM 3015 C CA . SER A 1 375 ? 10.573 8.211 -24.611 1.00 90.44 375 SER A CA 1
ATOM 3016 C C . SER A 1 375 ? 9.100 7.811 -24.711 1.00 90.44 375 SER A C 1
ATOM 3018 O O . SER A 1 375 ? 8.648 6.891 -24.043 1.00 90.44 375 SER A O 1
ATOM 3020 N N . ALA A 1 376 ? 8.352 8.406 -25.644 1.00 90.94 376 ALA A N 1
ATOM 3021 C CA . ALA A 1 376 ? 6.992 7.960 -25.972 1.00 90.94 376 ALA A CA 1
ATOM 3022 C C . ALA A 1 376 ? 6.949 6.595 -26.699 1.00 90.94 376 ALA A C 1
ATOM 3024 O O . ALA A 1 376 ? 5.873 6.110 -27.027 1.00 90.94 376 ALA A O 1
ATOM 3025 N N . LYS A 1 377 ? 8.107 5.990 -27.009 1.00 90.19 377 LYS A N 1
ATOM 3026 C CA . LYS A 1 377 ? 8.205 4.721 -27.750 1.00 90.19 377 LYS A CA 1
ATOM 3027 C C . LYS A 1 377 ? 7.598 3.538 -26.990 1.00 90.19 377 LYS A C 1
ATOM 3029 O O . LYS A 1 377 ? 6.989 2.677 -27.618 1.00 90.19 377 LYS A O 1
ATOM 3034 N N . TYR A 1 378 ? 7.795 3.497 -25.674 1.00 88.00 378 TYR A N 1
ATOM 3035 C CA . TYR A 1 378 ? 7.336 2.408 -24.806 1.00 88.00 378 TYR A CA 1
ATOM 3036 C C . TYR A 1 378 ? 6.455 2.905 -23.654 1.00 88.00 378 TYR A C 1
ATOM 3038 O O . TYR A 1 378 ? 6.057 2.105 -22.813 1.00 88.00 378 TYR A O 1
ATOM 3046 N N . HIS A 1 379 ? 6.137 4.199 -23.606 1.00 93.88 379 HIS A N 1
ATOM 3047 C CA . HIS A 1 379 ? 5.401 4.812 -22.504 1.00 93.88 379 HIS A CA 1
ATOM 3048 C C . HIS A 1 379 ? 4.111 5.472 -22.965 1.00 93.88 379 HIS A C 1
ATOM 3050 O O . HIS A 1 379 ? 4.043 6.072 -24.038 1.00 93.88 379 HIS A O 1
ATOM 3056 N N . SER A 1 380 ? 3.111 5.430 -22.090 1.00 94.12 380 SER A N 1
ATOM 3057 C CA . SER A 1 380 ? 1.818 6.085 -22.261 1.00 94.12 380 SER A CA 1
ATOM 3058 C C . SER A 1 380 ? 1.636 7.173 -21.211 1.00 94.12 380 SER A C 1
ATOM 3060 O O . SER A 1 380 ? 2.022 7.017 -20.056 1.00 94.12 380 SER A O 1
ATOM 3062 N N . SER A 1 381 ? 1.029 8.289 -21.611 1.00 93.31 381 SER A N 1
ATOM 3063 C CA . SER A 1 381 ? 0.555 9.346 -20.706 1.00 93.31 381 SER A CA 1
ATOM 3064 C C . SER A 1 381 ? -0.963 9.310 -20.499 1.00 93.31 381 SER A C 1
ATOM 3066 O O . SER A 1 381 ? -1.514 10.197 -19.846 1.00 93.31 381 SER A O 1
ATOM 3068 N N . SER A 1 382 ? -1.641 8.315 -21.078 1.00 90.06 382 SER A N 1
ATOM 3069 C CA . SER A 1 382 ? -3.104 8.273 -21.183 1.00 90.06 382 SER A CA 1
ATOM 3070 C C . SER A 1 382 ? -3.788 7.458 -20.089 1.00 90.06 382 SER A C 1
ATOM 3072 O O . SER A 1 382 ? -4.972 7.675 -19.823 1.00 90.06 382 SER A O 1
ATOM 3074 N N . GLY A 1 383 ? -3.060 6.539 -19.453 1.00 90.19 383 GLY A N 1
ATOM 3075 C CA . GLY A 1 383 ? -3.573 5.736 -18.358 1.00 90.19 383 GLY A CA 1
ATOM 3076 C C . GLY A 1 383 ? -3.844 6.573 -17.104 1.00 90.19 383 GLY A C 1
ATOM 3077 O O . GLY A 1 383 ? -3.286 7.663 -16.935 1.00 90.19 383 GLY A O 1
ATOM 3078 N N . PRO A 1 384 ? -4.721 6.087 -16.212 1.00 88.31 384 PRO A N 1
ATOM 3079 C CA . PRO A 1 384 ? -5.137 6.840 -15.037 1.00 88.31 384 PRO A CA 1
ATOM 3080 C C . PRO A 1 384 ? -4.029 6.948 -13.985 1.00 88.31 384 PRO A C 1
ATOM 3082 O O . PRO A 1 384 ? -4.050 7.884 -13.201 1.00 88.31 384 PRO A O 1
ATOM 3085 N N . MET A 1 385 ? -3.064 6.024 -13.964 1.00 90.44 385 MET A N 1
ATOM 3086 C CA . MET A 1 385 ? -2.075 5.941 -12.895 1.00 90.44 385 MET A CA 1
ATOM 3087 C C . MET A 1 385 ? -0.845 6.805 -13.207 1.00 90.44 385 MET A C 1
ATOM 3089 O O . MET A 1 385 ? -0.073 6.449 -14.105 1.00 90.44 385 MET A O 1
ATOM 3093 N N . PRO A 1 386 ? -0.601 7.912 -12.484 1.00 91.19 386 PRO A N 1
ATOM 3094 C CA . PRO A 1 386 ? 0.598 8.715 -12.680 1.00 91.19 386 PRO A CA 1
ATOM 3095 C C . PRO A 1 386 ? 1.866 7.898 -12.415 1.00 91.19 386 PRO A C 1
ATOM 3097 O O . PRO A 1 386 ? 1.991 7.262 -11.368 1.00 91.19 386 PRO A O 1
ATOM 3100 N N . VAL A 1 387 ? 2.816 7.961 -13.352 1.00 93.50 387 VAL A N 1
ATOM 3101 C CA . VAL A 1 387 ? 4.163 7.385 -13.209 1.00 93.50 387 VAL A CA 1
ATOM 3102 C C . VAL A 1 387 ? 5.208 8.482 -13.383 1.00 93.50 387 VAL A C 1
ATOM 3104 O O . VAL A 1 387 ? 5.197 9.191 -14.391 1.00 93.50 387 VAL A O 1
ATOM 3107 N N . GLN A 1 388 ? 6.081 8.650 -12.389 1.00 92.62 388 GLN A N 1
ATOM 3108 C CA . GLN A 1 388 ? 7.168 9.635 -12.400 1.00 92.62 388 GLN A CA 1
ATOM 3109 C C . GLN A 1 388 ? 8.193 9.365 -11.290 1.00 92.62 388 GLN A C 1
ATOM 3111 O O . GLN A 1 388 ? 7.904 8.664 -10.327 1.00 92.62 388 GLN A O 1
ATOM 3116 N N . GLN A 1 389 ? 9.388 9.942 -11.385 1.00 91.81 389 GLN A N 1
ATOM 3117 C CA . GLN A 1 389 ? 10.324 10.024 -10.261 1.00 91.81 389 GLN A CA 1
ATOM 3118 C C . GLN A 1 389 ? 9.782 10.961 -9.169 1.00 91.81 389 GLN A C 1
ATOM 3120 O O . GLN A 1 389 ? 8.992 11.869 -9.443 1.00 91.81 389 GLN A O 1
ATOM 3125 N N . PHE A 1 390 ? 10.230 10.771 -7.925 1.00 85.81 390 PHE A N 1
ATOM 3126 C CA . PHE A 1 390 ? 9.951 11.740 -6.867 1.00 85.81 390 PHE A CA 1
ATOM 3127 C C . PHE A 1 390 ? 10.590 13.089 -7.194 1.00 85.81 390 PHE A C 1
ATOM 3129 O O . PHE A 1 390 ? 11.755 13.156 -7.581 1.00 85.81 390 PHE A O 1
ATOM 3136 N N . GLU A 1 391 ? 9.829 14.160 -6.974 1.00 81.75 391 GLU A N 1
ATOM 3137 C CA . GLU A 1 391 ? 10.279 15.532 -7.220 1.00 81.75 391 GLU A CA 1
ATOM 3138 C C . GLU A 1 391 ? 11.535 15.868 -6.408 1.00 81.75 391 GLU A C 1
ATOM 3140 O O . GLU A 1 391 ? 12.494 16.435 -6.927 1.00 81.75 391 GLU A O 1
ATOM 3145 N N . TYR A 1 392 ? 11.574 15.426 -5.148 1.00 83.94 392 TYR A N 1
ATOM 3146 C CA . TYR A 1 392 ? 12.783 15.469 -4.341 1.00 83.94 392 TYR A CA 1
ATOM 3147 C C . TYR A 1 392 ? 13.546 14.148 -4.427 1.00 83.94 392 TYR A C 1
ATOM 3149 O O . TYR A 1 392 ? 13.081 13.107 -3.959 1.00 83.94 392 TYR A O 1
ATOM 3157 N N . THR A 1 393 ? 14.771 14.220 -4.942 1.00 82.94 393 THR A N 1
ATOM 3158 C CA . THR A 1 393 ? 15.737 13.122 -4.901 1.00 82.94 393 THR A CA 1
ATOM 3159 C C . THR A 1 393 ? 16.956 13.537 -4.068 1.00 82.94 393 THR A C 1
ATOM 3161 O O . THR A 1 393 ? 17.582 14.555 -4.376 1.00 82.94 393 THR A O 1
ATOM 3164 N N . PRO A 1 394 ? 17.347 12.771 -3.031 1.00 85.50 394 PRO A N 1
ATOM 3165 C CA . PRO A 1 394 ? 18.514 13.097 -2.217 1.00 85.50 394 PRO A CA 1
ATOM 3166 C C . PRO A 1 394 ? 19.805 13.180 -3.042 1.00 85.50 394 PRO A C 1
ATOM 3168 O O . PRO A 1 394 ? 20.045 12.357 -3.928 1.00 85.50 394 PRO A O 1
ATOM 3171 N N . LEU A 1 395 ? 20.703 14.106 -2.686 1.00 89.25 395 LEU A N 1
ATOM 3172 C CA . LEU A 1 395 ? 22.007 14.260 -3.350 1.00 89.25 395 LEU A CA 1
ATOM 3173 C C . LEU A 1 395 ? 22.818 12.951 -3.371 1.00 89.25 395 LEU A C 1
ATOM 3175 O O . LEU A 1 395 ? 23.507 12.662 -4.346 1.00 89.25 395 LEU A O 1
ATOM 3179 N N . ALA A 1 396 ? 22.688 12.132 -2.323 1.00 90.25 396 ALA A N 1
ATOM 3180 C CA . ALA A 1 396 ? 23.358 10.839 -2.212 1.00 90.25 396 ALA A CA 1
ATOM 3181 C C . ALA A 1 396 ? 23.047 9.887 -3.383 1.00 90.25 396 ALA A C 1
ATOM 3183 O O . ALA A 1 396 ? 23.933 9.144 -3.795 1.00 90.25 396 ALA A O 1
ATOM 3184 N N . ALA A 1 397 ? 21.836 9.936 -3.955 1.00 90.06 397 ALA A N 1
ATOM 3185 C CA . ALA A 1 397 ? 21.481 9.107 -5.106 1.00 90.06 397 ALA A CA 1
ATOM 3186 C C . ALA A 1 397 ? 22.327 9.467 -6.339 1.00 90.06 397 ALA A C 1
ATOM 3188 O O . ALA A 1 397 ? 22.886 8.589 -6.990 1.00 90.06 397 ALA A O 1
ATOM 3189 N N . HIS A 1 398 ? 22.508 10.763 -6.609 1.00 90.94 398 HIS A N 1
ATOM 3190 C CA . HIS A 1 398 ? 23.333 11.243 -7.720 1.00 90.94 398 HIS A CA 1
ATOM 3191 C C . HIS A 1 398 ? 24.821 10.950 -7.506 1.00 90.94 398 HIS A C 1
ATOM 3193 O O . HIS A 1 398 ? 25.518 10.557 -8.439 1.00 90.94 398 HIS A O 1
ATOM 3199 N N . VAL A 1 399 ? 25.311 11.099 -6.270 1.00 94.81 399 VAL A N 1
ATOM 3200 C CA . VAL A 1 399 ? 26.691 10.730 -5.913 1.00 94.81 399 VAL A CA 1
ATOM 3201 C C . VAL A 1 399 ? 26.928 9.237 -6.151 1.00 94.81 399 VAL A C 1
ATOM 3203 O O . VAL A 1 399 ? 27.947 8.873 -6.733 1.00 94.81 399 VAL A O 1
ATOM 3206 N N . LEU A 1 400 ? 25.975 8.381 -5.768 1.00 95.06 400 LEU A N 1
ATOM 3207 C CA . LEU A 1 400 ? 26.061 6.940 -5.996 1.00 95.06 400 LEU A CA 1
ATOM 3208 C C . LEU A 1 400 ? 26.065 6.592 -7.492 1.00 95.06 400 LEU A C 1
ATOM 3210 O O . LEU A 1 400 ? 26.905 5.807 -7.920 1.00 95.06 400 LEU A O 1
ATOM 3214 N N . LEU A 1 401 ? 25.186 7.198 -8.297 1.00 94.38 401 LEU A N 1
ATOM 3215 C CA . LEU A 1 401 ? 25.175 6.980 -9.750 1.00 94.38 401 LEU A CA 1
ATOM 3216 C C . LEU A 1 401 ? 26.485 7.427 -10.415 1.00 94.38 401 LEU A C 1
ATOM 3218 O O . LEU A 1 401 ? 26.995 6.730 -11.290 1.00 94.38 401 LEU A O 1
ATOM 3222 N N . ASN A 1 402 ? 27.074 8.542 -9.973 1.00 95.00 402 ASN A N 1
ATOM 3223 C CA . ASN A 1 402 ? 28.385 8.978 -10.458 1.00 95.00 402 ASN A CA 1
ATOM 3224 C C . ASN A 1 402 ? 29.489 7.976 -10.092 1.00 95.00 402 ASN A C 1
ATOM 3226 O O . ASN A 1 402 ? 30.283 7.612 -10.956 1.00 95.00 402 ASN A O 1
ATOM 3230 N N . ALA A 1 403 ? 29.498 7.469 -8.856 1.00 95.44 403 ALA A N 1
ATOM 3231 C CA . ALA A 1 403 ? 30.454 6.447 -8.433 1.00 95.44 403 ALA A CA 1
ATOM 3232 C C . ALA A 1 403 ? 30.296 5.141 -9.234 1.00 95.44 403 ALA A C 1
ATOM 3234 O O . ALA A 1 403 ? 31.285 4.544 -9.647 1.00 95.44 403 ALA A O 1
ATOM 3235 N N . ILE A 1 404 ? 29.061 4.718 -9.520 1.00 94.50 404 ILE A N 1
ATOM 3236 C CA . ILE A 1 404 ? 28.782 3.558 -10.381 1.00 94.50 404 ILE A CA 1
ATOM 3237 C C . ILE A 1 404 ? 29.326 3.799 -11.790 1.00 94.50 404 ILE A C 1
ATOM 3239 O O . ILE A 1 404 ? 30.008 2.936 -12.341 1.00 94.50 404 ILE A O 1
ATOM 3243 N N . LYS A 1 405 ? 29.102 4.989 -12.352 1.00 94.19 405 LYS A N 1
ATOM 3244 C CA . LYS A 1 405 ? 29.624 5.362 -13.670 1.00 94.19 405 LYS A CA 1
ATOM 3245 C C . LYS A 1 405 ? 31.153 5.283 -13.736 1.00 94.19 405 LYS A C 1
ATOM 3247 O O . LYS A 1 405 ? 31.692 4.843 -14.749 1.00 94.19 405 LYS A O 1
ATOM 3252 N N . GLU A 1 406 ? 31.857 5.653 -12.666 1.00 96.56 406 GLU A N 1
ATOM 3253 C CA . GLU A 1 406 ? 33.324 5.544 -12.574 1.00 96.56 406 GLU A CA 1
ATOM 3254 C C . GLU A 1 406 ? 33.829 4.092 -12.633 1.00 96.56 406 GLU A C 1
ATOM 3256 O O . GLU A 1 406 ? 34.950 3.855 -13.081 1.00 96.56 406 GLU A O 1
ATOM 3261 N N . THR A 1 407 ? 33.003 3.108 -12.257 1.00 96.06 407 THR A N 1
ATOM 3262 C CA . THR A 1 407 ? 33.344 1.677 -12.392 1.00 96.06 407 THR A CA 1
ATOM 3263 C C . THR A 1 407 ? 33.220 1.149 -13.826 1.00 96.06 407 THR A C 1
ATOM 3265 O O . THR A 1 407 ? 33.651 0.032 -14.107 1.00 96.06 407 THR A O 1
ATOM 3268 N N . GLY A 1 408 ? 32.640 1.935 -14.740 1.00 93.25 408 GLY A N 1
ATOM 3269 C CA . GLY A 1 408 ? 32.331 1.525 -16.112 1.00 93.25 408 GLY A CA 1
ATOM 3270 C C . GLY A 1 408 ? 30.994 0.793 -16.270 1.00 93.25 408 GLY A C 1
ATOM 3271 O O . GLY A 1 408 ? 30.667 0.380 -17.382 1.00 93.25 408 GLY A O 1
ATOM 3272 N N . LEU A 1 409 ? 30.214 0.643 -15.194 1.00 93.69 409 LEU A N 1
ATOM 3273 C CA . LEU A 1 409 ? 28.857 0.100 -15.251 1.00 93.69 409 LEU A CA 1
ATOM 3274 C C . LEU A 1 409 ? 27.879 1.111 -15.884 1.00 93.69 409 LEU A C 1
ATOM 3276 O O . LEU A 1 409 ? 28.013 2.319 -15.659 1.00 93.69 409 LEU A O 1
ATOM 3280 N N . PRO A 1 410 ? 26.890 0.642 -16.668 1.00 92.94 410 PRO A N 1
ATOM 3281 C CA . PRO A 1 410 ? 25.952 1.521 -17.354 1.00 92.94 410 PRO A CA 1
ATOM 3282 C C . PRO A 1 410 ? 25.019 2.228 -16.365 1.00 92.94 410 PRO A C 1
ATOM 3284 O O . PRO A 1 410 ? 24.387 1.603 -15.514 1.00 92.94 410 PRO A O 1
ATOM 3287 N N . VAL A 1 411 ? 24.909 3.547 -16.514 1.00 94.44 411 VAL A N 1
ATOM 3288 C CA . VAL A 1 411 ? 23.874 4.364 -15.872 1.00 94.44 411 VAL A CA 1
ATOM 3289 C C . VAL A 1 411 ? 22.852 4.705 -16.946 1.00 94.44 411 VAL A C 1
ATOM 3291 O O . VAL A 1 411 ? 23.221 5.284 -17.968 1.00 94.44 411 VAL A O 1
ATOM 3294 N N . ILE A 1 412 ? 21.601 4.316 -16.717 1.00 92.88 412 ILE A N 1
ATOM 3295 C CA . ILE A 1 412 ? 20.485 4.497 -17.652 1.00 92.88 412 ILE A CA 1
ATOM 3296 C C . ILE A 1 412 ? 19.501 5.526 -17.097 1.00 92.88 412 ILE A C 1
ATOM 3298 O O . ILE A 1 412 ? 19.517 5.846 -15.907 1.00 92.88 412 ILE A O 1
ATOM 3302 N N . GLU A 1 413 ? 18.650 6.060 -17.964 1.00 90.00 413 GLU A N 1
ATOM 3303 C CA . GLU A 1 413 ? 17.598 7.006 -17.570 1.00 90.00 413 GLU A CA 1
ATOM 3304 C C . GLU A 1 413 ? 16.274 6.286 -17.289 1.00 90.00 413 GLU A C 1
ATOM 3306 O O . GLU A 1 413 ? 15.530 6.689 -16.394 1.00 90.00 413 GLU A O 1
ATOM 3311 N N . ASP A 1 414 ? 16.023 5.185 -18.001 1.00 91.44 414 ASP A N 1
ATOM 3312 C CA . ASP A 1 414 ? 14.743 4.490 -18.028 1.00 91.44 414 ASP A CA 1
ATOM 3313 C C . ASP A 1 414 ? 14.924 2.973 -17.902 1.00 91.44 414 ASP A C 1
ATOM 3315 O O . ASP A 1 414 ? 15.457 2.315 -18.789 1.00 91.44 414 ASP A O 1
ATOM 3319 N N . MET A 1 415 ? 14.440 2.408 -16.797 1.00 89.38 415 MET A N 1
ATOM 3320 C CA . MET A 1 415 ? 14.453 0.958 -16.563 1.00 89.38 415 MET A CA 1
ATOM 3321 C C . MET A 1 415 ? 13.445 0.181 -17.418 1.00 89.38 415 MET A C 1
ATOM 3323 O O . MET A 1 415 ? 13.490 -1.042 -17.451 1.00 89.38 415 MET A O 1
ATOM 3327 N N . ASN A 1 416 ? 12.505 0.872 -18.066 1.00 91.19 416 ASN A N 1
ATOM 3328 C CA . ASN A 1 416 ? 11.492 0.266 -18.924 1.00 91.19 416 ASN A CA 1
ATOM 3329 C C . ASN A 1 416 ? 11.806 0.458 -20.420 1.00 91.19 416 ASN A C 1
ATOM 3331 O O . ASN A 1 416 ? 10.996 0.055 -21.261 1.00 91.19 416 ASN A O 1
ATOM 3335 N N . ASP A 1 417 ? 12.971 1.026 -20.760 1.00 89.88 417 ASP A N 1
ATOM 3336 C CA . ASP A 1 417 ? 13.454 1.100 -22.134 1.00 89.88 417 ASP A CA 1
ATOM 3337 C C . ASP A 1 417 ? 14.011 -0.257 -22.575 1.00 89.88 417 ASP A C 1
ATOM 3339 O O . ASP A 1 417 ? 15.018 -0.751 -22.071 1.00 89.88 417 ASP A O 1
ATOM 3343 N N . LEU A 1 418 ? 13.367 -0.856 -23.575 1.00 85.44 418 LEU A N 1
ATOM 3344 C CA . LEU A 1 418 ? 13.784 -2.146 -24.129 1.00 85.44 418 LEU A CA 1
ATOM 3345 C C . LEU A 1 418 ? 15.085 -2.064 -24.926 1.00 85.44 418 LEU A C 1
ATOM 3347 O O . LEU A 1 418 ? 15.692 -3.098 -25.202 1.00 85.44 418 LEU A O 1
ATOM 3351 N N . ASP A 1 419 ? 15.486 -0.863 -25.342 1.00 85.94 419 ASP A N 1
ATOM 3352 C CA . ASP A 1 419 ? 16.741 -0.662 -26.055 1.00 85.94 419 ASP A CA 1
ATOM 3353 C C . ASP A 1 419 ? 17.928 -0.588 -25.070 1.00 85.94 419 ASP A C 1
ATOM 3355 O O . ASP A 1 419 ? 19.061 -0.882 -25.459 1.00 85.94 419 ASP A O 1
ATOM 3359 N N . THR A 1 420 ? 17.677 -0.243 -23.797 1.00 83.56 420 THR A N 1
ATOM 3360 C CA . THR A 1 420 ? 18.692 -0.148 -22.734 1.00 83.56 420 THR A CA 1
ATOM 3361 C C . THR A 1 420 ? 18.236 -0.749 -21.385 1.00 83.56 420 THR A C 1
ATOM 3363 O O . THR A 1 420 ? 18.310 -0.085 -20.354 1.00 83.56 420 THR A O 1
ATOM 3366 N N . PRO A 1 421 ? 17.828 -2.036 -21.333 1.00 75.19 421 PRO A N 1
ATOM 3367 C CA . PRO A 1 421 ? 17.161 -2.609 -20.156 1.00 75.19 421 PRO A CA 1
ATOM 3368 C C . PRO A 1 421 ? 18.094 -2.889 -18.962 1.00 75.19 421 PRO A C 1
ATOM 3370 O O . PRO A 1 421 ? 17.627 -3.246 -17.882 1.00 75.19 421 PRO A O 1
ATOM 3373 N N . GLU A 1 422 ? 19.413 -2.767 -19.138 1.00 85.50 422 GLU A N 1
ATOM 3374 C CA . GLU A 1 422 ? 20.414 -3.099 -18.122 1.00 85.50 422 GLU A CA 1
ATOM 3375 C C . GLU A 1 422 ? 21.189 -1.857 -17.671 1.00 85.50 422 GLU A C 1
ATOM 3377 O O . GLU A 1 422 ? 21.920 -1.234 -18.445 1.00 85.50 422 GLU A O 1
ATOM 3382 N N . GLY A 1 423 ? 21.087 -1.529 -16.383 1.00 90.44 423 GLY A N 1
ATOM 3383 C CA . GLY A 1 423 ? 21.886 -0.475 -15.773 1.00 90.44 423 GLY A CA 1
ATOM 3384 C C . GLY A 1 423 ? 21.334 0.031 -14.452 1.00 90.44 423 GLY A C 1
ATOM 3385 O O . GLY A 1 423 ? 20.439 -0.559 -13.849 1.00 90.44 423 GLY A O 1
ATOM 3386 N N . PHE A 1 424 ? 21.912 1.134 -13.988 1.00 93.19 424 PHE A N 1
ATOM 3387 C CA . PHE A 1 424 ? 21.556 1.777 -12.729 1.00 93.19 424 PHE A CA 1
ATOM 3388 C C . PHE A 1 424 ? 20.860 3.107 -13.001 1.00 93.19 424 PHE A C 1
ATOM 3390 O O . PHE A 1 424 ? 21.364 3.915 -13.777 1.00 93.19 424 PHE A O 1
ATOM 3397 N N . CYS A 1 425 ? 19.730 3.358 -12.343 1.00 92.44 425 CYS A N 1
ATOM 3398 C CA . CYS A 1 425 ? 18.983 4.604 -12.492 1.00 92.44 425 CYS A CA 1
ATOM 3399 C C . CYS A 1 425 ? 18.230 4.971 -11.209 1.00 92.44 425 CYS A C 1
ATOM 3401 O O . CYS A 1 425 ? 18.109 4.172 -10.277 1.00 92.44 425 CYS A O 1
ATOM 3403 N N . ILE A 1 426 ? 17.696 6.192 -11.172 1.00 92.06 426 ILE A N 1
ATOM 3404 C CA . ILE A 1 426 ? 16.672 6.568 -10.194 1.00 92.06 426 ILE A CA 1
ATOM 3405 C C . ILE A 1 426 ? 15.330 6.035 -10.703 1.00 92.06 426 ILE A C 1
ATOM 3407 O O . ILE A 1 426 ? 14.919 6.330 -11.825 1.00 92.06 426 ILE A O 1
ATOM 3411 N N . ALA A 1 427 ? 14.653 5.238 -9.880 1.00 90.62 427 ALA A N 1
ATOM 3412 C CA . ALA A 1 427 ? 13.410 4.589 -10.267 1.00 90.62 427 ALA A CA 1
ATOM 3413 C C . ALA A 1 427 ? 12.237 5.569 -10.395 1.00 90.62 427 ALA A C 1
ATOM 3415 O O . ALA A 1 427 ? 12.074 6.460 -9.559 1.00 90.62 427 ALA A O 1
ATOM 3416 N N . GLN A 1 428 ? 11.380 5.352 -11.397 1.00 93.00 428 GLN A N 1
ATOM 3417 C CA . GLN A 1 428 ? 10.043 5.940 -11.406 1.00 93.00 428 GLN A CA 1
ATOM 3418 C C . GLN A 1 428 ? 9.144 5.194 -10.412 1.00 93.00 428 GLN A C 1
ATOM 3420 O O . GLN A 1 428 ? 9.302 3.996 -10.157 1.00 93.00 428 GLN A O 1
ATOM 3425 N N . THR A 1 429 ? 8.187 5.912 -9.842 1.00 91.19 429 THR A N 1
ATOM 3426 C CA . THR A 1 429 ? 7.178 5.382 -8.931 1.00 91.19 429 THR A CA 1
ATOM 3427 C C . THR A 1 429 ? 5.785 5.628 -9.483 1.00 91.19 429 THR A C 1
ATOM 3429 O O . THR A 1 429 ? 5.598 6.444 -10.386 1.00 91.19 429 THR A O 1
ATOM 3432 N N . PHE A 1 430 ? 4.810 4.889 -8.964 1.00 88.56 430 PHE A N 1
ATOM 3433 C CA . PHE A 1 430 ? 3.398 5.099 -9.262 1.00 88.56 430 PHE A CA 1
ATOM 3434 C C . PHE A 1 430 ? 2.646 5.568 -8.014 1.00 88.56 430 PHE A C 1
ATOM 3436 O O . PHE A 1 430 ? 3.047 5.276 -6.888 1.00 88.56 430 PHE A O 1
ATOM 3443 N N . ASN A 1 431 ? 1.535 6.269 -8.213 1.00 73.56 431 ASN A N 1
ATOM 3444 C CA . ASN A 1 431 ? 0.602 6.649 -7.152 1.00 73.56 431 ASN A CA 1
ATOM 3445 C C . ASN A 1 431 ? -0.841 6.471 -7.665 1.00 73.56 431 ASN A C 1
ATOM 3447 O O . ASN A 1 431 ? -1.035 6.427 -8.873 1.00 73.56 431 ASN A O 1
ATOM 3451 N N . GLU A 1 432 ? -1.824 6.413 -6.764 1.00 67.50 432 GLU A N 1
ATOM 3452 C CA . GLU A 1 432 ? -3.286 6.338 -6.984 1.00 67.50 432 GLU A CA 1
ATOM 3453 C C . GLU A 1 432 ? -3.983 4.965 -6.939 1.00 67.50 432 GLU A C 1
ATOM 3455 O O . GLU A 1 432 ? -3.421 3.895 -7.187 1.00 67.50 432 GLU A O 1
ATOM 3460 N N . ALA A 1 433 ? -5.281 5.047 -6.617 1.00 63.75 433 ALA A N 1
ATOM 3461 C CA . ALA A 1 433 ? -6.233 3.953 -6.520 1.00 63.75 433 ALA A CA 1
ATOM 3462 C C . ALA A 1 433 ? -7.230 3.975 -7.696 1.00 63.75 433 ALA A C 1
ATOM 3464 O O . ALA A 1 433 ? -7.820 5.001 -8.022 1.00 63.75 433 ALA A O 1
ATOM 3465 N N . TYR A 1 434 ? -7.484 2.805 -8.288 1.00 80.69 434 TYR A N 1
ATOM 3466 C CA . TYR A 1 434 ? -8.458 2.598 -9.377 1.00 80.69 434 TYR A CA 1
ATOM 3467 C C . TYR A 1 434 ? -9.924 2.628 -8.924 1.00 80.69 434 TYR A C 1
ATOM 3469 O O . TYR A 1 434 ? -10.842 2.517 -9.739 1.00 80.69 434 TYR A O 1
ATOM 3477 N N . LEU A 1 435 ? -10.154 2.728 -7.618 1.00 88.00 435 LEU A N 1
ATOM 3478 C CA . LEU A 1 435 ? -11.482 2.750 -7.032 1.00 88.00 435 LEU A CA 1
ATOM 3479 C C . LEU A 1 435 ? -11.935 4.196 -6.872 1.00 88.00 435 LEU A C 1
ATOM 3481 O O . LEU A 1 435 ? -11.166 5.057 -6.455 1.00 88.00 435 LEU A O 1
ATOM 3485 N N . LYS A 1 436 ? -13.203 4.441 -7.188 1.00 83.19 436 LYS A N 1
ATOM 3486 C CA . LYS A 1 436 ? -13.873 5.722 -6.965 1.00 83.19 436 LYS A CA 1
ATOM 3487 C C . LYS A 1 436 ? -14.947 5.552 -5.889 1.00 83.19 436 LYS A C 1
ATOM 3489 O O . LYS A 1 436 ? -15.505 4.453 -5.785 1.00 83.19 436 LYS A O 1
ATOM 3494 N N . PRO A 1 437 ? -15.223 6.591 -5.082 1.00 81.12 437 PRO A N 1
ATOM 3495 C CA . PRO A 1 437 ? -16.223 6.517 -4.022 1.00 81.12 437 PRO A CA 1
ATOM 3496 C C . PRO A 1 437 ? -17.611 6.209 -4.592 1.00 81.12 437 PRO A C 1
ATOM 3498 O O . PRO A 1 437 ? -17.906 6.477 -5.759 1.00 81.12 437 PRO A O 1
ATOM 3501 N N . GLN A 1 438 ? -18.495 5.658 -3.758 1.00 81.31 438 GLN A N 1
ATOM 3502 C CA . GLN A 1 438 ? -19.834 5.246 -4.192 1.00 81.31 438 GLN A CA 1
ATOM 3503 C C . GLN A 1 438 ? -20.685 6.425 -4.702 1.00 81.31 438 GLN A C 1
ATOM 3505 O O . GLN A 1 438 ? -21.564 6.231 -5.540 1.00 81.31 438 GLN A O 1
ATOM 3510 N N . SER A 1 439 ? -20.397 7.647 -4.243 1.00 76.12 439 SER A N 1
ATOM 3511 C CA . SER A 1 439 ? -20.977 8.893 -4.761 1.00 76.12 439 SER A CA 1
ATOM 3512 C C . SER A 1 439 ? -20.721 9.094 -6.261 1.00 76.12 439 SER A C 1
ATOM 3514 O O . SER A 1 439 ? -21.579 9.635 -6.955 1.00 76.12 439 SER A O 1
ATOM 3516 N N . GLU A 1 440 ? -19.579 8.626 -6.769 1.00 85.56 440 GLU A N 1
ATOM 3517 C CA . GLU A 1 440 ? -19.207 8.667 -8.188 1.00 85.56 440 GLU A CA 1
ATOM 3518 C C . GLU A 1 440 ? -19.540 7.362 -8.927 1.00 85.56 440 GLU A C 1
ATOM 3520 O O . GLU A 1 440 ? -19.844 7.382 -10.120 1.00 85.56 440 GLU A O 1
ATOM 3525 N N . ARG A 1 441 ? -19.482 6.216 -8.234 1.00 91.50 441 ARG A N 1
ATOM 3526 C CA . ARG A 1 441 ? -19.736 4.874 -8.790 1.00 91.50 441 ARG A CA 1
ATOM 3527 C C . ARG A 1 441 ? -20.835 4.147 -8.006 1.00 91.50 441 ARG A C 1
ATOM 3529 O O . ARG A 1 441 ? -20.539 3.226 -7.244 1.00 91.50 441 ARG A O 1
ATOM 3536 N N . PRO A 1 442 ? -22.123 4.492 -8.197 1.00 92.38 442 PRO A N 1
ATOM 3537 C CA . PRO A 1 442 ? -23.220 3.891 -7.430 1.00 92.38 442 PRO A CA 1
ATOM 3538 C C . PRO A 1 442 ? -23.413 2.387 -7.698 1.00 92.38 442 PRO A C 1
ATOM 3540 O O . PRO A 1 442 ? -24.028 1.686 -6.893 1.00 92.38 442 PRO A O 1
ATOM 3543 N N . ASN A 1 443 ? -22.891 1.877 -8.817 1.00 95.44 443 ASN A N 1
ATOM 3544 C CA . ASN A 1 443 ? -22.908 0.464 -9.200 1.00 95.44 443 ASN A CA 1
ATOM 3545 C C . ASN A 1 443 ? -21.750 -0.366 -8.604 1.00 95.44 443 ASN A C 1
ATOM 3547 O O . ASN A 1 443 ? -21.745 -1.592 -8.761 1.00 95.44 443 ASN A O 1
ATOM 3551 N N . LEU A 1 444 ? -20.799 0.273 -7.910 1.00 96.12 444 LEU A N 1
ATOM 3552 C CA . LEU A 1 444 ? -19.711 -0.371 -7.179 1.00 96.12 444 LEU A CA 1
ATOM 3553 C C . LEU A 1 444 ? -20.020 -0.379 -5.678 1.00 96.12 444 LEU A C 1
ATOM 3555 O O . LEU A 1 444 ? -20.117 0.661 -5.035 1.00 96.12 444 LEU A O 1
ATOM 3559 N N . SER A 1 445 ? -20.149 -1.569 -5.101 1.00 96.25 445 SER A N 1
ATOM 3560 C CA . SER A 1 445 ? -20.206 -1.759 -3.650 1.00 96.25 445 SER A CA 1
ATOM 3561 C C . SER A 1 445 ? -18.859 -2.266 -3.149 1.00 96.25 445 SER A C 1
ATOM 3563 O O . SER A 1 445 ? -18.366 -3.271 -3.657 1.00 96.25 445 SER A O 1
ATOM 3565 N N . VAL A 1 446 ? -18.286 -1.629 -2.129 1.00 95.44 446 VAL A N 1
ATOM 3566 C CA . VAL A 1 446 ? -17.074 -2.114 -1.452 1.00 95.44 446 VAL A CA 1
ATOM 3567 C C . VAL A 1 446 ? -17.443 -2.539 -0.038 1.00 95.44 446 VAL A C 1
ATOM 3569 O O . VAL A 1 446 ? -18.045 -1.767 0.699 1.00 95.44 446 VAL A O 1
ATOM 3572 N N . LYS A 1 447 ? -17.120 -3.775 0.343 1.00 95.25 447 LYS A N 1
ATOM 3573 C CA . LYS A 1 447 ? -17.337 -4.301 1.692 1.00 95.25 447 LYS A CA 1
ATOM 3574 C C . LYS A 1 447 ? -15.984 -4.582 2.338 1.00 95.25 447 LYS A C 1
ATOM 3576 O O . LYS A 1 447 ? -15.296 -5.519 1.941 1.00 95.25 447 LYS A O 1
ATOM 3581 N N . LEU A 1 448 ? -15.622 -3.748 3.309 1.00 94.12 448 LEU A N 1
ATOM 3582 C CA . LEU A 1 448 ? -14.404 -3.863 4.115 1.00 94.12 448 LEU A CA 1
ATOM 3583 C C . LEU A 1 448 ? -14.637 -4.759 5.340 1.00 94.12 448 LEU A C 1
ATOM 3585 O O . LEU A 1 448 ? -15.784 -5.053 5.691 1.00 94.12 448 LEU A O 1
ATOM 3589 N N . ASN A 1 449 ? -13.544 -5.163 5.994 1.00 91.88 449 ASN A N 1
ATOM 3590 C CA . ASN A 1 449 ? -13.526 -6.054 7.159 1.00 91.88 449 ASN A CA 1
ATOM 3591 C C . ASN A 1 449 ? -14.345 -7.347 6.957 1.00 91.88 449 ASN A C 1
ATOM 3593 O O . ASN A 1 449 ? -15.005 -7.842 7.873 1.00 91.88 449 ASN A O 1
ATOM 3597 N N . ALA A 1 450 ? -14.333 -7.891 5.740 1.00 91.75 450 ALA A N 1
ATOM 3598 C CA . ALA A 1 450 ? -15.107 -9.056 5.340 1.00 91.75 450 ALA A CA 1
ATOM 3599 C C . ALA A 1 450 ? -14.207 -10.119 4.696 1.00 91.75 450 ALA A C 1
ATOM 3601 O O . ALA A 1 450 ? -13.782 -10.024 3.544 1.00 91.75 450 ALA A O 1
ATOM 3602 N N . HIS A 1 451 ? -13.917 -11.181 5.443 1.00 91.81 451 HIS A N 1
ATOM 3603 C CA . HIS A 1 451 ? -13.029 -12.245 4.986 1.00 91.81 451 HIS A CA 1
ATOM 3604 C C . HIS A 1 451 ? -13.824 -13.332 4.258 1.00 91.81 451 HIS A C 1
ATOM 3606 O O . HIS A 1 451 ? -14.569 -14.100 4.870 1.00 91.81 451 HIS A O 1
ATOM 3612 N N . VAL A 1 452 ? -13.643 -13.435 2.940 1.00 87.44 452 VAL A N 1
ATOM 3613 C CA . VAL A 1 452 ? -14.192 -14.538 2.137 1.00 87.44 452 VAL A CA 1
ATOM 3614 C C . VAL A 1 452 ? -13.542 -15.867 2.528 1.00 87.44 452 VAL A C 1
ATOM 3616 O O . VAL A 1 452 ? -12.349 -16.072 2.327 1.00 87.44 452 VAL A O 1
ATOM 3619 N N . THR A 1 453 ? -14.337 -16.811 3.028 1.00 87.25 453 THR A N 1
ATOM 3620 C CA . THR A 1 453 ? -13.856 -18.126 3.487 1.00 87.25 453 THR A CA 1
ATOM 3621 C C . THR A 1 453 ? -13.932 -19.190 2.400 1.00 87.25 453 THR A C 1
ATOM 3623 O O . THR A 1 453 ? -13.144 -20.138 2.394 1.00 87.25 453 THR A O 1
ATOM 3626 N N . ARG A 1 454 ? -14.879 -19.066 1.459 1.00 81.44 454 ARG A N 1
ATOM 3627 C CA . ARG A 1 454 ? -15.030 -20.013 0.345 1.00 81.44 454 ARG A CA 1
ATOM 3628 C C . ARG A 1 454 ? -15.805 -19.446 -0.842 1.00 81.44 454 ARG A C 1
ATOM 3630 O O . ARG A 1 454 ? -16.722 -18.646 -0.692 1.00 81.44 454 ARG A O 1
ATOM 3637 N N . VAL A 1 455 ? -15.489 -19.972 -2.025 1.00 85.25 455 VAL A N 1
ATOM 3638 C CA . VAL A 1 455 ? -16.303 -19.818 -3.241 1.00 85.25 455 VAL A CA 1
ATOM 3639 C C . VAL A 1 455 ? -17.346 -20.932 -3.274 1.00 85.25 455 VAL A C 1
ATOM 3641 O O . VAL A 1 455 ? -17.033 -22.097 -3.023 1.00 85.25 455 VAL A O 1
ATOM 3644 N N . ILE A 1 456 ? -18.590 -20.585 -3.586 1.00 86.88 456 ILE A N 1
ATOM 3645 C CA . ILE A 1 456 ? -19.701 -21.530 -3.672 1.00 86.88 456 ILE A CA 1
ATOM 3646 C C . ILE A 1 456 ? -19.790 -22.034 -5.108 1.00 86.88 456 ILE A C 1
ATOM 3648 O O . ILE A 1 456 ? -20.087 -21.267 -6.023 1.00 86.88 456 ILE A O 1
ATOM 3652 N N . ILE A 1 457 ? -19.574 -23.334 -5.302 1.00 87.12 457 ILE A N 1
ATOM 3653 C CA . ILE A 1 457 ? -19.623 -23.979 -6.617 1.00 87.12 457 ILE A CA 1
ATOM 3654 C C . ILE A 1 457 ? -20.861 -24.876 -6.704 1.00 87.12 457 ILE A C 1
ATOM 3656 O O . ILE A 1 457 ? -21.104 -25.712 -5.835 1.00 87.12 457 ILE A O 1
ATOM 3660 N N . LYS A 1 458 ? -21.645 -24.726 -7.775 1.00 86.62 458 LYS A N 1
ATOM 3661 C CA . LYS A 1 458 ? -22.770 -25.606 -8.120 1.00 86.62 458 LYS A CA 1
ATOM 3662 C C . LYS A 1 458 ? -22.605 -26.106 -9.547 1.00 86.62 458 LYS A C 1
ATOM 3664 O O . LYS A 1 458 ? -22.554 -25.302 -10.467 1.00 86.62 458 LYS A O 1
ATOM 3669 N N . LYS A 1 459 ? -22.565 -27.431 -9.743 1.00 89.50 459 LYS A N 1
ATOM 3670 C CA . LYS A 1 459 ? -22.416 -28.063 -11.073 1.00 89.50 459 LYS A CA 1
ATOM 3671 C C . LYS A 1 459 ? -21.249 -27.463 -11.881 1.00 89.50 459 LYS A C 1
ATOM 3673 O O . LYS A 1 459 ? -21.423 -27.082 -13.034 1.00 89.50 459 LYS A O 1
ATOM 3678 N N . ASN A 1 460 ? -20.082 -27.343 -11.243 1.00 84.69 460 ASN A N 1
ATOM 3679 C CA . ASN A 1 460 ? -18.869 -26.740 -11.810 1.00 84.69 460 ASN A CA 1
ATOM 3680 C C . ASN A 1 460 ? -19.007 -25.266 -12.223 1.00 84.69 460 ASN A C 1
ATOM 3682 O O . ASN A 1 460 ? -18.212 -24.795 -13.021 1.00 84.69 460 ASN A O 1
ATOM 3686 N N . ARG A 1 461 ? -19.989 -24.528 -11.701 1.00 82.25 461 ARG A N 1
ATOM 3687 C CA . ARG A 1 461 ? -20.112 -23.074 -11.863 1.00 82.25 461 ARG A CA 1
ATOM 3688 C C . ARG A 1 461 ? -19.938 -22.394 -10.517 1.00 82.25 461 ARG A C 1
ATOM 3690 O O . ARG A 1 461 ? -20.595 -22.800 -9.554 1.00 82.25 461 ARG A O 1
ATOM 3697 N N . ALA A 1 462 ? -19.083 -21.382 -10.437 1.00 84.69 462 ALA A N 1
ATOM 3698 C CA . ALA A 1 462 ? -19.065 -20.497 -9.284 1.00 84.69 462 ALA A CA 1
ATOM 3699 C C . ALA A 1 462 ? -20.341 -19.643 -9.292 1.00 84.69 462 ALA A C 1
ATOM 3701 O O . ALA A 1 462 ? -20.709 -19.058 -10.303 1.00 84.69 462 ALA A O 1
ATOM 3702 N N . VAL A 1 463 ? -21.074 -19.644 -8.180 1.00 89.69 463 VAL A N 1
ATOM 3703 C CA . VAL A 1 463 ? -22.382 -18.967 -8.066 1.00 89.69 463 VAL A CA 1
ATOM 3704 C C . VAL A 1 463 ? -22.402 -17.900 -6.976 1.00 89.69 463 VAL A C 1
ATOM 3706 O O . VAL A 1 463 ? -23.460 -17.353 -6.668 1.00 89.69 463 VAL A O 1
ATOM 3709 N N . GLY A 1 464 ? -21.264 -17.643 -6.335 1.00 87.56 464 GLY A N 1
ATOM 3710 C CA . GLY A 1 464 ? -21.160 -16.717 -5.215 1.00 87.56 464 GLY A CA 1
ATOM 3711 C C . GLY A 1 464 ? -20.027 -17.052 -4.257 1.00 87.56 464 GLY A C 1
ATOM 3712 O O . GLY A 1 464 ? -19.236 -17.969 -4.493 1.00 87.56 464 GLY A O 1
ATOM 3713 N N . VAL A 1 465 ? -19.990 -16.328 -3.145 1.00 90.69 465 VAL A N 1
ATOM 3714 C CA . VAL A 1 465 ? -19.001 -16.485 -2.076 1.00 90.69 465 VAL A CA 1
ATOM 3715 C C . VAL A 1 465 ? -19.678 -16.485 -0.709 1.00 90.69 465 VAL A C 1
ATOM 3717 O O . VAL A 1 465 ? -20.764 -15.930 -0.539 1.00 90.69 465 VAL A O 1
ATOM 3720 N N . GLU A 1 466 ? -19.034 -17.134 0.254 1.00 90.19 466 GLU A N 1
ATOM 3721 C CA . GLU A 1 466 ? -19.325 -16.978 1.679 1.00 90.19 466 GLU A CA 1
ATOM 3722 C C . GLU A 1 466 ? -18.221 -16.128 2.307 1.00 90.19 466 GLU A C 1
ATOM 3724 O O . GLU A 1 466 ? -17.039 -16.396 2.071 1.00 90.19 466 GLU A O 1
ATOM 3729 N N . TYR A 1 467 ? -18.601 -15.132 3.105 1.00 90.06 467 TYR A N 1
ATOM 3730 C CA . TYR A 1 467 ? -17.671 -14.318 3.881 1.00 90.06 467 TYR A CA 1
ATOM 3731 C C . TYR A 1 467 ? -18.077 -14.249 5.352 1.00 90.06 467 TYR A C 1
ATOM 3733 O O . TYR A 1 467 ? -19.220 -14.538 5.712 1.00 90.06 467 TYR A O 1
ATOM 3741 N N . VAL A 1 468 ? -17.111 -13.892 6.194 1.00 86.69 468 VAL A N 1
ATOM 3742 C CA . VAL A 1 468 ? -17.290 -13.590 7.615 1.00 86.69 468 VAL A CA 1
ATOM 3743 C C . VAL A 1 468 ? -17.018 -12.105 7.813 1.00 86.69 468 VAL A C 1
ATOM 3745 O O . VAL A 1 468 ? -15.953 -11.641 7.407 1.00 86.69 468 VAL A O 1
ATOM 3748 N N . ASP A 1 469 ? -17.975 -11.367 8.373 1.00 89.00 469 ASP A N 1
ATOM 3749 C CA . ASP A 1 469 ? -17.791 -9.949 8.707 1.00 89.00 469 ASP A CA 1
ATOM 3750 C C . ASP A 1 469 ? -16.991 -9.751 10.007 1.00 89.00 469 ASP A C 1
ATOM 3752 O O . ASP A 1 469 ? -16.656 -10.705 10.715 1.00 89.00 469 ASP A O 1
ATOM 3756 N N . GLU A 1 470 ? -16.707 -8.495 10.342 1.00 84.50 470 GLU A N 1
ATOM 3757 C CA . GLU A 1 470 ? -15.999 -8.097 11.566 1.00 84.50 470 GLU A CA 1
ATOM 3758 C C . GLU A 1 470 ? -16.673 -8.556 12.869 1.00 84.50 470 GLU A C 1
ATOM 3760 O O . GLU A 1 470 ? -16.003 -8.708 13.889 1.00 84.50 470 GLU A O 1
ATOM 3765 N N . ASN A 1 471 ? -17.978 -8.843 12.835 1.00 87.06 471 ASN A N 1
ATOM 3766 C CA . ASN A 1 471 ? -18.747 -9.347 13.971 1.00 87.06 471 ASN A CA 1
ATOM 3767 C C . ASN A 1 471 ? -18.768 -10.887 14.030 1.00 87.06 471 ASN A C 1
ATOM 3769 O O . ASN A 1 471 ? -19.457 -11.472 14.869 1.00 87.06 471 ASN A O 1
ATOM 3773 N N . GLY A 1 472 ? -18.047 -11.568 13.134 1.00 83.56 472 GLY A N 1
ATOM 3774 C CA . GLY A 1 472 ? -18.025 -13.026 13.036 1.00 83.56 472 GLY A CA 1
ATOM 3775 C C . GLY A 1 472 ? -19.260 -13.625 12.352 1.00 83.56 472 GLY A C 1
ATOM 3776 O O . GLY A 1 472 ? -19.432 -14.850 12.347 1.00 83.56 472 GLY A O 1
ATOM 3777 N N . LYS A 1 473 ? -20.139 -12.801 11.770 1.00 89.62 473 LYS A N 1
ATOM 3778 C CA . LYS A 1 473 ? -21.356 -13.259 11.100 1.00 89.62 473 LYS A CA 1
ATOM 3779 C C . LYS A 1 473 ? -21.016 -13.791 9.712 1.00 89.62 473 LYS A C 1
ATOM 3781 O O . LYS A 1 473 ? -20.359 -13.132 8.911 1.00 89.62 473 LYS A O 1
ATOM 3786 N N . LYS A 1 474 ? -21.513 -14.993 9.413 1.00 90.38 474 LYS A N 1
ATOM 3787 C CA . LYS A 1 474 ? -21.388 -15.613 8.089 1.00 90.38 474 LYS A CA 1
ATOM 3788 C C . LYS A 1 474 ? -22.492 -15.130 7.162 1.00 90.38 474 LYS A C 1
ATOM 3790 O O . LYS A 1 474 ? -23.671 -15.276 7.487 1.00 90.38 474 LYS A O 1
ATOM 3795 N N . GLU A 1 475 ? -22.118 -14.661 5.981 1.00 91.06 475 GLU A N 1
ATOM 3796 C CA . GLU A 1 475 ? -23.054 -14.261 4.934 1.00 91.06 475 GLU A CA 1
ATOM 3797 C C . GLU A 1 475 ? -22.712 -14.899 3.588 1.00 91.06 475 GLU A C 1
ATOM 3799 O O . GLU A 1 475 ? -21.568 -15.260 3.315 1.00 91.06 475 GLU A O 1
ATOM 3804 N N . ILE A 1 476 ? -23.733 -15.062 2.743 1.00 90.69 476 ILE A N 1
ATOM 3805 C CA . ILE A 1 476 ? -23.606 -15.616 1.394 1.00 90.69 476 ILE A CA 1
ATOM 3806 C C . ILE A 1 476 ? -24.116 -14.587 0.396 1.00 90.69 476 ILE A C 1
ATOM 3808 O O . ILE A 1 476 ? -25.279 -14.189 0.461 1.00 90.69 476 ILE A O 1
ATOM 3812 N N . VAL A 1 477 ? -23.281 -14.260 -0.586 1.00 91.69 477 VAL A N 1
ATOM 3813 C CA . VAL A 1 477 ? -23.631 -13.366 -1.694 1.00 91.69 477 VAL A CA 1
ATOM 3814 C C . VAL A 1 477 ? -23.486 -14.115 -3.006 1.00 91.69 477 VAL A C 1
ATOM 3816 O O . VAL A 1 477 ? -22.543 -14.890 -3.183 1.00 91.69 477 VAL A O 1
ATOM 3819 N N . ARG A 1 478 ? -24.442 -13.930 -3.922 1.00 91.06 478 ARG A N 1
ATOM 3820 C CA . ARG A 1 478 ? -24.475 -14.640 -5.206 1.00 91.06 478 ARG A CA 1
ATOM 3821 C C . ARG A 1 478 ? -23.988 -13.770 -6.355 1.00 91.06 478 ARG A C 1
ATOM 3823 O O . ARG A 1 478 ? -24.285 -12.581 -6.398 1.00 91.06 478 ARG A O 1
ATOM 3830 N N . ALA A 1 479 ? -23.298 -14.400 -7.299 1.00 82.88 479 ALA A N 1
ATOM 3831 C CA . ALA A 1 479 ? -22.924 -13.795 -8.571 1.00 82.88 479 ALA A CA 1
ATOM 3832 C C . ALA A 1 479 ? -23.839 -14.331 -9.681 1.00 82.88 479 ALA A C 1
ATOM 3834 O O . ALA A 1 479 ? -24.064 -15.544 -9.765 1.00 82.88 479 ALA A O 1
ATOM 3835 N N . SER A 1 480 ? -24.384 -13.443 -10.512 1.00 78.44 480 SER A N 1
ATOM 3836 C CA . SER A 1 480 ? -25.139 -13.818 -11.714 1.00 78.44 480 SER A CA 1
ATOM 3837 C C . SER A 1 480 ? -24.192 -14.166 -12.877 1.00 78.44 480 SER A C 1
ATOM 3839 O O . SER A 1 480 ? -24.515 -15.057 -13.672 1.00 78.44 480 SER A O 1
ATOM 3841 N N . LYS A 1 481 ? -23.005 -13.535 -12.922 1.00 83.06 481 LYS A N 1
ATOM 3842 C CA . LYS A 1 481 ? -21.916 -13.780 -13.879 1.00 83.06 481 LYS A CA 1
ATOM 3843 C C . LYS A 1 481 ? -20.741 -14.462 -13.176 1.00 83.06 481 LYS A C 1
ATOM 3845 O O . LYS A 1 481 ? -20.912 -15.619 -12.805 1.00 83.06 481 LYS A O 1
ATOM 3850 N N . GLU A 1 482 ? -19.606 -13.781 -12.970 1.00 75.62 482 GLU A N 1
ATOM 3851 C CA . GLU A 1 482 ? -18.329 -14.378 -12.533 1.00 75.62 482 GLU A CA 1
ATOM 3852 C C . GLU A 1 482 ? -17.857 -13.953 -11.124 1.00 75.62 482 GLU A C 1
ATOM 3854 O O . GLU A 1 482 ? -18.173 -12.861 -10.644 1.00 75.62 482 GLU A O 1
ATOM 3859 N N . THR A 1 483 ? -17.053 -14.804 -10.470 1.00 53.88 483 THR A N 1
ATOM 3860 C CA . THR A 1 483 ? -16.315 -14.481 -9.232 1.00 53.88 483 THR A CA 1
ATOM 3861 C C . THR A 1 483 ? -14.794 -14.508 -9.443 1.00 53.88 483 THR A C 1
ATOM 3863 O O . THR A 1 483 ? -14.295 -15.239 -10.295 1.00 53.88 483 THR A O 1
ATOM 3866 N N . ILE A 1 484 ? -14.030 -13.722 -8.676 1.00 64.44 484 ILE A N 1
ATOM 3867 C CA . ILE A 1 484 ? -12.551 -13.676 -8.734 1.00 64.44 484 ILE A CA 1
ATOM 3868 C C . ILE A 1 484 ? -11.981 -14.001 -7.351 1.00 64.44 484 ILE A C 1
ATOM 3870 O O . ILE A 1 484 ? -12.520 -13.495 -6.372 1.00 64.44 484 ILE A O 1
ATOM 3874 N N . LYS A 1 485 ? -10.948 -14.853 -7.233 1.00 44.34 485 LYS A N 1
ATOM 3875 C CA . LYS A 1 485 ? -10.455 -15.374 -5.934 1.00 44.34 485 LYS A CA 1
ATOM 3876 C C . LYS A 1 485 ? -8.928 -15.277 -5.749 1.00 44.34 485 LYS A C 1
ATOM 3878 O O . LYS A 1 485 ? -8.206 -15.729 -6.628 1.00 44.34 485 LYS A O 1
ATOM 3883 N N . ASN A 1 486 ? -8.489 -14.921 -4.529 1.00 42.81 486 ASN A N 1
ATOM 3884 C CA . ASN A 1 486 ? -7.119 -15.111 -3.999 1.00 42.81 486 ASN A CA 1
ATOM 3885 C C . ASN A 1 486 ? -7.088 -16.161 -2.848 1.00 42.81 486 ASN A C 1
ATOM 3887 O O . ASN A 1 486 ? -8.112 -16.403 -2.202 1.00 42.81 486 ASN A O 1
ATOM 3891 N N . LYS A 1 487 ? -5.952 -16.839 -2.583 1.00 33.88 487 LYS A N 1
ATOM 3892 C CA . LYS A 1 487 ? -5.831 -17.926 -1.569 1.00 33.88 487 LYS A CA 1
ATOM 3893 C C . LYS A 1 487 ? -4.489 -17.896 -0.821 1.00 33.88 487 LYS A C 1
ATOM 3895 O O . LYS A 1 487 ? -3.494 -18.132 -1.486 1.00 33.88 487 LYS A O 1
ATOM 3900 N N . TYR A 1 488 ? -4.477 -17.812 0.523 1.00 31.83 488 TYR A N 1
ATOM 3901 C CA . TYR A 1 488 ? -3.332 -18.196 1.390 1.00 31.83 488 TYR A CA 1
ATOM 3902 C C . TYR A 1 488 ? -3.776 -18.619 2.814 1.00 31.83 488 TYR A C 1
ATOM 3904 O O . TYR A 1 488 ? -4.868 -18.260 3.245 1.00 31.83 488 TYR A O 1
ATOM 3912 N N . GLY A 1 489 ? -2.941 -19.389 3.529 1.00 33.28 489 GLY A N 1
ATOM 3913 C CA . GLY A 1 489 ? -3.047 -19.677 4.974 1.00 33.28 489 GLY A CA 1
ATOM 3914 C C . GLY A 1 489 ? -1.839 -20.483 5.489 1.00 33.28 489 GLY A C 1
ATOM 3915 O O . GLY A 1 489 ? -1.348 -21.280 4.690 1.00 33.28 489 GLY A O 1
ATOM 3916 N N . LEU A 1 490 ? -1.375 -20.240 6.742 1.00 28.02 490 LEU A N 1
ATOM 3917 C CA . LEU A 1 490 ? -0.632 -21.117 7.707 1.00 28.02 490 LEU A CA 1
ATOM 3918 C C . LEU A 1 490 ? 0.056 -20.317 8.875 1.00 28.02 490 LEU A C 1
ATOM 3920 O O . LEU A 1 490 ? 0.237 -19.110 8.742 1.00 28.02 490 LEU A O 1
ATOM 3924 N N . GLU A 1 491 ? 0.405 -20.999 9.996 1.00 31.62 491 GLU A N 1
ATOM 3925 C CA . GLU A 1 491 ? 0.846 -20.509 11.350 1.00 31.62 491 GLU A CA 1
ATOM 3926 C C . GLU A 1 491 ? 2.274 -20.979 11.815 1.00 31.62 491 GLU A C 1
ATOM 3928 O O . GLU A 1 491 ? 2.907 -21.778 11.131 1.00 31.62 491 GLU A O 1
ATOM 3933 N N . LEU A 1 492 ? 2.752 -20.487 12.986 1.00 28.14 492 LEU A N 1
ATOM 3934 C CA . LEU A 1 492 ? 4.147 -20.212 13.458 1.00 28.14 492 LEU A CA 1
ATOM 3935 C C . LEU A 1 492 ? 4.753 -21.087 14.610 1.00 28.14 492 LEU A C 1
ATOM 3937 O O . LEU A 1 492 ? 4.001 -21.527 15.474 1.00 28.14 492 LEU A O 1
ATOM 3941 N N . ASP A 1 493 ? 6.107 -21.190 14.720 1.00 32.41 493 ASP A N 1
ATOM 3942 C CA . ASP A 1 493 ? 6.914 -21.605 15.927 1.00 32.41 493 ASP A CA 1
ATOM 3943 C C . ASP A 1 493 ? 8.426 -21.153 15.874 1.00 32.41 493 ASP A C 1
ATOM 3945 O O . ASP A 1 493 ? 8.853 -20.725 14.814 1.00 32.41 493 ASP A O 1
ATOM 3949 N N . SER A 1 494 ? 9.235 -21.196 16.968 1.00 32.56 494 SER A N 1
ATOM 3950 C CA . SER A 1 494 ? 10.442 -20.353 17.267 1.00 32.56 494 SER A CA 1
ATOM 3951 C C . SER A 1 494 ? 11.706 -20.987 17.953 1.00 32.56 494 SER A C 1
ATOM 3953 O O . SER A 1 494 ? 11.544 -21.757 18.900 1.00 32.56 494 SER A O 1
ATOM 3955 N N . LYS A 1 495 ? 12.963 -20.599 17.575 1.00 36.16 495 LYS A N 1
ATOM 3956 C CA . LYS A 1 495 ? 14.121 -20.036 18.379 1.00 36.16 495 LYS A CA 1
ATOM 3957 C C . LYS A 1 495 ? 15.477 -19.735 17.622 1.00 36.16 495 LYS A C 1
ATOM 3959 O O . LYS A 1 495 ? 15.726 -20.272 16.554 1.00 36.16 495 LYS A O 1
ATOM 3964 N N . THR A 1 496 ? 16.325 -18.855 18.214 1.00 43.12 496 THR A N 1
ATOM 3965 C CA . THR A 1 496 ? 17.452 -17.927 17.788 1.00 43.12 496 THR A CA 1
ATOM 3966 C C . THR A 1 496 ? 18.878 -18.421 17.405 1.00 43.12 496 THR A C 1
ATOM 3968 O O . THR A 1 496 ? 19.264 -19.544 17.712 1.00 43.12 496 THR A O 1
ATOM 3971 N N . THR A 1 497 ? 19.709 -17.510 16.825 1.00 42.22 497 THR A N 1
ATOM 3972 C CA . THR A 1 497 ? 21.087 -17.728 16.284 1.00 42.22 497 THR A CA 1
ATOM 3973 C C . THR A 1 497 ? 22.159 -16.660 16.621 1.00 42.22 497 THR A C 1
ATOM 3975 O O . THR A 1 497 ? 21.895 -15.464 16.552 1.00 42.22 497 THR A O 1
ATOM 3978 N N . VAL A 1 498 ? 23.413 -17.104 16.857 1.00 56.75 498 VAL A N 1
ATOM 3979 C CA . VAL A 1 498 ? 24.661 -16.309 17.092 1.00 56.75 498 VAL A CA 1
ATOM 3980 C C . VAL A 1 498 ? 25.795 -16.754 16.125 1.00 56.75 498 VAL A C 1
ATOM 3982 O O . VAL A 1 498 ? 26.967 -16.838 16.466 1.00 56.75 498 VAL A O 1
ATOM 3985 N N . GLN A 1 499 ? 25.460 -17.165 14.902 1.00 66.81 499 GLN A N 1
ATOM 3986 C CA . GLN A 1 499 ? 26.205 -18.242 14.222 1.00 66.81 499 GLN A CA 1
ATOM 3987 C C . GLN A 1 499 ? 27.293 -17.872 13.189 1.00 66.81 499 GLN A C 1
ATOM 3989 O O . GLN A 1 499 ? 28.090 -18.752 12.853 1.00 66.81 499 GLN A O 1
ATOM 3994 N N . CYS A 1 500 ? 27.373 -16.629 12.692 1.00 71.62 500 CYS A N 1
ATOM 3995 C CA . CYS A 1 500 ? 28.312 -16.276 11.603 1.00 71.62 500 CYS A CA 1
ATOM 3996 C C . CYS A 1 500 ? 29.680 -15.739 12.051 1.00 71.62 500 CYS A C 1
ATOM 3998 O O . CYS A 1 500 ? 30.591 -15.650 11.236 1.00 71.62 500 CYS A O 1
ATOM 4000 N N . THR A 1 501 ? 29.883 -15.461 13.340 1.00 75.31 501 THR A N 1
ATOM 4001 C CA . THR A 1 501 ? 31.129 -14.861 13.872 1.00 75.31 501 THR A CA 1
ATOM 4002 C C . THR A 1 501 ? 32.349 -15.791 13.853 1.00 75.31 501 THR A C 1
ATOM 4004 O O . THR A 1 501 ? 33.440 -15.398 14.255 1.00 75.31 501 THR A O 1
ATOM 4007 N N . LYS A 1 502 ? 32.174 -17.039 13.406 1.00 83.19 502 LYS A N 1
ATOM 4008 C CA . LYS A 1 502 ? 33.227 -18.058 13.288 1.00 83.19 502 LYS A CA 1
ATOM 4009 C C . LYS A 1 502 ? 33.998 -18.006 11.964 1.00 83.19 502 LYS A C 1
ATOM 4011 O O . LYS A 1 502 ? 35.019 -18.679 11.850 1.00 83.19 502 LYS A O 1
ATOM 4016 N N . PHE A 1 503 ? 33.497 -17.269 10.975 1.00 81.50 503 PHE A N 1
ATOM 4017 C CA . PHE A 1 503 ? 34.150 -17.080 9.681 1.00 81.50 503 PHE A CA 1
ATOM 4018 C C . PHE A 1 503 ? 34.865 -15.730 9.649 1.00 81.50 503 PHE A C 1
ATOM 4020 O O . PHE A 1 503 ? 34.450 -14.793 10.327 1.00 81.50 503 PHE A O 1
ATOM 4027 N N . SER A 1 504 ? 35.943 -15.631 8.874 1.00 77.62 504 SER A N 1
ATOM 4028 C CA . SER A 1 504 ? 36.608 -14.351 8.631 1.00 77.62 504 SER A CA 1
ATOM 4029 C C . SER A 1 504 ? 35.715 -13.439 7.797 1.00 77.62 504 SER A C 1
ATOM 4031 O O . SER A 1 504 ? 35.165 -13.893 6.795 1.00 77.62 504 SER A O 1
ATOM 4033 N N . ASP A 1 505 ? 35.623 -12.164 8.173 1.00 75.12 505 ASP A N 1
ATOM 4034 C CA . ASP A 1 505 ? 34.834 -11.170 7.443 1.00 75.12 505 ASP A CA 1
ATOM 4035 C C . ASP A 1 505 ? 35.153 -11.189 5.938 1.00 75.12 505 ASP A C 1
ATOM 4037 O O . ASP A 1 505 ? 36.321 -11.199 5.541 1.00 75.12 505 ASP A O 1
ATOM 4041 N N . TRP A 1 506 ? 34.100 -11.178 5.115 1.00 71.12 506 TRP A N 1
ATOM 4042 C CA . TRP A 1 506 ? 34.154 -11.199 3.645 1.00 71.12 506 TRP A CA 1
ATOM 4043 C C . TRP A 1 506 ? 34.724 -12.466 2.985 1.00 71.12 506 TRP A C 1
ATOM 4045 O O . TRP A 1 506 ? 34.949 -12.446 1.776 1.00 71.12 506 TRP A O 1
ATOM 4055 N N . SER A 1 507 ? 34.933 -13.573 3.708 1.00 82.69 507 SER A N 1
ATOM 4056 C CA . SER A 1 507 ? 35.186 -14.863 3.044 1.00 82.69 507 SER A CA 1
ATOM 4057 C C . SER A 1 507 ? 33.918 -15.418 2.393 1.00 82.69 507 SER A C 1
ATOM 4059 O O . SER A 1 507 ? 32.809 -15.047 2.779 1.00 82.69 507 SER A O 1
ATOM 4061 N N . ASP A 1 508 ? 34.064 -16.348 1.448 1.00 86.25 508 ASP A N 1
ATOM 4062 C CA . ASP A 1 508 ? 32.921 -17.005 0.800 1.00 86.25 508 ASP A CA 1
ATOM 4063 C C . ASP A 1 508 ? 31.999 -17.688 1.826 1.00 86.25 508 ASP A C 1
ATOM 4065 O O . ASP A 1 508 ? 30.778 -17.609 1.717 1.00 86.25 508 ASP A O 1
ATOM 4069 N N . GLU A 1 509 ? 32.559 -18.292 2.880 1.00 86.75 509 GLU A N 1
ATOM 4070 C CA . GLU A 1 509 ? 31.786 -18.913 3.961 1.00 86.75 509 GLU A CA 1
ATOM 4071 C C . GLU A 1 509 ? 31.072 -17.883 4.838 1.00 86.75 509 GLU A C 1
ATOM 4073 O O . GLU A 1 509 ? 29.960 -18.130 5.310 1.00 86.75 509 GLU A O 1
ATOM 4078 N N . TRP A 1 510 ? 31.694 -16.722 5.066 1.00 81.06 510 TRP A N 1
ATOM 4079 C CA . TRP A 1 510 ? 31.044 -15.616 5.760 1.00 81.06 510 TRP A CA 1
ATOM 4080 C C . TRP A 1 510 ? 29.898 -15.053 4.918 1.00 81.06 510 TRP A C 1
ATOM 4082 O O . TRP A 1 510 ? 28.816 -14.842 5.455 1.00 81.06 510 TRP A O 1
ATOM 4092 N N . ILE A 1 511 ? 30.093 -14.874 3.607 1.00 76.75 511 ILE A N 1
ATOM 4093 C CA . ILE A 1 511 ? 29.066 -14.384 2.677 1.00 76.75 511 I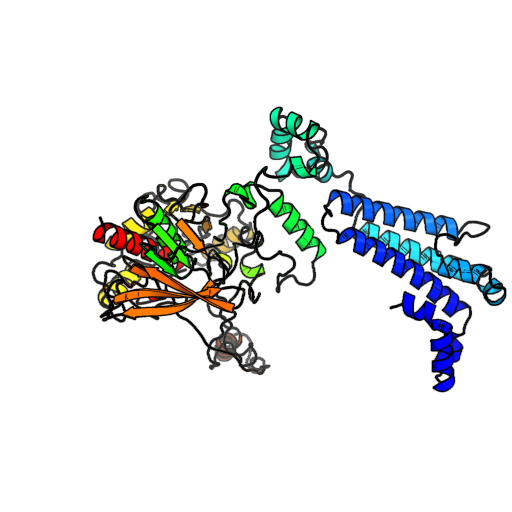LE A CA 1
ATOM 4094 C C . ILE A 1 511 ? 27.901 -15.379 2.582 1.00 76.75 511 ILE A C 1
ATOM 4096 O O . ILE A 1 511 ? 26.755 -14.957 2.717 1.00 76.75 511 ILE A O 1
ATOM 4100 N N . ASP A 1 512 ? 28.161 -16.683 2.430 1.00 83.81 512 ASP A N 1
ATOM 4101 C CA . ASP A 1 512 ? 27.119 -17.726 2.440 1.00 83.81 512 ASP A CA 1
ATOM 4102 C C . ASP A 1 512 ? 26.373 -17.759 3.784 1.00 83.81 512 ASP A C 1
ATOM 4104 O O . ASP A 1 512 ? 25.140 -17.768 3.812 1.00 83.81 512 ASP A O 1
ATOM 4108 N N . CYS A 1 513 ? 27.093 -17.677 4.911 1.00 78.88 513 CYS A N 1
ATOM 4109 C CA . CYS A 1 513 ? 26.465 -17.587 6.228 1.00 78.88 513 CYS A CA 1
ATOM 4110 C C . CYS A 1 513 ? 25.579 -16.344 6.332 1.00 78.88 513 CYS A C 1
ATOM 4112 O O . CYS A 1 513 ? 24.416 -16.454 6.704 1.00 78.88 513 CYS A O 1
ATOM 4114 N N . MET A 1 514 ? 26.086 -15.167 5.967 1.00 77.38 514 MET A N 1
ATOM 4115 C CA . MET A 1 514 ? 25.331 -13.917 6.031 1.00 77.38 514 MET A CA 1
ATOM 4116 C C . MET A 1 514 ? 24.116 -13.929 5.104 1.00 77.38 514 MET A C 1
ATOM 4118 O O . MET A 1 514 ? 23.053 -13.474 5.519 1.00 77.38 514 MET A O 1
ATOM 4122 N N . ALA A 1 515 ? 24.227 -14.508 3.906 1.00 80.31 515 ALA A N 1
ATOM 4123 C CA . ALA A 1 515 ? 23.104 -14.686 2.992 1.00 80.31 515 ALA A CA 1
ATOM 4124 C C . ALA A 1 515 ? 22.024 -15.605 3.582 1.00 80.31 515 ALA A C 1
ATOM 4126 O O . ALA A 1 515 ? 20.840 -15.350 3.420 1.00 80.31 515 ALA A O 1
ATOM 4127 N N . ARG A 1 516 ? 22.391 -16.652 4.321 1.00 81.56 516 ARG A N 1
ATOM 4128 C CA . ARG A 1 516 ? 21.420 -17.535 4.990 1.00 81.56 516 ARG A CA 1
ATOM 4129 C C . ARG A 1 516 ? 20.835 -16.908 6.251 1.00 81.56 516 ARG A C 1
ATOM 4131 O O . ARG A 1 516 ? 19.661 -17.087 6.558 1.00 81.56 516 ARG A O 1
ATOM 4138 N N . VAL A 1 517 ? 21.640 -16.167 7.004 1.00 76.62 517 VAL A N 1
ATOM 4139 C CA . VAL A 1 517 ? 21.218 -15.583 8.281 1.00 76.62 517 VAL A CA 1
ATOM 4140 C C . VAL A 1 517 ? 20.366 -14.341 8.100 1.00 76.62 517 VAL A C 1
ATOM 4142 O O . VAL A 1 517 ? 19.338 -14.250 8.757 1.00 76.62 517 VAL A O 1
ATOM 4145 N N . ASN A 1 518 ? 20.776 -13.433 7.217 1.00 72.94 518 ASN A N 1
ATOM 4146 C CA . ASN A 1 518 ? 20.234 -12.080 7.082 1.00 72.94 518 ASN A CA 1
ATOM 4147 C C . ASN A 1 518 ? 19.623 -11.846 5.688 1.00 72.94 518 ASN A C 1
ATOM 4149 O O . ASN A 1 518 ? 19.712 -10.760 5.120 1.00 72.94 518 ASN A O 1
ATOM 4153 N N . THR A 1 519 ? 19.051 -12.893 5.091 1.00 77.69 519 THR A N 1
ATOM 4154 C CA . THR A 1 519 ? 18.154 -12.716 3.944 1.00 77.69 519 THR A CA 1
ATOM 4155 C C . THR A 1 519 ? 16.744 -12.434 4.435 1.00 77.69 519 THR A C 1
ATOM 4157 O O . THR A 1 519 ? 16.326 -12.933 5.477 1.00 77.69 519 THR A O 1
ATOM 4160 N N . ASP A 1 520 ? 16.014 -11.643 3.662 1.00 67.81 520 ASP A N 1
ATOM 4161 C CA . ASP A 1 520 ? 14.606 -11.321 3.860 1.00 67.81 520 ASP A CA 1
ATOM 4162 C C . ASP A 1 520 ? 13.929 -11.443 2.484 1.00 67.81 520 ASP A C 1
ATOM 4164 O O . ASP A 1 520 ? 14.504 -11.007 1.475 1.00 67.81 520 ASP A O 1
ATOM 4168 N N . PRO A 1 521 ? 12.747 -12.068 2.364 1.00 75.00 521 PRO A N 1
ATOM 4169 C CA . PRO A 1 521 ? 12.015 -12.097 1.113 1.00 75.00 521 PRO A CA 1
ATOM 4170 C C . PRO A 1 521 ? 11.780 -10.696 0.545 1.00 75.00 521 PRO A C 1
ATOM 4172 O O . PRO A 1 521 ? 11.201 -9.819 1.179 1.00 75.00 521 PRO A O 1
ATOM 4175 N N . GLN A 1 522 ? 12.042 -10.546 -0.754 1.00 77.62 522 GLN A N 1
ATOM 4176 C CA . GLN A 1 522 ? 11.688 -9.350 -1.533 1.00 77.62 522 GLN A CA 1
ATOM 4177 C C . GLN A 1 522 ? 10.169 -9.143 -1.696 1.00 77.62 522 GLN A C 1
ATOM 4179 O O . GLN A 1 522 ? 9.739 -8.268 -2.436 1.00 77.62 522 GLN A O 1
ATOM 4184 N N . ASN A 1 523 ? 9.319 -9.931 -1.018 1.00 83.00 523 ASN A N 1
ATOM 4185 C CA . ASN A 1 523 ? 7.873 -9.691 -0.961 1.00 83.00 523 ASN A CA 1
ATOM 4186 C C . ASN A 1 523 ? 7.138 -9.752 -2.337 1.00 83.00 523 ASN A C 1
ATOM 4188 O O . ASN A 1 523 ? 6.046 -9.194 -2.488 1.00 83.00 523 ASN A O 1
ATOM 4192 N N . HIS A 1 524 ? 7.688 -10.498 -3.313 1.00 89.56 524 HIS A N 1
ATOM 4193 C CA . HIS A 1 524 ? 7.191 -10.687 -4.695 1.00 89.56 524 HIS A CA 1
ATOM 4194 C C . HIS A 1 524 ? 6.620 -12.099 -4.997 1.00 89.56 524 HIS A C 1
ATOM 4196 O O . HIS A 1 524 ? 7.055 -12.783 -5.919 1.00 89.56 524 HIS A O 1
ATOM 4202 N N . GLN A 1 525 ? 5.660 -12.580 -4.204 1.00 87.81 525 GLN A N 1
ATOM 4203 C CA . GLN A 1 525 ? 5.097 -13.937 -4.336 1.00 87.81 525 GLN A CA 1
ATOM 4204 C C . GLN A 1 525 ? 4.065 -14.023 -5.457 1.00 87.81 525 GLN A C 1
ATOM 4206 O O . GLN A 1 525 ? 3.195 -13.158 -5.554 1.00 87.81 525 GLN A O 1
ATOM 4211 N N . LEU A 1 526 ? 4.119 -15.098 -6.244 1.00 89.19 526 LEU A N 1
ATOM 4212 C CA . LEU A 1 526 ? 3.292 -15.291 -7.436 1.00 89.19 526 LEU A CA 1
ATOM 4213 C C . LEU A 1 526 ? 3.181 -16.771 -7.838 1.00 89.19 526 LEU A C 1
ATOM 4215 O O . LEU A 1 526 ? 3.758 -17.643 -7.189 1.00 89.19 526 LEU A O 1
ATOM 4219 N N . GLY A 1 527 ? 2.417 -17.051 -8.895 1.00 87.38 527 GLY A N 1
ATOM 4220 C CA . GLY A 1 527 ? 2.398 -18.345 -9.595 1.00 87.38 527 GLY A CA 1
ATOM 4221 C C . GLY A 1 527 ? 1.645 -19.498 -8.936 1.00 87.38 527 GLY A C 1
ATOM 4222 O O . GLY A 1 527 ? 1.588 -20.597 -9.484 1.00 87.38 527 GLY A O 1
ATOM 4223 N N . THR A 1 528 ? 0.995 -19.279 -7.793 1.00 87.75 528 THR A N 1
ATOM 4224 C CA . THR A 1 528 ? 0.246 -20.335 -7.087 1.00 87.75 528 THR A CA 1
ATOM 4225 C C . THR A 1 528 ? -1.054 -20.765 -7.787 1.00 87.75 528 THR A C 1
ATOM 4227 O O . THR A 1 528 ? -1.632 -21.795 -7.431 1.00 87.75 528 THR A O 1
ATOM 4230 N N . ALA A 1 529 ? -1.506 -20.014 -8.796 1.00 89.69 529 ALA A N 1
ATOM 4231 C CA . ALA A 1 529 ? -2.659 -20.301 -9.648 1.00 89.69 529 ALA A CA 1
ATOM 4232 C C . ALA A 1 529 ? -2.387 -19.917 -11.119 1.00 89.69 529 ALA A C 1
ATOM 4234 O O . ALA A 1 529 ? -3.227 -19.306 -11.781 1.00 89.69 529 ALA A O 1
ATOM 4235 N N . ALA A 1 530 ? -1.203 -20.284 -11.612 1.00 91.81 530 ALA A N 1
ATOM 4236 C CA . ALA A 1 530 ? -0.654 -19.817 -12.879 1.00 91.81 530 ALA A CA 1
ATOM 4237 C C . ALA A 1 530 ? -1.487 -20.154 -14.135 1.00 91.81 530 ALA A C 1
ATOM 4239 O O . ALA A 1 530 ? -2.156 -21.196 -14.219 1.00 91.81 530 ALA A O 1
ATOM 4240 N N . ILE A 1 531 ? -1.381 -19.278 -15.140 1.00 94.81 531 ILE A N 1
ATOM 4241 C CA . ILE A 1 531 ? -1.858 -19.507 -16.512 1.00 94.81 531 ILE A CA 1
ATOM 4242 C C . ILE A 1 531 ? -1.190 -20.755 -17.091 1.00 94.81 531 ILE A C 1
ATOM 4244 O O . ILE A 1 531 ? -0.041 -21.073 -16.793 1.00 94.81 531 ILE A O 1
ATOM 4248 N N . GLY A 1 532 ? -1.934 -21.513 -17.892 1.00 88.75 532 GLY A N 1
ATOM 4249 C CA . GLY A 1 532 ? -1.433 -22.733 -18.524 1.00 88.75 532 GLY A CA 1
ATOM 4250 C C . GLY A 1 532 ? -1.434 -23.936 -17.578 1.00 88.75 532 GLY A C 1
ATOM 4251 O O . GLY A 1 532 ? -1.587 -25.067 -18.038 1.00 88.75 532 GLY A O 1
ATOM 4252 N N . THR A 1 533 ? -1.435 -23.726 -16.258 1.00 90.62 533 THR A N 1
ATOM 4253 C CA . THR A 1 533 ? -1.545 -24.778 -15.232 1.00 90.62 533 THR A CA 1
ATOM 4254 C C . THR A 1 533 ? -2.922 -24.797 -14.577 1.00 90.62 533 THR A C 1
ATOM 4256 O O . THR A 1 533 ? -3.687 -25.732 -14.833 1.00 90.62 533 THR A O 1
ATOM 4259 N N . VAL A 1 534 ? -3.266 -23.776 -13.789 1.00 90.38 534 VAL A N 1
ATOM 4260 C CA . VAL A 1 534 ? -4.523 -23.686 -13.020 1.00 90.38 534 VAL A CA 1
ATOM 4261 C C . VAL A 1 534 ? -5.603 -22.930 -13.785 1.00 90.38 534 VAL A C 1
ATOM 4263 O O . VAL A 1 534 ? -6.770 -23.338 -13.772 1.00 90.38 534 VAL A O 1
ATOM 4266 N N . THR A 1 535 ? -5.218 -21.861 -14.478 1.00 94.31 535 THR A N 1
ATOM 4267 C CA . THR A 1 535 ? -6.111 -21.073 -15.330 1.00 94.31 535 THR A CA 1
ATOM 4268 C C . THR A 1 535 ? -5.807 -21.295 -16.811 1.00 94.31 535 THR A C 1
ATOM 4270 O O . THR A 1 535 ? -4.756 -21.827 -17.183 1.00 94.31 535 THR A O 1
ATOM 4273 N N . ASP A 1 536 ? -6.761 -20.970 -17.678 1.00 95.81 536 ASP A N 1
ATOM 4274 C CA . ASP A 1 536 ? -6.503 -20.842 -19.112 1.00 95.81 536 ASP A CA 1
ATOM 4275 C C . ASP A 1 536 ? -5.933 -19.458 -19.472 1.00 95.81 536 ASP A C 1
ATOM 4277 O O . ASP A 1 536 ? -5.737 -18.605 -18.608 1.00 95.81 536 ASP A O 1
ATOM 4281 N N . THR A 1 537 ? -5.661 -19.222 -20.758 1.00 96.69 537 THR A N 1
ATOM 4282 C CA . THR A 1 537 ? -5.070 -17.967 -21.262 1.00 96.69 537 THR A CA 1
ATOM 4283 C C . THR A 1 537 ? -5.975 -16.744 -21.094 1.00 96.69 537 THR A C 1
ATOM 4285 O O . THR A 1 537 ? -5.509 -15.614 -21.233 1.00 96.69 537 THR A O 1
ATOM 4288 N N . GLN A 1 538 ? -7.246 -16.950 -20.739 1.00 96.00 538 GLN A N 1
ATOM 4289 C CA . GLN A 1 538 ? -8.193 -15.899 -20.374 1.00 96.00 538 GLN A CA 1
ATOM 4290 C C . GLN A 1 538 ? -8.409 -15.816 -18.855 1.00 96.00 538 GLN A C 1
ATOM 4292 O O . GLN A 1 538 ? -9.394 -15.231 -18.403 1.00 96.00 538 GLN A O 1
ATOM 4297 N N . LEU A 1 539 ? -7.503 -16.384 -18.053 1.00 96.69 539 LEU A N 1
ATOM 4298 C CA . LEU A 1 539 ? -7.530 -16.365 -16.587 1.00 96.69 539 LEU A CA 1
ATOM 4299 C C . LEU A 1 539 ? -8.692 -17.149 -15.958 1.00 96.69 539 LEU A C 1
ATOM 4301 O O . LEU A 1 539 ? -8.917 -17.045 -14.751 1.00 96.69 539 LEU A O 1
ATOM 4305 N N . ARG A 1 540 ? -9.431 -17.956 -16.731 1.00 95.94 540 ARG A N 1
ATOM 4306 C CA . ARG A 1 540 ? -10.545 -18.765 -16.212 1.00 95.94 540 ARG A CA 1
ATOM 4307 C C . ARG A 1 540 ? -10.004 -20.005 -15.527 1.00 95.94 540 ARG A C 1
ATOM 4309 O O . ARG A 1 540 ? -9.158 -20.705 -16.080 1.00 95.94 540 ARG A O 1
ATOM 4316 N N . VAL A 1 541 ? -10.505 -20.309 -14.332 1.00 93.62 541 VAL A N 1
ATOM 4317 C CA . VAL A 1 541 ? -10.119 -21.521 -13.602 1.00 93.62 541 VAL A CA 1
ATOM 4318 C C . VAL A 1 541 ? -10.566 -22.743 -14.393 1.00 93.62 541 VAL A C 1
ATOM 4320 O O . VAL A 1 541 ? -11.746 -22.916 -14.704 1.00 93.62 541 VAL A O 1
ATOM 4323 N N . LYS A 1 542 ? -9.620 -23.626 -14.717 1.00 90.38 542 LYS A N 1
ATOM 4324 C CA . LYS A 1 542 ? -9.919 -24.808 -15.526 1.00 90.38 542 LYS A CA 1
ATOM 4325 C C . LYS A 1 542 ? -10.986 -25.664 -14.852 1.00 90.38 542 LYS A C 1
ATOM 4327 O O . LYS A 1 542 ? -10.944 -25.920 -13.650 1.00 90.38 542 LYS A O 1
ATOM 4332 N N . ASN A 1 543 ? -11.934 -26.143 -15.653 1.00 91.38 543 ASN A N 1
ATOM 4333 C CA . ASN A 1 543 ? -13.065 -26.966 -15.213 1.00 91.38 543 ASN A CA 1
ATOM 4334 C C . ASN A 1 543 ? -14.040 -26.280 -14.234 1.00 91.38 543 ASN A C 1
ATOM 4336 O O . ASN A 1 543 ? -14.942 -26.952 -13.731 1.00 91.38 543 ASN A O 1
ATOM 4340 N N . VAL A 1 544 ? -13.916 -24.969 -13.993 1.00 89.12 544 VAL A N 1
ATOM 4341 C CA . VAL A 1 544 ? -14.875 -24.178 -13.214 1.00 89.12 544 VAL A CA 1
ATOM 4342 C C . VAL A 1 544 ? -15.354 -23.002 -14.058 1.00 89.12 544 VAL A C 1
ATOM 4344 O O . VAL A 1 544 ? -14.588 -22.129 -14.444 1.00 89.12 544 VAL A O 1
ATOM 4347 N N . LYS A 1 545 ? -16.648 -22.978 -14.357 1.00 87.31 545 LYS A N 1
ATOM 4348 C CA . LYS A 1 545 ? -17.288 -21.874 -15.065 1.00 87.31 545 LYS A CA 1
ATOM 4349 C C . LYS A 1 545 ? -17.422 -20.669 -14.148 1.00 87.31 545 LYS A C 1
ATOM 4351 O O . LYS A 1 545 ? -17.708 -20.824 -12.957 1.00 87.31 545 LYS A O 1
ATOM 4356 N N . ASP A 1 546 ? -17.288 -19.498 -14.756 1.00 89.75 546 ASP A N 1
ATOM 4357 C CA . ASP A 1 546 ? -17.561 -18.208 -14.136 1.00 89.75 546 ASP A CA 1
ATOM 4358 C C . ASP A 1 546 ? -16.676 -17.910 -12.906 1.00 89.75 546 ASP A C 1
ATOM 4360 O O . ASP A 1 546 ? -17.112 -17.299 -11.933 1.00 89.75 546 ASP A O 1
ATOM 4364 N N . LEU A 1 547 ? -15.424 -18.377 -12.937 1.00 91.75 547 LEU A N 1
ATOM 4365 C CA . LEU A 1 547 ? -14.406 -18.103 -11.924 1.00 91.75 547 LEU A CA 1
ATOM 4366 C C . LEU A 1 547 ? -13.083 -17.751 -12.606 1.00 91.75 547 LEU A C 1
ATOM 4368 O O . LEU A 1 547 ? -12.585 -18.547 -13.408 1.00 91.75 547 LEU A O 1
ATOM 4372 N N . ARG A 1 548 ? -12.490 -16.608 -12.249 1.00 95.88 548 ARG A N 1
ATOM 4373 C CA . ARG A 1 548 ? -11.156 -16.195 -12.717 1.00 95.88 548 ARG A CA 1
ATOM 4374 C C . ARG A 1 548 ? -10.181 -15.945 -11.571 1.00 95.88 548 ARG A C 1
ATOM 4376 O O . ARG A 1 548 ? -10.582 -15.758 -10.423 1.00 95.88 548 ARG A O 1
ATOM 4383 N N . VAL A 1 549 ? -8.893 -15.934 -11.898 1.00 93.00 549 VAL A N 1
ATOM 4384 C CA . VAL A 1 549 ? -7.817 -15.501 -10.997 1.00 93.00 549 VAL A CA 1
ATOM 4385 C C . VAL A 1 549 ? -6.962 -14.483 -11.736 1.00 93.00 549 VAL A C 1
ATOM 4387 O O . VAL A 1 549 ? -6.420 -14.803 -12.785 1.00 93.00 549 VAL A O 1
ATOM 4390 N N . ALA A 1 550 ? -6.880 -13.264 -11.209 1.00 94.19 550 ALA A N 1
ATOM 4391 C CA . ALA A 1 550 ? -6.313 -12.111 -11.912 1.00 94.19 550 ALA A CA 1
ATOM 4392 C C . ALA A 1 550 ? -5.291 -11.332 -11.070 1.00 94.19 550 ALA A C 1
ATOM 4394 O O . ALA A 1 550 ? -5.049 -10.160 -11.326 1.00 94.19 550 ALA A O 1
ATOM 4395 N N . ASP A 1 551 ? -4.723 -11.954 -10.037 1.00 92.25 551 ASP A N 1
ATOM 4396 C CA . ASP A 1 551 ? -3.658 -11.374 -9.219 1.00 92.25 551 ASP A CA 1
ATOM 4397 C C . ASP A 1 551 ? -2.294 -12.006 -9.559 1.00 92.25 551 ASP A C 1
ATOM 4399 O O . ASP A 1 551 ? -2.166 -12.785 -10.510 1.00 92.25 551 ASP A O 1
ATOM 4403 N N . ALA A 1 552 ? -1.274 -11.706 -8.750 1.00 92.81 552 ALA A N 1
ATOM 4404 C CA . ALA A 1 552 ? 0.067 -12.267 -8.899 1.00 92.81 552 ALA A CA 1
ATOM 4405 C C . ALA A 1 552 ? 0.079 -13.806 -8.967 1.00 92.81 552 ALA A C 1
ATOM 4407 O O . ALA A 1 552 ? 0.944 -14.389 -9.612 1.00 92.81 552 ALA A O 1
ATOM 4408 N N . SER A 1 553 ? -0.890 -14.501 -8.359 1.00 91.56 553 SER A N 1
ATOM 4409 C CA . SER A 1 553 ? -0.930 -15.965 -8.417 1.00 91.56 553 SER A CA 1
ATOM 4410 C C . SER A 1 553 ? -1.112 -16.511 -9.837 1.00 91.56 553 SER A C 1
ATOM 4412 O O . SER A 1 553 ? -0.698 -17.638 -10.092 1.00 91.56 553 SER A O 1
ATOM 4414 N N . SER A 1 554 ? -1.663 -15.721 -10.764 1.00 93.94 554 SER A N 1
ATOM 4415 C CA . SER A 1 554 ? -1.861 -16.115 -12.166 1.00 93.94 554 SER A CA 1
ATOM 4416 C C . SER A 1 554 ? -0.599 -16.039 -13.036 1.00 93.94 554 SER A C 1
ATOM 4418 O O . SER A 1 554 ? -0.560 -16.659 -14.099 1.00 93.94 554 SER A O 1
ATOM 4420 N N . MET A 1 555 ? 0.446 -15.341 -12.585 1.00 94.75 555 MET A N 1
ATOM 4421 C CA . MET A 1 555 ? 1.704 -15.177 -13.321 1.00 94.75 555 MET A CA 1
ATOM 4422 C C . MET A 1 555 ? 2.497 -16.500 -13.337 1.00 94.75 555 MET A C 1
ATOM 4424 O O . MET A 1 555 ? 2.833 -16.980 -12.257 1.00 94.75 555 MET A O 1
ATOM 4428 N N . PRO A 1 556 ? 2.821 -17.105 -14.500 1.00 91.50 556 PRO A N 1
ATOM 4429 C CA . PRO A 1 556 ? 3.540 -18.384 -14.561 1.00 91.50 556 PRO A CA 1
ATOM 4430 C C . PRO A 1 556 ? 4.919 -18.380 -13.898 1.00 91.50 556 PRO A C 1
ATOM 4432 O O . PRO A 1 556 ? 5.264 -19.321 -13.183 1.00 91.50 556 PRO A O 1
ATOM 4435 N N . THR A 1 557 ? 5.694 -17.320 -14.118 1.00 90.06 557 THR A N 1
ATOM 4436 C CA . THR A 1 557 ? 7.039 -17.132 -13.562 1.00 90.06 557 THR A CA 1
ATOM 4437 C C . THR A 1 557 ? 7.232 -15.682 -13.124 1.00 90.06 557 THR A C 1
ATOM 4439 O O . THR A 1 557 ? 6.470 -14.790 -13.512 1.00 90.06 557 THR A O 1
ATOM 4442 N N . LEU A 1 558 ? 8.233 -15.445 -12.272 1.00 88.56 558 LEU A N 1
ATOM 4443 C CA . LEU A 1 558 ? 8.589 -14.101 -11.823 1.00 88.56 558 LEU A CA 1
ATOM 4444 C C . LEU A 1 558 ? 9.185 -13.313 -12.986 1.00 88.56 558 LEU A C 1
ATOM 4446 O O . LEU A 1 558 ? 10.040 -13.827 -13.698 1.00 88.56 558 LEU A O 1
ATOM 4450 N N . THR A 1 559 ? 8.736 -12.072 -13.148 1.00 91.62 559 THR A N 1
ATOM 4451 C CA . THR A 1 559 ? 9.359 -11.130 -14.073 1.00 91.62 559 THR A CA 1
ATOM 4452 C C . THR A 1 559 ? 10.603 -10.518 -13.452 1.00 91.62 559 THR A C 1
ATOM 4454 O O . THR A 1 559 ? 10.655 -10.292 -12.241 1.00 91.62 559 THR A O 1
ATOM 4457 N N . THR A 1 560 ? 11.567 -10.169 -14.288 1.00 89.19 560 THR A N 1
ATOM 4458 C CA . THR A 1 560 ? 12.671 -9.285 -13.941 1.00 89.19 560 THR A CA 1
ATOM 4459 C C . THR A 1 560 ? 12.109 -7.981 -13.360 1.00 89.19 560 THR A C 1
ATOM 4461 O O . THR A 1 560 ? 11.154 -7.412 -13.886 1.00 89.19 560 THR A O 1
ATOM 4464 N N . GLY A 1 561 ? 12.654 -7.534 -12.227 1.00 85.44 561 GLY A N 1
ATOM 4465 C CA . GLY A 1 561 ? 12.193 -6.321 -11.550 1.00 85.44 561 GLY A CA 1
ATOM 4466 C C . GLY A 1 561 ? 11.025 -6.500 -10.572 1.00 85.44 561 GLY A C 1
ATOM 4467 O O . GLY A 1 561 ? 10.692 -7.596 -10.117 1.00 85.44 561 GLY A O 1
ATOM 4468 N N . ASN A 1 562 ? 10.417 -5.377 -10.185 1.00 91.31 562 ASN A N 1
ATOM 4469 C CA . ASN A 1 562 ? 9.301 -5.352 -9.243 1.00 91.31 562 ASN A CA 1
ATOM 4470 C C . ASN A 1 562 ? 8.000 -5.705 -9.987 1.00 91.31 562 ASN A C 1
ATOM 4472 O O . ASN A 1 562 ? 7.651 -5.026 -10.945 1.00 91.31 562 ASN A O 1
ATOM 4476 N N . PRO A 1 563 ? 7.208 -6.697 -9.542 1.00 93.38 563 PRO A N 1
ATOM 4477 C CA . PRO A 1 563 ? 6.117 -7.263 -10.340 1.00 93.38 563 PRO A CA 1
ATOM 4478 C C . PRO A 1 563 ? 4.858 -6.389 -10.374 1.00 93.38 563 PRO A C 1
ATOM 4480 O O . PRO A 1 563 ? 3.857 -6.781 -10.965 1.00 93.38 563 PRO A O 1
ATOM 4483 N N . GLN A 1 564 ? 4.853 -5.234 -9.705 1.00 92.19 564 GLN A N 1
ATOM 4484 C CA . GLN A 1 564 ? 3.642 -4.449 -9.484 1.00 92.19 564 GLN A CA 1
ATOM 4485 C C . GLN A 1 564 ? 3.018 -3.965 -10.798 1.00 92.19 564 GLN A C 1
ATOM 4487 O O . GLN A 1 564 ? 1.813 -4.137 -10.971 1.00 92.19 564 GLN A O 1
ATOM 4492 N N . ALA A 1 565 ? 3.812 -3.447 -11.744 1.00 94.00 565 ALA A N 1
ATOM 4493 C CA . ALA A 1 565 ? 3.282 -3.056 -13.050 1.00 94.00 565 ALA A CA 1
ATOM 4494 C C . ALA A 1 565 ? 2.721 -4.273 -13.801 1.00 94.00 565 ALA A C 1
ATOM 4496 O O . ALA A 1 565 ? 1.662 -4.192 -14.418 1.00 94.00 565 ALA A O 1
ATOM 4497 N N . THR A 1 566 ? 3.393 -5.424 -13.714 1.00 95.81 566 THR A N 1
ATOM 4498 C CA . THR A 1 566 ? 2.939 -6.666 -14.352 1.00 95.81 566 THR A CA 1
ATOM 4499 C C . THR A 1 566 ? 1.623 -7.171 -13.751 1.00 95.81 566 THR A C 1
ATOM 4501 O O . THR A 1 566 ? 0.733 -7.590 -14.485 1.00 95.81 566 THR A O 1
ATOM 4504 N N . ILE A 1 567 ? 1.451 -7.078 -12.429 1.00 95.25 567 ILE A N 1
ATOM 4505 C CA . ILE A 1 567 ? 0.194 -7.414 -11.742 1.00 95.25 567 ILE A CA 1
ATOM 4506 C C . ILE A 1 567 ? -0.940 -6.492 -12.209 1.00 95.25 567 ILE A C 1
ATOM 4508 O O . ILE A 1 567 ? -2.063 -6.953 -12.412 1.00 95.25 567 ILE A O 1
ATOM 4512 N N . MET A 1 568 ? -0.657 -5.201 -12.401 1.00 94.44 568 MET A N 1
ATOM 4513 C CA . MET A 1 568 ? -1.633 -4.247 -12.936 1.00 94.44 568 MET A CA 1
ATOM 4514 C C . MET A 1 568 ? -2.019 -4.594 -14.375 1.00 94.44 568 MET A C 1
ATOM 4516 O O . MET A 1 568 ? -3.203 -4.657 -14.687 1.00 94.44 568 MET A O 1
ATOM 4520 N N . MET A 1 569 ? -1.039 -4.926 -15.219 1.00 95.88 569 MET A N 1
ATOM 4521 C CA . MET A 1 569 ? -1.267 -5.376 -16.593 1.00 95.88 569 MET A CA 1
ATOM 4522 C C . MET A 1 569 ? -2.155 -6.628 -16.648 1.00 95.88 569 MET A C 1
ATOM 4524 O O . MET A 1 569 ? -3.124 -6.667 -17.407 1.00 95.88 569 MET A O 1
ATOM 4528 N N . VAL A 1 570 ? -1.895 -7.627 -15.796 1.00 96.75 570 VAL A N 1
ATOM 4529 C CA . VAL A 1 570 ? -2.748 -8.824 -15.666 1.00 96.75 570 VAL A CA 1
ATOM 4530 C C . VAL A 1 570 ? -4.188 -8.437 -15.309 1.00 96.75 570 VAL A C 1
ATOM 4532 O O . VAL A 1 570 ? -5.136 -8.999 -15.863 1.00 96.75 570 VAL A O 1
ATOM 4535 N N . ALA A 1 571 ? -4.365 -7.467 -14.411 1.00 95.56 571 ALA A N 1
ATOM 4536 C CA . ALA A 1 571 ? -5.676 -6.996 -13.984 1.00 95.56 571 ALA A CA 1
ATOM 4537 C C . ALA A 1 571 ? -6.431 -6.242 -15.093 1.00 95.56 571 ALA A C 1
ATOM 4539 O O . ALA A 1 571 ? -7.625 -6.483 -15.283 1.00 95.56 571 ALA A O 1
ATOM 4540 N N . GLU A 1 572 ? -5.747 -5.396 -15.869 1.00 96.06 572 GLU A N 1
ATOM 4541 C CA . GLU A 1 572 ? -6.328 -4.743 -17.051 1.00 96.06 572 GLU A CA 1
ATOM 4542 C C . GLU A 1 572 ? -6.786 -5.777 -18.084 1.00 96.06 572 GLU A C 1
ATOM 4544 O O . GLU A 1 572 ? -7.916 -5.712 -18.574 1.00 96.06 572 GLU A O 1
ATOM 4549 N N . ARG A 1 573 ? -5.959 -6.799 -18.350 1.00 96.50 573 ARG A N 1
ATOM 4550 C CA . ARG A 1 573 ? -6.330 -7.914 -19.236 1.00 96.50 573 ARG A CA 1
ATOM 4551 C C . ARG A 1 573 ? -7.546 -8.669 -18.721 1.00 96.50 573 ARG A C 1
ATOM 4553 O O . ARG A 1 573 ? -8.451 -8.973 -19.495 1.00 96.50 573 ARG A O 1
ATOM 4560 N N . ALA A 1 574 ? -7.604 -8.949 -17.420 1.00 96.44 574 ALA A N 1
ATOM 4561 C CA . ALA A 1 574 ? -8.748 -9.621 -16.815 1.00 96.44 574 ALA A CA 1
ATOM 4562 C C . ALA A 1 574 ? -10.041 -8.823 -17.004 1.00 96.44 574 ALA A C 1
ATOM 4564 O O . ALA A 1 574 ? -11.052 -9.385 -17.428 1.00 96.44 574 ALA A O 1
ATOM 4565 N N . ALA A 1 575 ? -10.004 -7.516 -16.731 1.00 95.94 575 ALA A N 1
ATOM 4566 C CA . ALA A 1 575 ? -11.148 -6.644 -16.940 1.00 95.94 575 ALA A CA 1
ATOM 4567 C C . ALA A 1 575 ? -11.566 -6.619 -18.417 1.00 95.94 575 ALA A C 1
ATOM 4569 O O . ALA A 1 575 ? -12.750 -6.785 -18.705 1.00 95.94 575 ALA A O 1
ATOM 4570 N N . ALA A 1 576 ? -10.615 -6.491 -19.347 1.00 96.19 576 ALA A N 1
ATOM 4571 C CA . ALA A 1 576 ? -10.884 -6.508 -20.783 1.00 96.19 576 ALA A CA 1
ATOM 4572 C C . ALA A 1 576 ? -11.543 -7.820 -21.240 1.00 96.19 576 ALA A C 1
ATOM 4574 O O . ALA A 1 576 ? -12.589 -7.777 -21.881 1.00 96.19 576 ALA A O 1
ATOM 4575 N N . TYR A 1 577 ? -11.020 -8.980 -20.830 1.00 95.62 577 TYR A N 1
ATOM 4576 C CA . TYR A 1 577 ? -11.611 -10.277 -21.177 1.00 95.62 577 TYR A CA 1
ATOM 4577 C C . TYR A 1 577 ? -13.012 -10.484 -20.600 1.00 95.62 577 TYR A C 1
ATOM 4579 O O . TYR A 1 577 ? -13.839 -11.166 -21.206 1.00 95.62 577 TYR A O 1
ATOM 4587 N N . ILE A 1 578 ? -13.282 -9.956 -19.404 1.00 93.94 578 ILE A N 1
ATOM 4588 C CA . ILE A 1 578 ? -14.619 -10.024 -18.807 1.00 93.94 578 ILE A CA 1
ATOM 4589 C C . ILE A 1 578 ? -15.575 -9.116 -19.586 1.00 93.94 578 ILE A C 1
ATOM 4591 O O . ILE A 1 578 ? -16.690 -9.537 -19.889 1.00 93.94 578 ILE A O 1
ATOM 4595 N N . LYS A 1 579 ? -15.150 -7.897 -19.935 1.00 93.00 579 LYS A N 1
ATOM 4596 C CA . LYS A 1 579 ? -15.951 -6.970 -20.744 1.00 93.00 579 LYS A CA 1
ATOM 4597 C C . LYS A 1 579 ? -16.275 -7.584 -22.106 1.00 93.00 579 LYS A C 1
ATOM 4599 O O . LYS A 1 579 ? -17.449 -7.743 -22.403 1.00 93.00 579 LYS A O 1
ATOM 4604 N N . GLU A 1 580 ? -15.267 -8.046 -22.844 1.00 93.06 580 GLU A N 1
ATOM 4605 C CA . GLU A 1 580 ? -15.421 -8.672 -24.166 1.00 93.06 580 GLU A CA 1
ATOM 4606 C C . GLU A 1 580 ? -16.358 -9.889 -24.153 1.00 93.06 580 GLU A C 1
ATOM 4608 O O . GLU A 1 580 ? -17.105 -10.109 -25.097 1.00 93.06 580 GLU A O 1
ATOM 4613 N N . TYR A 1 581 ? -16.341 -10.693 -23.087 1.00 90.38 581 TYR A N 1
ATOM 4614 C CA . TYR A 1 581 ? -17.191 -11.882 -23.004 1.00 90.38 581 TYR A CA 1
ATOM 4615 C C . TYR A 1 581 ? -18.670 -11.561 -22.708 1.00 90.38 581 TYR A C 1
ATOM 4617 O O . TYR A 1 581 ? -19.553 -12.338 -23.075 1.00 90.38 581 TYR A O 1
ATOM 4625 N N . TRP A 1 582 ? -18.946 -10.472 -21.980 1.00 86.38 582 TRP A N 1
ATOM 4626 C CA . TRP A 1 582 ? -20.286 -10.139 -21.466 1.00 86.38 582 TRP A CA 1
ATOM 4627 C C . TRP A 1 582 ? -20.947 -8.929 -22.146 1.00 86.38 582 TRP A C 1
ATOM 4629 O O . TRP A 1 582 ? -22.106 -8.617 -21.838 1.00 86.38 582 TRP A O 1
ATOM 4639 N N . GLU A 1 583 ? -20.221 -8.239 -23.020 1.00 77.50 583 GLU A N 1
ATOM 4640 C CA . GLU A 1 583 ? -20.748 -7.292 -24.007 1.00 77.50 583 GLU A CA 1
ATOM 4641 C C . GLU A 1 583 ? -21.125 -8.012 -25.300 1.00 77.50 583 GLU A C 1
ATOM 4643 O O . GLU A 1 583 ? -22.206 -7.655 -25.826 1.00 77.50 583 GLU A O 1
#

Radius of gyration: 31.36 Å; chains: 1; bounding box: 65×66×92 Å

Foldseek 3Di:
DLLVCLVCLVVVLVVCVVVVHPCNVVSPDLLNSLVSLLVNLVVVLVVVLVVQCPDPPHAPVSNLVSLVVSLVVLVVQLVQLPDVVRDDVSRVSSVVSCPPPVNVVVSVDPVNSVVSNVVSVVVSVVSCVVNPPVVVQLVVCCLVPLQPRDLVRDDPVCSVVSVVCNPDPPLVVCPVVDPSVVSLAPPADDAPQFDQLCLFPVPVPPNVVSVNVLVVLNSDCVLSVVVFWAHADPDDDQEFQEEEAAQALQSLLLLLLQLVDVVGQYEYHAQAETQHSQLSPLVSLNRCFPPVRFWVFDADQFDLFQQQQFSWHFTFTWTGYNHISSSNDSQFDADFAQVLQVVLVVLALPQRGPVSLQVLLQQAELEPCDVPQDDPPRHHNPHPKYKAFDPDDDPVLVVVLVVCVVVVFDEGRDCHDNVCNDGHYRTIGIDDTSDGYCVVRVSYHYHHSKAFPDFDADPLEGFWTWIAHPVRDIDTHGHPAAYEDDDDDDDTDGGRDPDLPVDDPPDPSSVVSCRRNPDHDPNQDEQLCADSPQADSLQHGPSHHRYGYQARNHRNDDGPDRCSSVSSSSSSSNSVSVVVVPD

Sequence (583 aa):
MLTRLFELRDEVTLFLENQKSELCNEFKSPSVQVALAYLSDIFDSLNSLNLKLQGGDSNIIYHRDAIKTFTEKLQLWDRKVLAEPSNYVHFPKLYSLSEETRFMDVFQDAETKKKISNHLRCLTDEFSRYFPNSYDDDIYRLATDPFHVNVDTLPETLQEEALDIKNSSAAKYDFEKMSPSLFWDCQCPLVDEGISLVNSPICSGTIYFMVLLEAFLKGRCKIATPCERIESVDKVEPMYDFIVVGAGSAGSIVAGRLSEIDKYKVLLIEAGGPEPIGVRPPSFYRTFWWNEKLDWQYRTVPEDYCLDQEGKGCMWSRGKGLGGTSLLNGMMYHRGHPADYDDWVQAGAEGWSWKDNLPYFEMSEGNKQIGTLVSAKYHSSSGPMPVQQFEYTPLAAHVLLNAIKETGLPVIEDMNDLDTPEGFCIAQTFNEAYLKPQSERPNLSVKLNAHVTRVIIKKNRAVGVEYVDENGKKEIVRASKETIKNKYGLELDSKTTVQCTKFSDWSDEWIDCMARVNTDPQNHQLGTAAIGTVTDTQLRVKNVKDLRVADASSMPTLTTGNPQATIMMVAERAAAYIKEYWE

InterPro domains:
  IPR000172 Glucose-methanol-choline oxidoreductase, N-terminal [PF00732] (240-484)
  IPR000172 Glucose-methanol-choline oxidoreductase, N-terminal [PS00623] (319-342)
  IPR012132 Glucose-methanol-choline oxidoreductase [PTHR11552] (205-484)
  IPR036188 FAD/NAD(P)-binding domain superfamily [G3DSA:3.50.50.60] (240-484)
  IPR036188 FAD/NAD(P)-binding domain superfamily [G3DSA:3.50.50.60] (524-579)
  IPR036188 FAD/NAD(P)-binding domain superfamily [SSF51905] (237-582)

Organism: NCBI:txid40085